Protein AF-0000000072985776 (afdb_homodimer)

Radius of gyration: 26.89 Å; Cα contacts (8 Å, |Δi|>4): 1244; chains: 2; bounding box: 41×76×58 Å

Organism: Clostridium tetani (strain Massachusetts / E88) (NCBI:txid212717)

Sequence (484 aa):
MEYKKAYVIGNKEICENIFKLSIKGDFKGKPGQFYMLRSWEKEPLLSRSISIYSIDDNNLEFLYAVVGEGTKLLSELKKEDSIDLLGPLGNGFPIEDIKGKVAVVSGGIGIAPFYEVVKNLKECEIDLYAGFRKRSYSMENFKKYVKNIYVATETGEKGQKGYITEILQVNKYDMVLCCGPEMMMKKVIKICKEEEIPIYVSMEKHMACGVGACLGCICKTKSGNKRTCKEGPVFLGDELEEMEYKKAYVIGNKEICENIFKLSIKGDFKGKPGQFYMLRSWEKEPLLSRSISIYSIDDNNLEFLYAVVGEGTKLLSELKKEDSIDLLGPLGNGFPIEDIKGKVAVVSGGIGIAPFYEVVKNLKECEIDLYAGFRKRSYSMENFKKYVKNIYVATETGEKGQKGYITEILQVNKYDMVLCCGPEMMMKKVIKICKEEEIPIYVSMEKHMACGVGACLGCICKTKSGNKRTCKEGPVFLGDELEE

pLDDT: mean 94.57, std 4.99, range [64.38, 98.81]

Structure (mmCIF, N/CA/C/O backbone):
data_AF-0000000072985776-model_v1
#
loop_
_entity.id
_entity.type
_entity.pdbx_description
1 polymer 'Dihydroorotate dehydrogenase B (NAD(+)), electron transfer subunit'
#
loop_
_atom_site.group_PDB
_atom_site.id
_atom_site.type_symbol
_atom_site.label_atom_id
_atom_site.label_alt_id
_atom_site.label_comp_id
_atom_site.label_asym_id
_atom_site.label_entity_id
_atom_site.label_seq_id
_atom_site.pdbx_PDB_ins_code
_atom_site.Cartn_x
_atom_site.Cartn_y
_atom_site.Cartn_z
_atom_site.occupancy
_atom_site.B_iso_or_equiv
_atom_site.auth_seq_id
_atom_site.auth_comp_id
_atom_site.auth_asym_id
_atom_site.auth_atom_id
_atom_site.pdbx_PDB_model_num
ATOM 1 N N . MET A 1 1 ? -11.898 0.827 -7.25 1 65.62 1 MET A N 1
ATOM 2 C CA . MET A 1 1 ? -11.969 -0.558 -6.793 1 65.62 1 MET A CA 1
ATOM 3 C C . MET A 1 1 ? -11.969 -0.627 -5.27 1 65.62 1 MET A C 1
ATOM 5 O O . MET A 1 1 ? -11.211 0.087 -4.609 1 65.62 1 MET A O 1
ATOM 9 N N . GLU A 1 2 ? -12.992 -1.384 -4.75 1 82.94 2 GLU A N 1
ATOM 10 C CA . GLU A 1 2 ? -13.18 -1.476 -3.305 1 82.94 2 GLU A CA 1
ATOM 11 C C . GLU A 1 2 ? -13.234 -2.93 -2.846 1 82.94 2 GLU A C 1
ATOM 13 O O . GLU A 1 2 ? -13.508 -3.828 -3.648 1 82.94 2 GLU A O 1
ATOM 18 N N . TYR A 1 3 ? -12.875 -3.102 -1.663 1 91.25 3 TYR A N 1
ATOM 19 C CA . TYR A 1 3 ? -12.969 -4.43 -1.064 1 91.25 3 TYR A CA 1
ATOM 20 C C . TYR A 1 3 ? -14.422 -4.867 -0.938 1 91.25 3 TYR A C 1
ATOM 22 O O . TYR A 1 3 ? -15.297 -4.059 -0.597 1 91.25 3 TYR A O 1
ATOM 30 N N . LYS A 1 4 ? -14.656 -6.07 -1.298 1 93.25 4 LYS A N 1
ATOM 31 C CA . LYS A 1 4 ? -15.977 -6.684 -1.133 1 93.25 4 LYS A CA 1
ATOM 32 C C . LYS A 1 4 ? -15.961 -7.719 -0.012 1 93.25 4 LYS A C 1
ATOM 34 O O . LYS A 1 4 ? -15.039 -8.531 0.08 1 93.25 4 LYS A O 1
ATOM 39 N N . LYS A 1 5 ? -16.953 -7.621 0.782 1 94.5 5 LYS A N 1
ATOM 40 C CA . LYS A 1 5 ? -17.094 -8.602 1.856 1 94.5 5 LYS A CA 1
ATOM 41 C C . LYS A 1 5 ? -17.688 -9.906 1.335 1 94.5 5 LYS A C 1
ATOM 43 O O . LYS A 1 5 ? -18.625 -9.891 0.544 1 94.5 5 LYS A O 1
ATOM 48 N N . ALA A 1 6 ? -17.078 -11 1.664 1 96.81 6 ALA A N 1
ATOM 49 C CA . ALA A 1 6 ? -17.547 -12.344 1.319 1 96.81 6 ALA A CA 1
ATOM 50 C C . ALA A 1 6 ? -17.438 -13.289 2.512 1 96.81 6 ALA A C 1
ATOM 52 O O . ALA A 1 6 ? -17 -12.891 3.59 1 96.81 6 ALA A O 1
ATOM 53 N N . TYR A 1 7 ? -17.922 -14.531 2.303 1 97.44 7 TYR A N 1
ATOM 54 C CA . TYR A 1 7 ? -17.969 -15.461 3.43 1 97.44 7 TYR A CA 1
ATOM 55 C C . TYR A 1 7 ? -17.297 -16.781 3.076 1 97.44 7 TYR A C 1
ATOM 57 O O . TYR A 1 7 ? -17.469 -17.297 1.97 1 97.44 7 TYR A O 1
ATOM 65 N N . VAL A 1 8 ? -16.625 -17.281 4.055 1 98.38 8 VAL A N 1
ATOM 66 C CA . VAL A 1 8 ? -15.852 -18.5 3.887 1 98.38 8 VAL A CA 1
ATOM 67 C C . VAL A 1 8 ? -16.781 -19.703 3.885 1 98.38 8 VAL A C 1
ATOM 69 O O . VAL A 1 8 ? -17.656 -19.828 4.738 1 98.38 8 VAL A O 1
ATOM 72 N N . ILE A 1 9 ? -16.625 -20.562 2.959 1 98 9 ILE A N 1
ATOM 73 C CA . ILE A 1 9 ? -17.406 -21.797 2.953 1 98 9 ILE A CA 1
ATOM 74 C C . ILE A 1 9 ? -16.516 -22.969 3.346 1 98 9 ILE A C 1
ATOM 76 O O . ILE A 1 9 ? -17 -24.016 3.752 1 98 9 ILE A O 1
ATOM 80 N N . GLY A 1 10 ? -15.18 -22.766 3.207 1 97.88 10 GLY A N 1
ATOM 81 C CA . GLY A 1 10 ? -14.234 -23.781 3.623 1 97.88 10 GLY A CA 1
ATOM 82 C C . GLY A 1 10 ? -12.805 -23.281 3.717 1 97.88 10 GLY A C 1
ATOM 83 O O . GLY A 1 10 ? -12.391 -22.438 2.918 1 97.88 10 GLY A O 1
ATOM 84 N N . ASN A 1 11 ? -12.062 -23.781 4.621 1 98.56 11 ASN A N 1
ATOM 85 C CA . ASN A 1 11 ? -10.648 -23.484 4.828 1 98.56 11 ASN A CA 1
ATOM 86 C C . ASN A 1 11 ? -9.906 -24.719 5.367 1 98.56 11 ASN A C 1
ATOM 88 O O . ASN A 1 11 ? -9.719 -24.844 6.578 1 98.56 11 ASN A O 1
ATOM 92 N N . LYS A 1 12 ? -9.406 -25.5 4.465 1 97.62 12 LYS A N 1
ATOM 93 C CA . LYS A 1 12 ? -8.875 -26.797 4.848 1 97.62 12 LYS A CA 1
ATOM 94 C C . LYS A 1 12 ? -7.355 -26.844 4.711 1 97.62 12 LYS A C 1
ATOM 96 O O . LYS A 1 12 ? -6.809 -26.391 3.703 1 97.62 12 LYS A O 1
ATOM 101 N N . GLU A 1 13 ? -6.73 -27.328 5.742 1 97.5 13 GLU A N 1
ATOM 102 C CA . GLU A 1 13 ? -5.305 -27.609 5.621 1 97.5 13 GLU A CA 1
ATOM 103 C C . GLU A 1 13 ? -5.055 -28.875 4.816 1 97.5 13 GLU A C 1
ATOM 105 O O . GLU A 1 13 ? -5.363 -29.984 5.277 1 97.5 13 GLU A O 1
ATOM 110 N N . ILE A 1 14 ? -4.5 -28.766 3.674 1 93.94 14 ILE A N 1
ATOM 111 C CA . ILE A 1 14 ? -4.355 -29.938 2.809 1 93.94 14 ILE A CA 1
ATOM 112 C C . ILE A 1 14 ? -2.971 -30.547 2.992 1 93.94 14 ILE A C 1
ATOM 114 O O . ILE A 1 14 ? -2.742 -31.703 2.627 1 93.94 14 ILE A O 1
ATOM 118 N N . CYS A 1 15 ? -2.066 -29.781 3.449 1 92.19 15 CYS A N 1
ATOM 119 C CA . CYS A 1 15 ? -0.708 -30.156 3.834 1 92.19 15 CYS A CA 1
ATOM 120 C C . CYS A 1 15 ? -0.179 -29.219 4.918 1 92.19 15 CYS A C 1
ATOM 122 O O . CYS A 1 15 ? -0.785 -28.188 5.203 1 92.19 15 CYS A O 1
ATOM 124 N N . GLU A 1 16 ? 0.895 -29.656 5.547 1 93.38 16 GLU A N 1
ATOM 125 C CA . GLU A 1 16 ? 1.429 -28.828 6.629 1 93.38 16 GLU A CA 1
ATOM 126 C C . GLU A 1 16 ? 1.615 -27.391 6.176 1 93.38 16 GLU A C 1
ATOM 128 O O . GLU A 1 16 ? 2.404 -27.109 5.27 1 93.38 16 GLU A O 1
ATOM 133 N N . ASN A 1 17 ? 0.838 -26.469 6.691 1 96 17 ASN A N 1
ATOM 134 C CA . ASN A 1 17 ? 0.919 -25.031 6.484 1 96 17 ASN A CA 1
ATOM 135 C C . ASN A 1 17 ? 0.42 -24.641 5.098 1 96 17 ASN A C 1
ATOM 137 O O . ASN A 1 17 ? 0.714 -23.531 4.621 1 96 17 ASN A O 1
ATOM 141 N N . ILE A 1 18 ? -0.217 -25.594 4.414 1 97.31 18 ILE A N 1
ATOM 142 C CA . ILE A 1 18 ? -0.84 -25.312 3.127 1 97.31 18 ILE A CA 1
ATOM 143 C C . ILE A 1 18 ? -2.359 -25.406 3.256 1 97.31 18 ILE A C 1
ATOM 145 O O . ILE A 1 18 ? -2.891 -26.453 3.646 1 97.31 18 ILE A O 1
ATOM 149 N N . PHE A 1 19 ? -3.057 -24.312 2.85 1 98.44 19 PHE A N 1
ATOM 150 C CA . PHE A 1 19 ? -4.5 -24.25 3.049 1 98.44 19 PHE A CA 1
ATOM 151 C C . PHE A 1 19 ? -5.219 -23.984 1.731 1 98.44 19 PHE A C 1
ATOM 153 O O . PHE A 1 19 ? -4.695 -23.281 0.866 1 98.44 19 PHE A O 1
ATOM 160 N N . LYS A 1 20 ? -6.363 -24.547 1.638 1 98.25 20 LYS A N 1
ATOM 161 C CA . LYS A 1 20 ? -7.301 -24.25 0.561 1 98.25 20 LYS A CA 1
ATOM 162 C C . LYS A 1 20 ? -8.508 -23.484 1.087 1 98.25 20 LYS A C 1
ATOM 164 O O . LYS A 1 20 ? -9.312 -24.016 1.85 1 98.25 20 LYS A O 1
ATOM 169 N N . LEU A 1 21 ? -8.578 -22.266 0.68 1 98.69 21 LEU A N 1
ATOM 170 C CA . LEU A 1 21 ? -9.656 -21.375 1.097 1 98.69 21 LEU A CA 1
ATOM 171 C C . LEU A 1 21 ? -10.727 -21.266 0.011 1 98.69 21 LEU A C 1
ATOM 173 O O . LEU A 1 21 ? -10.414 -20.969 -1.145 1 98.69 21 LEU A O 1
ATOM 177 N N . SER A 1 22 ? -11.953 -21.531 0.374 1 98.5 22 SER A N 1
ATOM 178 C CA . SER A 1 22 ? -13.07 -21.484 -0.562 1 98.5 22 SER A CA 1
ATOM 179 C C . SER A 1 22 ? -14.094 -20.422 -0.155 1 98.5 22 SER A C 1
ATOM 181 O O . SER A 1 22 ? -14.516 -20.375 1.001 1 98.5 22 SER A O 1
ATOM 183 N N . ILE A 1 23 ? -14.43 -19.641 -1.13 1 98 23 ILE A N 1
ATOM 184 C CA . ILE A 1 23 ? -15.391 -18.562 -0.913 1 98 23 ILE A CA 1
ATOM 185 C C . ILE A 1 23 ? -16.531 -18.688 -1.914 1 98 23 ILE A C 1
ATOM 187 O O . ILE A 1 23 ? -16.312 -18.891 -3.109 1 98 23 ILE A O 1
ATOM 191 N N . LYS A 1 24 ? -17.703 -18.516 -1.425 1 94.94 24 LYS A N 1
ATOM 192 C CA . LYS A 1 24 ? -18.875 -18.578 -2.311 1 94.94 24 LYS A CA 1
ATOM 193 C C . LYS A 1 24 ? -19.25 -17.172 -2.807 1 94.94 24 LYS A C 1
ATOM 195 O O . LYS A 1 24 ? -19.203 -16.219 -2.043 1 94.94 24 LYS A O 1
ATOM 200 N N . GLY A 1 25 ? -19.562 -17.109 -4.074 1 93.81 25 GLY A N 1
ATOM 201 C CA . GLY A 1 25 ? -20 -15.859 -4.648 1 93.81 25 GLY A CA 1
ATOM 202 C C . GLY A 1 25 ? -19.75 -15.766 -6.145 1 93.81 25 GLY A C 1
ATOM 203 O O . GLY A 1 25 ? -19.25 -16.719 -6.758 1 93.81 25 GLY A O 1
ATOM 204 N N . ASP A 1 26 ? -20.203 -14.68 -6.703 1 94.19 26 ASP A N 1
ATOM 205 C CA . ASP A 1 26 ? -20 -14.398 -8.117 1 94.19 26 ASP A CA 1
ATOM 206 C C . ASP A 1 26 ? -18.734 -13.555 -8.328 1 94.19 26 ASP A C 1
ATOM 208 O O . ASP A 1 26 ? -18.797 -12.328 -8.273 1 94.19 26 ASP A O 1
ATOM 212 N N . PHE A 1 27 ? -17.703 -14.266 -8.516 1 95.38 27 PHE A N 1
ATOM 213 C CA . PHE A 1 27 ? -16.422 -13.594 -8.688 1 95.38 27 PHE A CA 1
ATOM 214 C C . PHE A 1 27 ? -15.906 -13.758 -10.117 1 95.38 27 PHE A C 1
ATOM 216 O O . PHE A 1 27 ? -16.328 -14.672 -10.828 1 95.38 27 PHE A O 1
ATOM 223 N N . LYS A 1 28 ? -15.133 -12.812 -10.5 1 96 28 LYS A N 1
ATOM 224 C CA . LYS A 1 28 ? -14.484 -12.875 -11.805 1 96 28 LYS A CA 1
ATOM 225 C C . LYS A 1 28 ? -12.984 -13.102 -11.672 1 96 28 LYS A C 1
ATOM 227 O O . LYS A 1 28 ? -12.414 -12.906 -10.594 1 96 28 LYS A O 1
ATOM 232 N N . GLY A 1 29 ? -12.383 -13.586 -12.688 1 97.44 29 GLY A N 1
ATOM 233 C CA . GLY A 1 29 ? -10.945 -13.773 -12.688 1 97.44 29 GLY A CA 1
ATOM 234 C C . GLY A 1 29 ? -10.453 -14.648 -13.82 1 97.44 29 GLY A C 1
ATOM 235 O O . GLY A 1 29 ? -11.148 -15.578 -14.242 1 97.44 29 GLY A O 1
ATOM 236 N N . LYS A 1 30 ? -9.289 -14.344 -14.266 1 97.69 30 LYS A N 1
ATOM 237 C CA . LYS A 1 30 ? -8.586 -15.148 -15.258 1 97.69 30 LYS A CA 1
ATOM 238 C C . LYS A 1 30 ? -7.426 -15.914 -14.633 1 97.69 30 LYS A C 1
ATOM 240 O O . LYS A 1 30 ? -6.883 -15.5 -13.609 1 97.69 30 LYS A O 1
ATOM 245 N N . PRO A 1 31 ? -7.043 -17.016 -15.297 1 98.25 31 PRO A N 1
ATOM 246 C CA . PRO A 1 31 ? -5.898 -17.766 -14.773 1 98.25 31 PRO A CA 1
ATOM 247 C C . PRO A 1 31 ? -4.648 -16.906 -14.625 1 98.25 31 PRO A C 1
ATOM 249 O O . PRO A 1 31 ? -4.219 -16.266 -15.586 1 98.25 31 PRO A O 1
ATOM 252 N N . GLY A 1 32 ? -4.148 -16.906 -13.461 1 98.12 32 GLY A N 1
ATOM 253 C CA . GLY A 1 32 ? -2.926 -16.156 -13.227 1 98.12 32 GLY A CA 1
ATOM 254 C C . GLY A 1 32 ? -3.16 -14.852 -12.484 1 98.12 32 GLY A C 1
ATOM 255 O O . GLY A 1 32 ? -2.219 -14.258 -11.961 1 98.12 32 GLY A O 1
ATOM 256 N N . GLN A 1 33 ? -4.418 -14.414 -12.422 1 98.38 33 GLN A N 1
ATOM 257 C CA . GLN A 1 33 ? -4.766 -13.227 -11.648 1 98.38 33 GLN A CA 1
ATOM 258 C C . GLN A 1 33 ? -4.84 -13.539 -10.156 1 98.38 33 GLN A C 1
ATOM 260 O O . GLN A 1 33 ? -4.727 -14.703 -9.75 1 98.38 33 GLN A O 1
ATOM 265 N N . PHE A 1 34 ? -4.949 -12.469 -9.312 1 98.31 34 PHE A N 1
ATOM 266 C CA . PHE A 1 34 ? -4.938 -12.656 -7.867 1 98.31 34 PHE A CA 1
ATOM 267 C C . PHE A 1 34 ? -5.953 -11.734 -7.195 1 98.31 34 PHE A C 1
ATOM 269 O O . PHE A 1 34 ? -6.59 -10.914 -7.859 1 98.31 34 PHE A O 1
ATOM 276 N N . TYR A 1 35 ? -6.172 -11.969 -5.977 1 98.06 35 TYR A N 1
ATOM 277 C CA . TYR A 1 35 ? -6.957 -11.109 -5.105 1 98.06 35 TYR A CA 1
ATOM 278 C C . TYR A 1 35 ? -6.145 -10.672 -3.891 1 98.06 35 TYR A C 1
ATOM 280 O O . TYR A 1 35 ? -5.238 -11.391 -3.455 1 98.06 35 TYR A O 1
ATOM 288 N N . MET A 1 36 ? -6.414 -9.484 -3.416 1 97.44 36 MET A N 1
ATOM 289 C CA . MET A 1 36 ? -5.973 -9.078 -2.084 1 97.44 36 MET A CA 1
ATOM 290 C C . MET A 1 36 ? -6.949 -9.57 -1.018 1 97.44 36 MET A C 1
ATOM 292 O O . MET A 1 36 ? -8.148 -9.289 -1.093 1 97.44 36 MET A O 1
ATOM 296 N N . LEU A 1 37 ? -6.43 -10.297 -0.044 1 97.81 37 LEU A N 1
ATOM 297 C CA . LEU A 1 37 ? -7.277 -10.883 0.991 1 97.81 37 LEU A CA 1
ATOM 298 C C . LEU A 1 37 ? -6.973 -10.273 2.354 1 97.81 37 LEU A C 1
ATOM 300 O O . LEU A 1 37 ? -5.809 -10.078 2.709 1 97.81 37 LEU A O 1
ATOM 304 N N . ARG A 1 38 ? -8.023 -10.055 3.064 1 96.31 38 ARG A N 1
ATOM 305 C CA . ARG A 1 38 ? -7.887 -9.508 4.41 1 96.31 38 ARG A CA 1
ATOM 306 C C . ARG A 1 38 ? -9.039 -9.961 5.305 1 96.31 38 ARG A C 1
ATOM 308 O O . ARG A 1 38 ? -10.188 -10 4.871 1 96.31 38 ARG A O 1
ATOM 315 N N . SER A 1 39 ? -8.703 -10.352 6.551 1 96.5 39 SER A N 1
ATOM 316 C CA . SER A 1 39 ? -9.742 -10.773 7.492 1 96.5 39 SER A CA 1
ATOM 317 C C . SER A 1 39 ? -9.539 -10.125 8.859 1 96.5 39 SER A C 1
ATOM 319 O O . SER A 1 39 ? -10.094 -10.586 9.859 1 96.5 39 SER A O 1
ATOM 321 N N . TRP A 1 40 ? -8.688 -9.133 8.977 1 92.25 40 TRP A N 1
ATOM 322 C CA . TRP A 1 40 ? -8.375 -8.453 10.227 1 92.25 40 TRP A CA 1
ATOM 323 C C . TRP A 1 40 ? -8.562 -6.945 10.094 1 92.25 40 TRP A C 1
ATOM 325 O O . TRP A 1 40 ? -8.648 -6.422 8.977 1 92.25 40 TRP A O 1
ATOM 335 N N . GLU A 1 41 ? -8.578 -6.254 11.148 1 83.75 41 GLU A N 1
ATOM 336 C CA . GLU A 1 41 ? -8.914 -4.832 11.141 1 83.75 41 GLU A CA 1
ATOM 337 C C . GLU A 1 41 ? -7.656 -3.969 11.172 1 83.75 41 GLU A C 1
ATOM 339 O O . GLU A 1 41 ? -7.559 -2.98 10.445 1 83.75 41 GLU A O 1
ATOM 344 N N . LYS A 1 42 ? -6.738 -4.293 12.023 1 81 42 LYS A N 1
ATOM 345 C CA . LYS A 1 42 ? -5.645 -3.363 12.297 1 81 42 LYS A CA 1
ATOM 346 C C . LYS A 1 42 ? -4.316 -3.91 11.773 1 81 42 LYS A C 1
ATOM 348 O O . LYS A 1 42 ? -3.83 -3.48 10.727 1 81 42 LYS A O 1
ATOM 353 N N . GLU A 1 43 ? -3.797 -4.91 12.43 1 87 43 GLU A N 1
ATOM 354 C CA . GLU A 1 43 ? -2.52 -5.512 12.062 1 87 43 GLU A CA 1
ATOM 355 C C . GLU A 1 43 ? -2.701 -6.965 11.633 1 87 43 GLU A C 1
ATOM 357 O O . GLU A 1 43 ? -3.531 -7.684 12.195 1 87 43 GLU A O 1
ATOM 362 N N . PRO A 1 44 ? -1.959 -7.363 10.586 1 91.25 44 PRO A N 1
ATOM 363 C CA . PRO A 1 44 ? -0.907 -6.645 9.859 1 91.25 44 PRO A CA 1
ATOM 364 C C . PRO A 1 44 ? -1.463 -5.59 8.906 1 91.25 44 PRO A C 1
ATOM 366 O O . PRO A 1 44 ? -2.584 -5.73 8.414 1 91.25 44 PRO A O 1
ATOM 369 N N . LEU A 1 45 ? -0.646 -4.605 8.594 1 86.69 45 LEU A N 1
ATOM 370 C CA . LEU A 1 45 ? -1.067 -3.42 7.855 1 86.69 45 LEU A CA 1
ATOM 371 C C . LEU A 1 45 ? -1.533 -3.787 6.453 1 86.69 45 LEU A C 1
ATOM 373 O O . LEU A 1 45 ? -2.574 -3.311 5.992 1 86.69 45 LEU A O 1
ATOM 377 N N . LEU A 1 46 ? -0.804 -4.73 5.93 1 91.19 46 LEU A N 1
ATOM 378 C CA . LEU A 1 46 ? -1.057 -5.004 4.52 1 91.19 46 LEU A CA 1
ATOM 379 C C . LEU A 1 46 ? -1.874 -6.277 4.352 1 91.19 46 LEU A C 1
ATOM 381 O O . LEU A 1 46 ? -1.703 -7.234 5.109 1 91.19 46 LEU A O 1
ATOM 385 N N . SER A 1 47 ? -2.756 -6.246 3.348 1 95.19 47 SER A N 1
ATOM 386 C CA . SER A 1 47 ? -3.455 -7.453 2.922 1 95.19 47 SER A CA 1
ATOM 387 C C . SER A 1 47 ? -2.506 -8.43 2.229 1 95.19 47 SER A C 1
ATOM 389 O O . SER A 1 47 ? -1.326 -8.125 2.043 1 95.19 47 SER A O 1
ATOM 391 N N . ARG A 1 48 ? -3.006 -9.594 1.987 1 96.69 48 ARG A N 1
ATOM 392 C CA . ARG A 1 48 ? -2.178 -10.609 1.344 1 96.69 48 ARG A CA 1
ATOM 393 C C . ARG A 1 48 ? -2.637 -10.867 -0.089 1 96.69 48 ARG A C 1
ATOM 395 O O . ARG A 1 48 ? -3.828 -11.047 -0.342 1 96.69 48 ARG A O 1
ATOM 402 N N . SER A 1 49 ? -1.716 -10.773 -0.988 1 97.12 49 SER A N 1
ATOM 403 C CA . SER A 1 49 ? -2.002 -11.109 -2.379 1 97.12 49 SER A CA 1
ATOM 404 C C . SER A 1 49 ? -1.934 -12.617 -2.615 1 97.12 49 SER A C 1
ATOM 406 O O . SER A 1 49 ? -0.891 -13.234 -2.396 1 97.12 49 SER A O 1
ATOM 408 N N . ILE A 1 50 ? -3.008 -13.227 -3.047 1 98.12 50 ILE A N 1
ATOM 409 C CA . ILE A 1 50 ? -3.061 -14.664 -3.279 1 98.12 50 ILE A CA 1
ATOM 410 C C . ILE A 1 50 ? -3.623 -14.938 -4.672 1 98.12 50 ILE A C 1
ATOM 412 O O . ILE A 1 50 ? -4.684 -14.422 -5.035 1 98.12 50 ILE A O 1
ATOM 416 N N . SER A 1 51 ? -2.916 -15.758 -5.387 1 98.12 51 SER A N 1
ATOM 417 C CA . SER A 1 51 ? -3.342 -16.094 -6.742 1 98.12 51 SER A CA 1
ATOM 418 C C . SER A 1 51 ? -4.613 -16.938 -6.734 1 98.12 51 SER A C 1
ATOM 420 O O . SER A 1 51 ? -4.84 -17.719 -5.805 1 98.12 51 SER A O 1
ATOM 422 N N . ILE A 1 52 ? -5.375 -16.781 -7.77 1 98.31 52 ILE A N 1
ATOM 423 C CA . ILE A 1 52 ? -6.559 -17.609 -7.949 1 98.31 52 ILE A CA 1
ATOM 424 C C . ILE A 1 52 ? -6.145 -19.047 -8.203 1 98.31 52 ILE A C 1
ATOM 426 O O . ILE A 1 52 ? -5.363 -19.328 -9.117 1 98.31 52 ILE A O 1
ATOM 430 N N . TYR A 1 53 ? -6.629 -19.922 -7.359 1 98.31 53 TYR A N 1
ATOM 431 C CA . TYR A 1 53 ? -6.41 -21.359 -7.555 1 98.31 53 TYR A CA 1
ATOM 432 C C . TYR A 1 53 ? -7.449 -21.938 -8.5 1 98.31 53 TYR A C 1
ATOM 434 O O . TYR A 1 53 ? -7.102 -22.609 -9.484 1 98.31 53 TYR A O 1
ATOM 442 N N . SER A 1 54 ? -8.648 -21.625 -8.133 1 97.5 54 SER A N 1
ATOM 443 C CA . SER A 1 54 ? -9.773 -22.062 -8.945 1 97.5 54 SER A CA 1
ATOM 444 C C . SER A 1 54 ? -10.938 -21.078 -8.867 1 97.5 54 SER A C 1
ATOM 446 O O . SER A 1 54 ? -11.18 -20.469 -7.824 1 97.5 54 SER A O 1
ATOM 448 N N . ILE A 1 55 ? -11.602 -20.953 -10.031 1 97.69 55 ILE A N 1
ATOM 449 C CA . ILE A 1 55 ? -12.75 -20.062 -10.055 1 97.69 55 ILE A CA 1
ATOM 450 C C . ILE A 1 55 ? -13.828 -20.625 -10.977 1 97.69 55 ILE A C 1
ATOM 452 O O . ILE A 1 55 ? -13.531 -21.172 -12.031 1 97.69 55 ILE A O 1
ATOM 456 N N . ASP A 1 56 ? -14.977 -20.562 -10.555 1 94.06 56 ASP A N 1
ATOM 457 C CA . ASP A 1 56 ? -16.141 -20.859 -11.391 1 94.06 56 ASP A CA 1
ATOM 458 C C . ASP A 1 56 ? -17.297 -19.922 -11.078 1 94.06 56 ASP A C 1
ATOM 460 O O . ASP A 1 56 ? -17.094 -18.844 -10.516 1 94.06 56 ASP A O 1
ATOM 464 N N . ASP A 1 57 ? -18.484 -20.188 -11.492 1 90.94 57 ASP A N 1
ATOM 465 C CA . ASP A 1 57 ? -19.594 -19.266 -11.43 1 90.94 57 ASP A CA 1
ATOM 466 C C . ASP A 1 57 ? -20 -18.969 -9.984 1 90.94 57 ASP A C 1
ATOM 468 O O . ASP A 1 57 ? -20.531 -17.906 -9.688 1 90.94 57 ASP A O 1
ATOM 472 N N . ASN A 1 58 ? -19.609 -19.891 -9.07 1 92 58 ASN A N 1
ATOM 473 C CA . ASN A 1 58 ? -20.141 -19.703 -7.73 1 92 58 ASN A CA 1
ATOM 474 C C . ASN A 1 58 ? -19.047 -19.828 -6.668 1 92 58 ASN A C 1
ATOM 476 O O . ASN A 1 58 ? -19.328 -19.734 -5.473 1 92 58 ASN A O 1
ATOM 480 N N . ASN A 1 59 ? -17.906 -20.078 -7.164 1 94.44 59 ASN A N 1
ATOM 481 C CA . ASN A 1 59 ? -16.875 -20.375 -6.176 1 94.44 59 ASN A CA 1
ATOM 482 C C . ASN A 1 59 ? -15.531 -19.766 -6.559 1 94.44 59 ASN A C 1
ATOM 484 O O . ASN A 1 59 ? -15.164 -19.75 -7.734 1 94.44 59 ASN A O 1
ATOM 488 N N . LEU A 1 60 ? -14.883 -19.297 -5.602 1 98.19 60 LEU A N 1
ATOM 489 C CA . LEU A 1 60 ? -13.508 -18.812 -5.699 1 98.19 60 LEU A CA 1
ATOM 490 C C . LEU A 1 60 ? -12.625 -19.5 -4.664 1 98.19 60 LEU A C 1
ATOM 492 O O . LEU A 1 60 ? -12.945 -19.516 -3.473 1 98.19 60 LEU A O 1
ATOM 496 N N . GLU A 1 61 ? -11.547 -20.062 -5.168 1 98.38 61 GLU A N 1
ATOM 497 C CA . GLU A 1 61 ? -10.672 -20.797 -4.262 1 98.38 61 GLU A CA 1
ATOM 498 C C . GLU A 1 61 ? -9.242 -20.281 -4.332 1 98.38 61 GLU A C 1
ATOM 500 O O . GLU A 1 61 ? -8.758 -19.922 -5.406 1 98.38 61 GLU A O 1
ATOM 505 N N . PHE A 1 62 ? -8.656 -20.312 -3.176 1 98.62 62 PHE A N 1
ATOM 506 C CA . PHE A 1 62 ? -7.254 -19.938 -3.029 1 98.62 62 PHE A CA 1
ATOM 507 C C . PHE A 1 62 ? -6.461 -21.062 -2.381 1 98.62 62 PHE A C 1
ATOM 509 O O . PHE A 1 62 ? -6.969 -21.75 -1.491 1 98.62 62 PHE A O 1
ATOM 516 N N . LEU A 1 63 ? -5.328 -21.328 -2.846 1 98.25 63 LEU A N 1
ATOM 517 C CA . LEU A 1 63 ? -4.332 -22.188 -2.219 1 98.25 63 LEU A CA 1
ATOM 518 C C . LEU A 1 63 ? -3.141 -21.375 -1.728 1 98.25 63 LEU A C 1
ATOM 520 O O . LEU A 1 63 ? -2.484 -20.688 -2.516 1 98.25 63 LEU A O 1
ATOM 524 N N . TYR A 1 64 ? -2.895 -21.438 -0.424 1 97.94 64 TYR A N 1
ATOM 525 C CA . TYR A 1 64 ? -1.862 -20.547 0.103 1 97.94 64 TYR A CA 1
ATOM 526 C C . TYR A 1 64 ? -1.075 -21.234 1.217 1 97.94 64 TYR A C 1
ATOM 528 O O . TYR A 1 64 ? -1.541 -22.203 1.808 1 97.94 64 TYR A O 1
ATOM 536 N N . ALA A 1 65 ? 0.139 -20.75 1.416 1 97.06 65 ALA A N 1
ATOM 537 C CA . ALA A 1 65 ? 1.012 -21.203 2.492 1 97.06 65 ALA A CA 1
ATOM 538 C C . ALA A 1 65 ? 0.986 -20.234 3.672 1 97.06 65 ALA A C 1
ATOM 540 O O . ALA A 1 65 ? 0.957 -19.016 3.48 1 97.06 65 ALA A O 1
ATOM 541 N N . VAL A 1 66 ? 0.998 -20.781 4.871 1 97.81 66 VAL A N 1
ATOM 542 C CA . VAL A 1 66 ? 1.133 -19.953 6.066 1 97.81 66 VAL A CA 1
ATOM 543 C C . VAL A 1 66 ? 2.604 -19.609 6.293 1 97.81 66 VAL A C 1
ATOM 545 O O . VAL A 1 66 ? 3.385 -20.453 6.73 1 97.81 66 VAL A O 1
ATOM 548 N N . VAL A 1 67 ? 2.947 -18.391 6.047 1 95.5 67 VAL A N 1
ATOM 549 C CA . VAL A 1 67 ? 4.359 -18.016 6.098 1 95.5 67 VAL A CA 1
ATOM 550 C C . VAL A 1 67 ? 4.547 -16.797 7 1 95.5 67 VAL A C 1
ATOM 552 O O . VAL A 1 67 ? 5.676 -16.375 7.254 1 95.5 67 VAL A O 1
ATOM 555 N N . GLY A 1 68 ? 3.482 -16.156 7.496 1 94.88 68 GLY A N 1
ATOM 556 C CA . GLY A 1 68 ? 3.529 -14.977 8.344 1 94.88 68 GLY A CA 1
ATOM 557 C C . GLY A 1 68 ? 2.227 -14.719 9.078 1 94.88 68 GLY A C 1
ATOM 558 O O . GLY A 1 68 ? 1.303 -15.531 9.023 1 94.88 68 GLY A O 1
ATOM 559 N N . GLU A 1 69 ? 2.119 -13.609 9.656 1 96.5 69 GLU A N 1
ATOM 560 C CA . GLU A 1 69 ? 0.978 -13.297 10.508 1 96.5 69 GLU A CA 1
ATOM 561 C C . GLU A 1 69 ? -0.31 -13.195 9.703 1 96.5 69 GLU A C 1
ATOM 563 O O . GLU A 1 69 ? -1.356 -13.695 10.125 1 96.5 69 GLU A O 1
ATOM 568 N N . GLY A 1 70 ? -0.239 -12.594 8.578 1 96.56 70 GLY A N 1
ATOM 569 C CA . GLY A 1 70 ? -1.422 -12.445 7.746 1 96.56 70 GLY A CA 1
ATOM 570 C C . GLY A 1 70 ? -1.99 -13.766 7.27 1 96.56 70 GLY A C 1
ATOM 571 O O . GLY A 1 70 ? -3.191 -14.016 7.395 1 96.56 70 GLY A O 1
ATOM 572 N N . THR A 1 71 ? -1.096 -14.594 6.766 1 97.88 71 THR A N 1
ATOM 573 C CA . THR A 1 71 ? -1.557 -15.891 6.285 1 97.88 71 THR A CA 1
ATOM 574 C C . THR A 1 71 ? -1.977 -16.781 7.449 1 97.88 71 THR A C 1
ATOM 576 O O . THR A 1 71 ? -2.857 -17.625 7.305 1 97.88 71 THR A O 1
ATOM 579 N N . LYS A 1 72 ? -1.356 -16.562 8.602 1 98.31 72 LYS A N 1
ATOM 580 C CA . LYS A 1 72 ? -1.811 -17.266 9.789 1 98.31 72 LYS A CA 1
ATOM 581 C C . LYS A 1 72 ? -3.246 -16.891 10.141 1 98.31 72 LYS A C 1
ATOM 583 O O . LYS A 1 72 ? -4.074 -17.766 10.414 1 98.31 72 LYS A O 1
ATOM 588 N N . LEU A 1 73 ? -3.535 -15.609 10.117 1 98.31 73 LEU A N 1
ATOM 589 C CA . LEU A 1 73 ? -4.887 -15.141 10.398 1 98.31 73 LEU A CA 1
ATOM 590 C C . LEU A 1 73 ? -5.883 -15.719 9.398 1 98.31 73 LEU A C 1
ATOM 592 O O . LEU A 1 73 ? -6.988 -16.125 9.781 1 98.31 73 LEU A O 1
ATOM 596 N N . LEU A 1 74 ? -5.492 -15.812 8.164 1 98.56 74 LEU A N 1
ATOM 597 C CA . LEU A 1 74 ? -6.344 -16.422 7.145 1 98.56 74 LEU A CA 1
ATOM 598 C C . LEU A 1 74 ? -6.609 -17.891 7.453 1 98.56 74 LEU A C 1
ATOM 600 O O . LEU A 1 74 ? -7.727 -18.375 7.273 1 98.56 74 LEU A O 1
ATOM 604 N N . SER A 1 75 ? -5.586 -18.562 7.926 1 98.62 75 SER A N 1
ATOM 605 C CA . SER A 1 75 ? -5.68 -20 8.172 1 98.62 75 SER A CA 1
ATOM 606 C C . SER A 1 75 ? -6.621 -20.297 9.328 1 98.62 75 SER A C 1
ATOM 608 O O . SER A 1 75 ? -7.082 -21.438 9.484 1 98.62 75 SER A O 1
ATOM 610 N N . GLU A 1 76 ? -6.938 -19.312 10.094 1 98.31 76 GLU A N 1
ATOM 611 C CA . GLU A 1 76 ? -7.781 -19.484 11.273 1 98.31 76 GLU A CA 1
ATOM 612 C C . GLU A 1 76 ? -9.25 -19.281 10.938 1 98.31 76 GLU A C 1
ATOM 614 O O . GLU A 1 76 ? -10.133 -19.531 11.766 1 98.31 76 GLU A O 1
ATOM 619 N N . LEU A 1 77 ? -9.516 -18.828 9.766 1 98.44 77 LEU A N 1
ATOM 620 C CA . LEU A 1 77 ? -10.891 -18.578 9.344 1 98.44 77 LEU A CA 1
ATOM 621 C C . LEU A 1 77 ? -11.688 -19.875 9.305 1 98.44 77 LEU A C 1
ATOM 623 O O . LEU A 1 77 ? -11.164 -20.922 8.898 1 98.44 77 LEU A O 1
ATOM 627 N N . LYS A 1 78 ? -12.914 -19.781 9.688 1 98.25 78 LYS A N 1
ATOM 628 C CA . LYS A 1 78 ? -13.852 -20.906 9.664 1 98.25 78 LYS A CA 1
ATOM 629 C C . LYS A 1 78 ? -15.047 -20.609 8.766 1 98.25 78 LYS A C 1
ATOM 631 O O . LYS A 1 78 ? -15.227 -19.469 8.32 1 98.25 78 LYS A O 1
ATOM 636 N N . LYS A 1 79 ? -15.789 -21.656 8.609 1 98.06 79 LYS A N 1
ATOM 637 C CA . LYS A 1 79 ? -17 -21.5 7.812 1 98.06 79 LYS A CA 1
ATOM 638 C C . LYS A 1 79 ? -17.875 -20.375 8.344 1 98.06 79 LYS A C 1
ATOM 640 O O . LYS A 1 79 ? -18.047 -20.234 9.555 1 98.06 79 LYS A O 1
ATOM 645 N N . GLU A 1 80 ? -18.281 -19.484 7.473 1 97.88 80 GLU A N 1
ATOM 646 C CA . GLU A 1 80 ? -19.219 -18.391 7.727 1 97.88 80 GLU A CA 1
ATOM 647 C C . GLU A 1 80 ? -18.5 -17.141 8.234 1 97.88 80 GLU A C 1
ATOM 649 O O . GLU A 1 80 ? -19.109 -16.094 8.398 1 97.88 80 GLU A O 1
ATOM 654 N N . ASP A 1 81 ? -17.203 -17.266 8.469 1 97.81 81 ASP A N 1
ATOM 655 C CA . ASP A 1 81 ? -16.453 -16.062 8.781 1 97.81 81 ASP A CA 1
ATOM 656 C C . ASP A 1 81 ? -16.406 -15.109 7.586 1 97.81 81 ASP A C 1
ATOM 658 O O . ASP A 1 81 ? -16.484 -15.547 6.438 1 97.81 81 ASP A O 1
ATOM 662 N N . SER A 1 82 ? -16.25 -13.844 7.867 1 97 82 SER A N 1
ATOM 663 C CA . SER A 1 82 ? -16.156 -12.844 6.809 1 97 82 SER A CA 1
ATOM 664 C C . SER A 1 82 ? -14.719 -12.633 6.363 1 97 82 SER A C 1
ATOM 666 O O . SER A 1 82 ? -13.781 -12.828 7.145 1 97 82 SER A O 1
ATOM 668 N N . ILE A 1 83 ? -14.562 -12.281 5.109 1 97.44 83 ILE A N 1
ATOM 669 C CA . ILE A 1 83 ? -13.273 -11.953 4.512 1 97.44 83 ILE A CA 1
ATOM 670 C C . ILE A 1 83 ? -13.445 -10.852 3.475 1 97.44 83 ILE A C 1
ATOM 672 O O . ILE A 1 83 ? -14.453 -10.805 2.768 1 97.44 83 ILE A O 1
ATOM 676 N N . ASP A 1 84 ? -12.539 -9.945 3.416 1 96 84 ASP A N 1
ATOM 677 C CA . ASP A 1 84 ? -12.555 -8.859 2.438 1 96 84 ASP A CA 1
ATOM 678 C C . ASP A 1 84 ? -11.641 -9.18 1.254 1 96 84 ASP A C 1
ATOM 680 O O . ASP A 1 84 ? -10.484 -9.555 1.439 1 96 84 ASP A O 1
ATOM 684 N N . LEU A 1 85 ? -12.18 -9.016 0.063 1 97.12 85 LEU A N 1
ATOM 685 C CA . LEU A 1 85 ? -11.43 -9.32 -1.154 1 97.12 85 LEU A CA 1
ATOM 686 C C . LEU A 1 85 ? -11.391 -8.109 -2.082 1 97.12 85 LEU A C 1
ATOM 688 O O . LEU A 1 85 ? -12.398 -7.43 -2.268 1 97.12 85 LEU A O 1
ATOM 692 N N . LEU A 1 86 ? -10.266 -7.848 -2.568 1 96.88 86 LEU A N 1
ATOM 693 C CA . LEU A 1 86 ? -10.102 -6.883 -3.648 1 96.88 86 LEU A CA 1
ATOM 694 C C . LEU A 1 86 ? -9.555 -7.555 -4.902 1 96.88 86 LEU A C 1
ATOM 696 O O . LEU A 1 86 ? -8.453 -8.117 -4.879 1 96.88 86 LEU A O 1
ATOM 700 N N . GLY A 1 87 ? -10.281 -7.613 -5.992 1 96.56 87 GLY A N 1
ATOM 701 C CA . GLY A 1 87 ? -9.859 -8.227 -7.242 1 96.56 87 GLY A CA 1
ATOM 702 C C . GLY A 1 87 ? -10.992 -8.43 -8.227 1 96.56 87 GLY A C 1
ATOM 703 O O . GLY A 1 87 ? -12.102 -7.938 -8.016 1 96.56 87 GLY A O 1
ATOM 704 N N . PRO A 1 88 ? -10.742 -9.133 -9.234 1 97.62 88 PRO A N 1
ATOM 705 C CA . PRO A 1 88 ? -9.438 -9.688 -9.617 1 97.62 88 PRO A CA 1
ATOM 706 C C . PRO A 1 88 ? -8.422 -8.609 -9.984 1 97.62 88 PRO A C 1
ATOM 708 O O . PRO A 1 88 ? -8.812 -7.512 -10.406 1 97.62 88 PRO A O 1
ATOM 711 N N . LEU A 1 89 ? -7.172 -8.922 -9.758 1 97.81 89 LEU A N 1
ATOM 712 C CA . LEU A 1 89 ? -6.098 -7.977 -10.039 1 97.81 89 LEU A CA 1
ATOM 713 C C . LEU A 1 89 ? -5 -8.625 -10.867 1 97.81 89 LEU A C 1
ATOM 715 O O . LEU A 1 89 ? -4.891 -9.859 -10.906 1 97.81 89 LEU A O 1
ATOM 719 N N . GLY A 1 90 ? -4.238 -7.789 -11.57 1 97.31 90 GLY A N 1
ATOM 720 C CA . GLY A 1 90 ? -3.092 -8.25 -12.336 1 97.31 90 GLY A CA 1
ATOM 721 C C . GLY A 1 90 ? -3.471 -8.805 -13.695 1 97.31 90 GLY A C 1
ATOM 722 O O . GLY A 1 90 ? -4.652 -8.859 -14.047 1 97.31 90 GLY A O 1
ATOM 723 N N . ASN A 1 91 ? -2.422 -9.148 -14.453 1 97.31 91 ASN A N 1
ATOM 724 C CA . ASN A 1 91 ? -2.572 -9.789 -15.758 1 97.31 91 ASN A CA 1
ATOM 725 C C . ASN A 1 91 ? -2.232 -11.273 -15.695 1 97.31 91 ASN A C 1
ATOM 727 O O . ASN A 1 91 ? -1.134 -11.648 -15.281 1 97.31 91 ASN A O 1
ATOM 731 N N . GLY A 1 92 ? -3.158 -12.094 -16.109 1 97.88 92 GLY A N 1
ATOM 732 C CA . GLY A 1 92 ? -2.959 -13.539 -16.078 1 97.88 92 GLY A CA 1
ATOM 733 C C . GLY A 1 92 ? -2.207 -14.055 -17.297 1 97.88 92 GLY A C 1
ATOM 734 O O . GLY A 1 92 ? -1.676 -13.266 -18.078 1 97.88 92 GLY A O 1
ATOM 735 N N . PHE A 1 93 ? -2.131 -15.352 -17.391 1 98.5 93 PHE A N 1
ATOM 736 C CA . PHE A 1 93 ? -1.516 -16 -18.531 1 98.5 93 PHE A CA 1
ATOM 737 C C . PHE A 1 93 ? -2.354 -15.797 -19.781 1 98.5 93 PHE A C 1
ATOM 739 O O . PHE A 1 93 ? -3.584 -15.828 -19.734 1 98.5 93 PHE A O 1
ATOM 746 N N . PRO A 1 94 ? -1.733 -15.547 -20.938 1 97.88 94 PRO A N 1
ATOM 747 C CA . PRO A 1 94 ? -2.494 -15.461 -22.188 1 97.88 94 PRO A CA 1
ATOM 748 C C . PRO A 1 94 ? -2.945 -16.828 -22.703 1 97.88 94 PRO A C 1
ATOM 750 O O . PRO A 1 94 ? -2.441 -17.297 -23.719 1 97.88 94 PRO A O 1
ATOM 753 N N . ILE A 1 95 ? -3.926 -17.328 -22.078 1 97.88 95 ILE A N 1
ATOM 754 C CA . ILE A 1 95 ? -4.391 -18.703 -22.266 1 97.88 95 ILE A CA 1
ATOM 755 C C . ILE A 1 95 ? -4.719 -18.938 -23.75 1 97.88 95 ILE A C 1
ATOM 757 O O . ILE A 1 95 ? -4.367 -19.969 -24.312 1 97.88 95 ILE A O 1
ATOM 761 N N . GLU A 1 96 ? -5.316 -17.984 -24.359 1 96.31 96 GLU A N 1
ATOM 762 C CA . GLU A 1 96 ? -5.785 -18.125 -25.734 1 96.31 96 GLU A CA 1
ATOM 763 C C . GLU A 1 96 ? -4.617 -18.188 -26.719 1 96.31 96 GLU A C 1
ATOM 765 O O . GLU A 1 96 ? -4.758 -18.703 -27.828 1 96.31 96 GLU A O 1
ATOM 770 N N . ASP A 1 97 ? -3.484 -17.719 -26.266 1 96.12 97 ASP A N 1
ATOM 771 C CA . ASP A 1 97 ? -2.332 -17.625 -27.156 1 96.12 97 ASP A CA 1
ATOM 772 C C . ASP A 1 97 ? -1.374 -18.797 -26.953 1 96.12 97 ASP A C 1
ATOM 774 O O . ASP A 1 97 ? -0.385 -18.938 -27.672 1 96.12 97 ASP A O 1
ATOM 778 N N . ILE A 1 98 ? -1.647 -19.625 -25.969 1 97.12 98 ILE A N 1
ATOM 779 C CA . ILE A 1 98 ? -0.759 -20.734 -25.641 1 97.12 98 ILE A CA 1
ATOM 780 C C . ILE A 1 98 ? -1.253 -22.016 -26.312 1 97.12 98 ILE A C 1
ATOM 782 O O . ILE A 1 98 ? -2.418 -22.391 -26.172 1 97.12 98 ILE A O 1
ATOM 786 N N . LYS A 1 99 ? -0.358 -22.656 -27.094 1 96.12 99 LYS A N 1
ATOM 787 C CA . LYS A 1 99 ? -0.686 -23.891 -27.812 1 96.12 99 LYS A CA 1
ATOM 788 C C . LYS A 1 99 ? 0.521 -24.828 -27.891 1 96.12 99 LYS A C 1
ATOM 790 O O . LYS A 1 99 ? 1.643 -24.422 -27.578 1 96.12 99 LYS A O 1
ATOM 795 N N . GLY A 1 100 ? 0.227 -26.094 -28.203 1 97.5 100 GLY A N 1
ATOM 796 C CA . GLY A 1 100 ? 1.311 -27.047 -28.406 1 97.5 100 GLY A CA 1
ATOM 797 C C . GLY A 1 100 ? 1.694 -27.781 -27.141 1 97.5 100 GLY A C 1
ATOM 798 O O . GLY A 1 100 ? 0.838 -28.062 -26.297 1 97.5 100 GLY A O 1
ATOM 799 N N . LYS A 1 101 ? 2.938 -28.188 -27.078 1 98.56 101 LYS A N 1
ATOM 800 C CA . LYS A 1 101 ? 3.463 -28.875 -25.906 1 98.56 101 LYS A CA 1
ATOM 801 C C . LYS A 1 101 ? 3.947 -27.891 -24.859 1 98.56 101 LYS A C 1
ATOM 803 O O . LYS A 1 101 ? 4.867 -27.109 -25.109 1 98.56 101 LYS A O 1
ATOM 808 N N . VAL A 1 102 ? 3.332 -27.938 -23.719 1 98.69 102 VAL A N 1
ATOM 809 C CA . VAL A 1 102 ? 3.592 -26.922 -22.688 1 98.69 102 VAL A CA 1
ATOM 810 C C . VAL A 1 102 ? 4.133 -27.609 -21.438 1 98.69 102 VAL A C 1
ATOM 812 O O . VAL A 1 102 ? 3.588 -28.609 -20.984 1 98.69 102 VAL A O 1
ATOM 815 N N . ALA A 1 103 ? 5.199 -27.078 -20.938 1 98.75 103 ALA A N 1
ATOM 816 C CA . ALA A 1 103 ? 5.688 -27.484 -19.609 1 98.75 103 ALA A CA 1
ATOM 817 C C . ALA A 1 103 ? 5.266 -26.469 -18.547 1 98.75 103 ALA A C 1
ATOM 819 O O . ALA A 1 103 ? 5.555 -25.281 -18.656 1 98.75 103 ALA A O 1
ATOM 820 N N . VAL A 1 104 ? 4.57 -26.953 -17.609 1 98.69 104 VAL A N 1
ATOM 821 C CA . VAL A 1 104 ? 4.234 -26.156 -16.422 1 98.69 104 VAL A CA 1
ATOM 822 C C . VAL A 1 104 ? 5.18 -26.5 -15.281 1 98.69 104 VAL A C 1
ATOM 824 O O . VAL A 1 104 ? 5.227 -27.656 -14.836 1 98.69 104 VAL A O 1
ATOM 827 N N . VAL A 1 105 ? 5.914 -25.5 -14.844 1 98.44 105 VAL A N 1
ATOM 828 C CA . VAL A 1 105 ? 6.953 -25.719 -13.844 1 98.44 105 VAL A CA 1
ATOM 829 C C . VAL A 1 105 ? 6.629 -24.953 -12.57 1 98.44 105 VAL A C 1
ATOM 831 O O . VAL A 1 105 ? 6.512 -23.719 -12.594 1 98.44 105 VAL A O 1
ATOM 834 N N . SER A 1 106 ? 6.504 -25.656 -11.461 1 97.75 106 SER A N 1
ATOM 835 C CA . SER A 1 106 ? 6.137 -25.016 -10.203 1 97.75 106 SER A CA 1
ATOM 836 C C . SER A 1 106 ? 7.082 -25.406 -9.078 1 97.75 106 SER A C 1
ATOM 838 O O . SER A 1 106 ? 7.695 -26.484 -9.125 1 97.75 106 SER A O 1
ATOM 840 N N . GLY A 1 107 ? 7.234 -24.5 -8.125 1 96 107 GLY A N 1
ATOM 841 C CA . GLY A 1 107 ? 7.93 -24.734 -6.871 1 96 107 GLY A CA 1
ATOM 842 C C . GLY A 1 107 ? 7.094 -24.406 -5.648 1 96 107 GLY A C 1
ATOM 843 O O . GLY A 1 107 ? 6.711 -23.25 -5.449 1 96 107 GLY A O 1
ATOM 844 N N . GLY A 1 108 ? 6.895 -25.453 -4.859 1 94.44 108 GLY A N 1
ATOM 845 C CA . GLY A 1 108 ? 6.117 -25.234 -3.65 1 94.44 108 GLY A CA 1
ATOM 846 C C . GLY A 1 108 ? 4.742 -24.641 -3.924 1 94.44 108 GLY A C 1
ATOM 847 O O . GLY A 1 108 ? 3.982 -25.188 -4.73 1 94.44 108 GLY A O 1
ATOM 848 N N . ILE A 1 109 ? 4.414 -23.578 -3.273 1 95.5 109 ILE A N 1
ATOM 849 C CA . ILE A 1 109 ? 3.1 -22.953 -3.352 1 95.5 109 ILE A CA 1
ATOM 850 C C . ILE A 1 109 ? 2.906 -22.328 -4.734 1 95.5 109 ILE A C 1
ATOM 852 O O . ILE A 1 109 ? 1.791 -21.953 -5.102 1 95.5 109 ILE A O 1
ATOM 856 N N . GLY A 1 110 ? 3.971 -22.266 -5.52 1 96.81 110 GLY A N 1
ATOM 857 C CA . GLY A 1 110 ? 3.898 -21.75 -6.879 1 96.81 110 GLY A CA 1
ATOM 858 C C . GLY A 1 110 ? 2.977 -22.562 -7.77 1 96.81 110 GLY A C 1
ATOM 859 O O . GLY A 1 110 ? 2.615 -22.125 -8.867 1 96.81 110 GLY A O 1
ATOM 860 N N . ILE A 1 111 ? 2.535 -23.703 -7.289 1 97 111 ILE A N 1
ATOM 861 C CA . ILE A 1 111 ? 1.646 -24.562 -8.055 1 97 111 ILE A CA 1
ATOM 862 C C . ILE A 1 111 ? 0.241 -23.969 -8.086 1 97 111 ILE A C 1
ATOM 864 O O . ILE A 1 111 ? -0.57 -24.328 -8.945 1 97 111 ILE A O 1
ATOM 868 N N . ALA A 1 112 ? -0.071 -23.062 -7.191 1 96.94 112 ALA A N 1
ATOM 869 C CA . ALA A 1 112 ? -1.423 -22.562 -6.934 1 96.94 112 ALA A CA 1
ATOM 870 C C . ALA A 1 112 ? -2.029 -21.938 -8.188 1 96.94 112 ALA A C 1
ATOM 872 O O . ALA A 1 112 ? -3.141 -22.297 -8.586 1 96.94 112 ALA A O 1
ATOM 873 N N . PRO A 1 113 ? -1.322 -21.109 -8.891 1 97.75 113 PRO A N 1
ATOM 874 C CA . PRO A 1 113 ? -1.952 -20.438 -10.031 1 97.75 113 PRO A CA 1
ATOM 875 C C . PRO A 1 113 ? -2.164 -21.375 -11.219 1 97.75 113 PRO A C 1
ATOM 877 O O . PRO A 1 113 ? -2.922 -21.047 -12.141 1 97.75 113 PRO A O 1
ATOM 880 N N . PHE A 1 114 ? -1.578 -22.516 -11.188 1 98.38 114 PHE A N 1
ATOM 881 C CA . PHE A 1 114 ? -1.52 -23.297 -12.414 1 98.38 114 PHE A CA 1
ATOM 882 C C . PHE A 1 114 ? -2.742 -24.203 -12.539 1 98.38 114 PHE A C 1
ATOM 884 O O . PHE A 1 114 ? -3.016 -24.734 -13.617 1 98.38 114 PHE A O 1
ATOM 891 N N . TYR A 1 115 ? -3.467 -24.391 -11.445 1 97.88 115 TYR A N 1
ATOM 892 C CA . TYR A 1 115 ? -4.652 -25.234 -11.562 1 97.88 115 TYR A CA 1
ATOM 893 C C . TYR A 1 115 ? -5.637 -24.656 -12.57 1 97.88 115 TYR A C 1
ATOM 895 O O . TYR A 1 115 ? -6.059 -25.359 -13.5 1 97.88 115 TYR A O 1
ATOM 903 N N . GLU A 1 116 ? -5.922 -23.391 -12.383 1 97.5 116 GLU A N 1
ATOM 904 C CA . GLU A 1 116 ? -6.848 -22.75 -13.312 1 97.5 116 GLU A CA 1
ATOM 905 C C . GLU A 1 116 ? -6.242 -22.625 -14.703 1 97.5 116 GLU A C 1
ATOM 907 O O . GLU A 1 116 ? -6.961 -22.672 -15.703 1 97.5 116 GLU A O 1
ATOM 912 N N . VAL A 1 117 ? -4.914 -22.516 -14.727 1 98.25 117 VAL A N 1
ATOM 913 C CA . VAL A 1 117 ? -4.23 -22.375 -16 1 98.25 117 VAL A CA 1
ATOM 914 C C . VAL A 1 117 ? -4.391 -23.672 -16.812 1 98.25 117 VAL A C 1
ATOM 916 O O . VAL A 1 117 ? -4.879 -23.641 -17.938 1 98.25 117 VAL A O 1
ATOM 919 N N . VAL A 1 118 ? -4.078 -24.812 -16.234 1 97.94 118 VAL A N 1
ATOM 920 C CA . VAL A 1 118 ? -4.109 -26.062 -16.969 1 97.94 118 VAL A CA 1
ATOM 921 C C . VAL A 1 118 ? -5.551 -26.438 -17.312 1 97.94 118 VAL A C 1
ATOM 923 O O . VAL A 1 118 ? -5.816 -27.047 -18.344 1 97.94 118 VAL A O 1
ATOM 926 N N . LYS A 1 119 ? -6.473 -26.031 -16.453 1 96.44 119 LYS A N 1
ATOM 927 C CA . LYS A 1 119 ? -7.895 -26.266 -16.688 1 96.44 119 LYS A CA 1
ATOM 928 C C . LYS A 1 119 ? -8.375 -25.547 -17.938 1 96.44 119 LYS A C 1
ATOM 930 O O . LYS A 1 119 ? -9.281 -26.016 -18.625 1 96.44 119 LYS A O 1
ATOM 935 N N . ASN A 1 120 ? -7.738 -24.469 -18.266 1 97.19 120 ASN A N 1
ATOM 936 C CA . ASN A 1 120 ? -8.266 -23.594 -19.312 1 97.19 120 ASN A CA 1
ATOM 937 C C . ASN A 1 120 ? -7.453 -23.688 -20.594 1 97.19 120 ASN A C 1
ATOM 939 O O . ASN A 1 120 ? -7.863 -23.172 -21.641 1 97.19 120 ASN A O 1
ATOM 943 N N . LEU A 1 121 ? -6.277 -24.281 -20.484 1 97.06 121 LEU A N 1
ATOM 944 C CA . LEU A 1 121 ? -5.488 -24.469 -21.703 1 97.06 121 LEU A CA 1
ATOM 945 C C . LEU A 1 121 ? -6.16 -25.469 -22.641 1 97.06 121 LEU A C 1
ATOM 947 O O . LEU A 1 121 ? -6.496 -26.578 -22.234 1 97.06 121 LEU A O 1
ATOM 951 N N . LYS A 1 122 ? -6.352 -24.875 -23.859 1 90.88 122 LYS A N 1
ATOM 952 C CA . LYS A 1 122 ? -6.977 -25.719 -24.875 1 90.88 122 LYS A CA 1
ATOM 953 C C . LYS A 1 122 ? -5.98 -26.094 -25.969 1 90.88 122 LYS A C 1
ATOM 955 O O . LYS A 1 122 ? -5.07 -25.312 -26.281 1 90.88 122 LYS A O 1
ATOM 960 N N . GLU A 1 123 ? -6.047 -27.25 -26.5 1 92.12 123 GLU A N 1
ATOM 961 C CA . GLU A 1 123 ? -5.211 -27.703 -27.609 1 92.12 123 GLU A CA 1
ATOM 962 C C . GLU A 1 123 ? -3.752 -27.828 -27.188 1 92.12 123 GLU A C 1
ATOM 964 O O . GLU A 1 123 ? -2.85 -27.438 -27.938 1 92.12 123 GLU A O 1
ATOM 969 N N . CYS A 1 124 ? -3.555 -28.062 -25.922 1 96.5 124 CYS A N 1
ATOM 970 C CA . CYS A 1 124 ? -2.203 -28.219 -25.391 1 96.5 124 CYS A CA 1
ATOM 971 C C . CYS A 1 124 ? -1.98 -29.625 -24.844 1 96.5 124 CYS A C 1
ATOM 973 O O . CYS A 1 124 ? -2.914 -30.25 -24.359 1 96.5 124 CYS A O 1
ATOM 975 N N . GLU A 1 125 ? -0.854 -30.125 -25.109 1 98 125 GLU A N 1
ATOM 976 C CA . GLU A 1 125 ? -0.323 -31.219 -24.297 1 98 125 GLU A CA 1
ATOM 977 C C . GLU A 1 125 ? 0.521 -30.703 -23.141 1 98 125 GLU A C 1
ATOM 979 O O . GLU A 1 125 ? 1.547 -30.047 -23.359 1 98 125 GLU A O 1
ATOM 984 N N . ILE A 1 126 ? 0.099 -31 -21.984 1 98.56 126 ILE A N 1
ATOM 985 C CA . ILE A 1 126 ? 0.688 -30.328 -20.828 1 98.56 126 ILE A CA 1
ATOM 986 C C . ILE A 1 126 ? 1.431 -31.344 -19.953 1 98.56 126 ILE A C 1
ATOM 988 O O . ILE A 1 126 ? 0.887 -32.406 -19.625 1 98.56 126 ILE A O 1
ATOM 992 N N . ASP A 1 127 ? 2.635 -31.078 -19.656 1 98.56 127 ASP A N 1
ATOM 993 C CA . ASP A 1 127 ? 3.381 -31.781 -18.625 1 98.56 127 ASP A CA 1
ATOM 994 C C . ASP A 1 127 ? 3.619 -30.891 -17.406 1 98.56 127 ASP A C 1
ATOM 996 O O . ASP A 1 127 ? 4.016 -29.734 -17.547 1 98.56 127 ASP A O 1
ATOM 1000 N N . LEU A 1 128 ? 3.373 -31.406 -16.266 1 98.12 128 LEU A N 1
ATOM 1001 C CA . LEU A 1 128 ? 3.574 -30.672 -15.023 1 98.12 128 LEU A CA 1
ATOM 1002 C C . LEU A 1 128 ? 4.871 -31.094 -14.344 1 98.12 128 LEU A C 1
ATOM 1004 O O . LEU A 1 128 ? 5.09 -32.281 -14.102 1 98.12 128 LEU A O 1
ATOM 1008 N N . TYR A 1 129 ? 5.73 -30.172 -14.18 1 97.62 129 TYR A N 1
ATOM 1009 C CA . TYR A 1 129 ? 6.934 -30.312 -13.367 1 97.62 129 TYR A CA 1
ATOM 1010 C C . TYR A 1 129 ? 6.781 -29.609 -12.031 1 97.62 129 TYR A C 1
ATOM 1012 O O . TYR A 1 129 ? 6.812 -28.375 -11.969 1 97.62 129 TYR A O 1
ATOM 1020 N N . ALA A 1 130 ? 6.664 -30.406 -10.953 1 96.75 130 ALA A N 1
ATOM 1021 C CA . ALA A 1 130 ? 6.383 -29.812 -9.648 1 96.75 130 ALA A CA 1
ATOM 1022 C C . ALA A 1 130 ? 7.496 -30.125 -8.656 1 96.75 130 ALA A C 1
ATOM 1024 O O . ALA A 1 130 ? 7.781 -31.281 -8.375 1 96.75 130 ALA A O 1
ATOM 1025 N N . GLY A 1 131 ? 8.109 -29.062 -8.164 1 95.06 131 GLY A N 1
ATOM 1026 C CA . GLY A 1 131 ? 9.109 -29.203 -7.113 1 95.06 131 GLY A CA 1
ATOM 1027 C C . GLY A 1 131 ? 8.586 -28.828 -5.738 1 95.06 131 GLY A C 1
ATOM 1028 O O . GLY A 1 131 ? 7.805 -27.891 -5.594 1 95.06 131 GLY A O 1
ATOM 1029 N N . PHE A 1 132 ? 8.953 -29.641 -4.766 1 93.88 132 PHE A N 1
ATOM 1030 C CA . PHE A 1 132 ? 8.578 -29.391 -3.379 1 93.88 132 PHE A CA 1
ATOM 1031 C C . PHE A 1 132 ? 9.781 -29.547 -2.457 1 93.88 132 PHE A C 1
ATOM 1033 O O . PHE A 1 132 ? 10.812 -30.094 -2.861 1 93.88 132 PHE A O 1
ATOM 1040 N N . ARG A 1 133 ? 9.672 -29.016 -1.288 1 86.5 133 ARG A N 1
ATOM 1041 C CA . ARG A 1 133 ? 10.727 -29.219 -0.304 1 86.5 133 ARG A CA 1
ATOM 1042 C C . ARG A 1 133 ? 10.664 -30.625 0.29 1 86.5 133 ARG A C 1
ATOM 1044 O O . ARG A 1 133 ? 11.648 -31.359 0.25 1 86.5 133 ARG A O 1
ATOM 1051 N N . LYS A 1 134 ? 9.516 -30.984 0.853 1 83.19 134 LYS A N 1
ATOM 1052 C CA . LYS A 1 134 ? 9.375 -32.281 1.524 1 83.19 134 LYS A CA 1
ATOM 1053 C C . LYS A 1 134 ? 8.172 -33.031 0.996 1 83.19 134 LYS A C 1
ATOM 1055 O O . LYS A 1 134 ? 8.32 -34.094 0.395 1 83.19 134 LYS A O 1
ATOM 1060 N N . ARG A 1 135 ? 6.996 -32.438 1.095 1 84.12 135 ARG A N 1
ATOM 1061 C CA . ARG A 1 135 ? 5.773 -33.125 0.728 1 84.12 135 ARG A CA 1
ATOM 1062 C C . ARG A 1 135 ? 5.102 -32.469 -0.473 1 84.12 135 ARG A C 1
ATOM 1064 O O . ARG A 1 135 ? 5.078 -31.234 -0.583 1 84.12 135 ARG A O 1
ATOM 1071 N N . SER A 1 136 ? 4.633 -33.375 -1.322 1 85 136 SER A N 1
ATOM 1072 C CA . SER A 1 136 ? 3.846 -32.875 -2.451 1 85 136 SER A CA 1
ATOM 1073 C C . SER A 1 136 ? 2.377 -32.719 -2.072 1 85 136 SER A C 1
ATOM 1075 O O . SER A 1 136 ? 1.885 -33.406 -1.171 1 85 136 SER A O 1
ATOM 1077 N N . TYR A 1 137 ? 1.802 -31.781 -2.682 1 85.31 137 TYR A N 1
ATOM 1078 C CA . TYR A 1 137 ? 0.375 -31.594 -2.443 1 85.31 137 TYR A CA 1
ATOM 1079 C C . TYR A 1 137 ? -0.335 -31.141 -3.717 1 85.31 137 TYR A C 1
ATOM 1081 O O . TYR A 1 137 ? 0.304 -30.656 -4.652 1 85.31 137 TYR A O 1
ATOM 1089 N N . SER A 1 138 ? -1.627 -31.422 -3.857 1 83.75 138 SER A N 1
ATOM 1090 C CA . SER A 1 138 ? -2.564 -30.953 -4.871 1 83.75 138 SER A CA 1
ATOM 1091 C C . SER A 1 138 ? -2.289 -31.594 -6.223 1 83.75 138 SER A C 1
ATOM 1093 O O . SER A 1 138 ? -2.879 -31.203 -7.234 1 83.75 138 SER A O 1
ATOM 1095 N N . MET A 1 139 ? -1.474 -32.625 -6.289 1 86.38 139 MET A N 1
ATOM 1096 C CA . MET A 1 139 ? -1.077 -33.25 -7.559 1 86.38 139 MET A CA 1
ATOM 1097 C C . MET A 1 139 ? -2.246 -33.969 -8.195 1 86.38 139 MET A C 1
ATOM 1099 O O . MET A 1 139 ? -2.404 -33.969 -9.422 1 86.38 139 MET A O 1
ATOM 1103 N N . GLU A 1 140 ? -3.02 -34.562 -7.375 1 89.12 140 GLU A N 1
ATOM 1104 C CA . GLU A 1 140 ? -4.129 -35.375 -7.867 1 89.12 140 GLU A CA 1
ATOM 1105 C C . GLU A 1 140 ? -5.125 -34.531 -8.656 1 89.12 140 GLU A C 1
ATOM 1107 O O . GLU A 1 140 ? -5.719 -35 -9.625 1 89.12 140 GLU A O 1
ATOM 1112 N N . ASN A 1 141 ? -5.23 -33.312 -8.266 1 92 141 ASN A N 1
ATOM 1113 C CA . ASN A 1 141 ? -6.176 -32.406 -8.922 1 92 141 ASN A CA 1
ATOM 1114 C C . ASN A 1 141 ? -5.742 -32.062 -10.344 1 92 141 ASN A C 1
ATOM 1116 O O . ASN A 1 141 ? -6.578 -31.75 -11.195 1 92 141 ASN A O 1
ATOM 1120 N N . PHE A 1 142 ? -4.422 -32.25 -10.578 1 96.06 142 PHE A N 1
ATOM 1121 C CA . PHE A 1 142 ? -3.873 -31.859 -11.867 1 96.06 142 PHE A CA 1
ATOM 1122 C C . PHE A 1 142 ? -3.947 -33 -12.867 1 96.06 142 PHE A C 1
ATOM 1124 O O . PHE A 1 142 ? -3.881 -32.812 -14.078 1 96.06 142 PHE A O 1
ATOM 1131 N N . LYS A 1 143 ? -4.102 -34.219 -12.43 1 94.88 143 LYS A N 1
ATOM 1132 C CA . LYS A 1 143 ? -3.988 -35.438 -13.25 1 94.88 143 LYS A CA 1
ATOM 1133 C C . LYS A 1 143 ? -4.996 -35.406 -14.398 1 94.88 143 LYS A C 1
ATOM 1135 O O . LYS A 1 143 ? -4.699 -35.875 -15.5 1 94.88 143 LYS A O 1
ATOM 1140 N N . LYS A 1 144 ? -6.113 -34.812 -14.18 1 93.94 144 LYS A N 1
ATOM 1141 C CA . LYS A 1 144 ? -7.184 -34.812 -15.172 1 93.94 144 LYS A CA 1
ATOM 1142 C C . LYS A 1 144 ? -6.891 -33.812 -16.297 1 93.94 144 LYS A C 1
ATOM 1144 O O . LYS A 1 144 ? -7.48 -33.906 -17.375 1 93.94 144 LYS A O 1
ATOM 1149 N N . TYR A 1 145 ? -5.895 -33 -16.078 1 96.44 145 TYR A N 1
ATOM 1150 C CA . TYR A 1 145 ? -5.738 -31.922 -17.047 1 96.44 145 TYR A CA 1
ATOM 1151 C C . TYR A 1 145 ? -4.363 -31.953 -17.703 1 96.44 145 TYR A C 1
ATOM 1153 O O . TYR A 1 145 ? -4.098 -31.219 -18.641 1 96.44 145 TYR A O 1
ATOM 1161 N N . VAL A 1 146 ? -3.49 -32.875 -17.188 1 97.75 146 VAL A N 1
ATOM 1162 C CA . VAL A 1 146 ? -2.129 -32.906 -17.719 1 97.75 146 VAL A CA 1
ATOM 1163 C C . VAL A 1 146 ? -1.792 -34.312 -18.188 1 97.75 146 VAL A C 1
ATOM 1165 O O . VAL A 1 146 ? -2.396 -35.281 -17.75 1 97.75 146 VAL A O 1
ATOM 1168 N N . LYS A 1 147 ? -0.9 -34.406 -19.094 1 97.56 147 LYS A N 1
ATOM 1169 C CA . LYS A 1 147 ? -0.495 -35.688 -19.656 1 97.56 147 LYS A CA 1
ATOM 1170 C C . LYS A 1 147 ? 0.457 -36.438 -18.719 1 97.56 147 LYS A C 1
ATOM 1172 O O . LYS A 1 147 ? 0.276 -37.625 -18.453 1 97.56 147 LYS A O 1
ATOM 1177 N N . ASN A 1 148 ? 1.464 -35.75 -18.25 1 96.88 148 ASN A N 1
ATOM 1178 C CA . ASN A 1 148 ? 2.441 -36.312 -17.328 1 96.88 148 ASN A CA 1
ATOM 1179 C C . ASN A 1 148 ? 2.705 -35.375 -16.141 1 96.88 148 ASN A C 1
ATOM 1181 O O . ASN A 1 148 ? 2.574 -34.156 -16.266 1 96.88 148 ASN A O 1
ATOM 1185 N N . ILE A 1 149 ? 3.027 -36 -15.031 1 96.81 149 ILE A N 1
ATOM 1186 C CA . ILE A 1 149 ? 3.424 -35.281 -13.836 1 96.81 149 ILE A CA 1
ATOM 1187 C C . ILE A 1 149 ? 4.805 -35.719 -13.383 1 96.81 149 ILE A C 1
ATOM 1189 O O . ILE A 1 149 ? 5.027 -36.938 -13.18 1 96.81 149 ILE A O 1
ATOM 1193 N N . TYR A 1 150 ? 5.684 -34.812 -13.336 1 95.69 150 TYR A N 1
ATOM 1194 C CA . TYR A 1 150 ? 7.016 -35.062 -12.789 1 95.69 150 TYR A CA 1
ATOM 1195 C C . TYR A 1 150 ? 7.191 -34.312 -11.461 1 95.69 150 TYR A C 1
ATOM 1197 O O . TYR A 1 150 ? 6.926 -33.125 -11.359 1 95.69 150 TYR A O 1
ATOM 1205 N N . VAL A 1 151 ? 7.617 -35.062 -10.414 1 95.12 151 VAL A N 1
ATOM 1206 C CA . VAL A 1 151 ? 7.75 -34.469 -9.078 1 95.12 151 VAL A CA 1
ATOM 1207 C C . VAL A 1 151 ? 9.188 -34.625 -8.594 1 95.12 151 VAL A C 1
ATOM 1209 O O . VAL A 1 151 ? 9.805 -35.656 -8.766 1 95.12 151 VAL A O 1
ATOM 1212 N N . ALA A 1 152 ? 9.727 -33.562 -8.047 1 94.31 152 ALA A N 1
ATOM 1213 C CA . ALA A 1 152 ? 11.016 -33.594 -7.363 1 94.31 152 ALA A CA 1
ATOM 1214 C C . ALA A 1 152 ? 10.906 -33 -5.961 1 94.31 152 ALA A C 1
ATOM 1216 O O . ALA A 1 152 ? 10.203 -32 -5.758 1 94.31 152 ALA A O 1
ATOM 1217 N N . THR A 1 153 ? 11.539 -33.656 -4.977 1 93.06 153 THR A N 1
ATOM 1218 C CA . THR A 1 153 ? 11.617 -33.156 -3.615 1 93.06 153 THR A CA 1
ATOM 1219 C C . THR A 1 153 ? 13.07 -33 -3.166 1 93.06 153 THR A C 1
ATOM 1221 O O . THR A 1 153 ? 13.906 -33.844 -3.498 1 93.0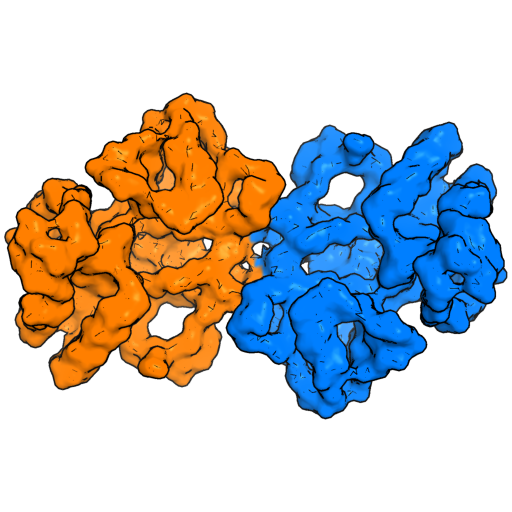6 153 THR A O 1
ATOM 1224 N N . GLU A 1 154 ? 13.297 -31.984 -2.457 1 89.5 154 GLU A N 1
ATOM 1225 C CA . GLU A 1 154 ? 14.656 -31.797 -1.97 1 89.5 154 GLU A CA 1
ATOM 1226 C C . GLU A 1 154 ? 15.109 -32.969 -1.113 1 89.5 154 GLU A C 1
ATOM 1228 O O . GLU A 1 154 ? 16.266 -33.406 -1.197 1 89.5 154 GLU A O 1
ATOM 1233 N N . THR A 1 155 ? 14.203 -33.562 -0.351 1 86.81 155 THR A N 1
ATOM 123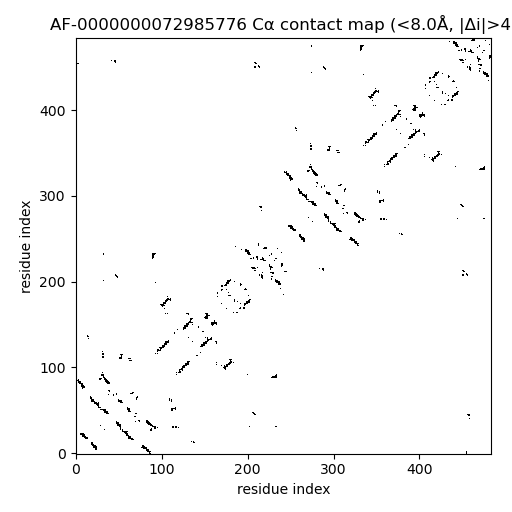4 C CA . THR A 1 155 ? 14.516 -34.625 0.583 1 86.81 155 THR A CA 1
ATOM 1235 C C . THR A 1 155 ? 14.5 -36 -0.126 1 86.81 155 THR A C 1
ATOM 1237 O O . THR A 1 155 ? 15.062 -36.969 0.379 1 86.81 155 THR A O 1
ATOM 1240 N N . GLY A 1 156 ? 13.805 -36.094 -1.245 1 83.31 156 GLY A N 1
ATOM 1241 C CA . GLY A 1 156 ? 13.68 -37.344 -1.988 1 83.31 156 GLY A CA 1
ATOM 1242 C C . GLY A 1 156 ? 12.562 -38.25 -1.477 1 83.31 156 GLY A C 1
ATOM 1243 O O . GLY A 1 156 ? 12.422 -39.375 -1.912 1 83.31 156 GLY A O 1
ATOM 1244 N N . GLU A 1 157 ? 11.82 -37.75 -0.585 1 82.12 157 GLU A N 1
ATOM 1245 C CA . GLU A 1 157 ? 10.734 -38.531 -0.017 1 82.12 157 GLU A CA 1
ATOM 1246 C C . GLU A 1 157 ? 9.719 -38.906 -1.089 1 82.12 157 GLU A C 1
ATOM 1248 O O . GLU A 1 157 ? 9.18 -40.031 -1.065 1 82.12 157 GLU A O 1
ATOM 1253 N N . LYS A 1 158 ? 9.469 -37.969 -1.958 1 81.81 158 LYS A N 1
ATOM 1254 C CA . LYS A 1 158 ? 8.57 -38.188 -3.084 1 81.81 158 LYS A CA 1
ATOM 1255 C C . LYS A 1 158 ? 9.203 -37.75 -4.398 1 81.81 158 LYS A C 1
ATOM 1257 O O . LYS A 1 158 ? 9.828 -36.688 -4.469 1 81.81 158 LYS A O 1
ATOM 1262 N N . GLY A 1 159 ? 9.078 -38.625 -5.402 1 85.62 159 GLY A N 1
ATOM 1263 C CA . GLY A 1 159 ? 9.609 -38.281 -6.711 1 85.62 159 GLY A CA 1
ATOM 1264 C C . GLY A 1 159 ? 11.125 -38.344 -6.773 1 85.62 159 GLY A C 1
ATOM 1265 O O . GLY A 1 159 ? 11.75 -39.188 -6.109 1 85.62 159 GLY A O 1
ATOM 1266 N N . GLN A 1 160 ? 11.609 -37.562 -7.598 1 88.94 160 GLN A N 1
ATOM 1267 C CA . GLN A 1 160 ? 13.055 -37.5 -7.773 1 88.94 160 GLN A CA 1
ATOM 1268 C C . GLN A 1 160 ? 13.695 -36.594 -6.73 1 88.94 160 GLN A C 1
ATOM 1270 O O . GLN A 1 160 ? 13.164 -35.531 -6.418 1 88.94 160 GLN A O 1
ATOM 1275 N N . LYS A 1 161 ? 14.82 -37.062 -6.188 1 90.38 161 LYS A N 1
ATOM 1276 C CA . LYS A 1 161 ? 15.539 -36.25 -5.227 1 90.38 161 LYS A CA 1
ATOM 1277 C C . LYS A 1 161 ? 16.25 -35.094 -5.918 1 90.38 161 LYS A C 1
ATOM 1279 O O . LYS A 1 161 ? 16.891 -35.281 -6.957 1 90.38 161 LYS A O 1
ATOM 1284 N N . GLY A 1 162 ? 16.016 -33.906 -5.371 1 90.88 162 GLY A N 1
ATOM 1285 C CA . GLY A 1 162 ? 16.688 -32.719 -5.93 1 90.88 162 GLY A CA 1
ATOM 1286 C C . GLY A 1 162 ? 15.711 -31.656 -6.379 1 90.88 162 GLY A C 1
ATOM 1287 O O . GLY A 1 162 ? 14.602 -31.547 -5.852 1 90.88 162 GLY A O 1
ATOM 1288 N N . TYR A 1 163 ? 16.234 -30.812 -7.262 1 92.94 163 TYR A N 1
ATOM 1289 C CA . TYR A 1 163 ? 15.445 -29.688 -7.746 1 92.94 163 TYR A CA 1
ATOM 1290 C C . TYR A 1 163 ? 14.734 -30.031 -9.055 1 92.94 163 TYR A C 1
ATOM 1292 O O . TYR A 1 163 ? 15.297 -30.734 -9.898 1 92.94 163 TYR A O 1
ATOM 1300 N N . ILE A 1 164 ? 13.539 -29.578 -9.219 1 94.25 164 ILE A N 1
ATOM 1301 C CA . ILE A 1 164 ? 12.711 -29.875 -10.383 1 94.25 164 ILE A CA 1
ATOM 1302 C C . ILE A 1 164 ? 13.414 -29.406 -11.656 1 94.25 164 ILE A C 1
ATOM 1304 O O . ILE A 1 164 ? 13.211 -29.969 -12.727 1 94.25 164 ILE A O 1
ATOM 1308 N N . THR A 1 165 ? 14.305 -28.359 -11.516 1 94.31 165 THR A N 1
ATOM 1309 C CA . THR A 1 165 ? 15.016 -27.812 -12.664 1 94.31 165 THR A CA 1
ATOM 1310 C C . THR A 1 165 ? 16.016 -28.828 -13.219 1 94.31 165 THR A C 1
ATOM 1312 O O . THR A 1 165 ? 16.438 -28.719 -14.367 1 94.31 165 THR A O 1
ATOM 1315 N N . GLU A 1 166 ? 16.375 -29.844 -12.461 1 92.5 166 GLU A N 1
ATOM 1316 C CA . GLU A 1 166 ? 17.359 -30.844 -12.867 1 92.5 166 GLU A CA 1
ATOM 1317 C C . GLU A 1 166 ? 16.75 -31.859 -13.844 1 92.5 166 GLU A C 1
ATOM 1319 O O . GLU A 1 166 ? 17.469 -32.469 -14.641 1 92.5 166 GLU A O 1
ATOM 1324 N N . ILE A 1 167 ? 15.484 -31.984 -13.758 1 92.38 167 ILE A N 1
ATOM 1325 C CA . ILE A 1 167 ? 14.875 -33 -14.617 1 92.38 167 ILE A CA 1
ATOM 1326 C C . ILE A 1 167 ? 14.109 -32.312 -15.75 1 92.38 167 ILE A C 1
ATOM 1328 O O . ILE A 1 167 ? 13.594 -33 -16.641 1 92.38 167 ILE A O 1
ATOM 1332 N N . LEU A 1 168 ? 13.977 -31.047 -15.742 1 95.56 168 LEU A N 1
ATOM 1333 C CA . LEU A 1 168 ? 13.242 -30.281 -16.75 1 95.56 168 LEU A CA 1
ATOM 1334 C C . LEU A 1 168 ? 13.977 -30.297 -18.078 1 95.56 168 LEU A C 1
ATOM 1336 O O . LEU A 1 168 ? 15.172 -30 -18.141 1 95.56 168 LEU A O 1
ATOM 1340 N N . GLN A 1 169 ? 13.312 -30.703 -19.078 1 95.56 169 GLN A N 1
ATOM 1341 C CA . GLN A 1 169 ? 13.82 -30.672 -20.438 1 95.56 169 GLN A CA 1
ATOM 1342 C C . GLN A 1 169 ? 13.023 -29.688 -21.297 1 95.56 169 GLN A C 1
ATOM 1344 O O . GLN A 1 169 ? 12.117 -30.094 -22.031 1 95.56 169 GLN A O 1
ATOM 1349 N N . VAL A 1 170 ? 13.438 -28.5 -21.328 1 97 170 VAL A N 1
ATOM 1350 C CA . VAL A 1 170 ? 12.633 -27.422 -21.906 1 97 170 VAL A CA 1
ATOM 1351 C C . VAL A 1 170 ? 12.57 -27.578 -23.422 1 97 170 VAL A C 1
ATOM 1353 O O . VAL A 1 170 ? 11.625 -27.109 -24.062 1 97 170 VAL A O 1
ATOM 1356 N N . ASN A 1 171 ? 13.57 -28.25 -24.062 1 96.94 171 ASN A N 1
ATOM 1357 C CA . ASN A 1 171 ? 13.656 -28.359 -25.516 1 96.94 171 ASN A CA 1
ATOM 1358 C C . ASN A 1 171 ? 12.57 -29.266 -26.062 1 96.94 171 ASN A C 1
ATOM 1360 O O . ASN A 1 171 ? 12.352 -29.312 -27.281 1 96.94 171 ASN A O 1
ATOM 1364 N N . LYS A 1 172 ? 11.852 -29.922 -25.188 1 97.81 172 LYS A N 1
ATOM 1365 C CA . LYS A 1 172 ? 10.766 -30.812 -25.594 1 97.81 172 LYS A CA 1
ATOM 1366 C C . LYS A 1 172 ? 9.453 -30.047 -25.734 1 97.81 172 LYS A C 1
ATOM 1368 O O . LYS A 1 172 ? 8.445 -30.594 -26.156 1 97.81 172 LYS A O 1
ATOM 1373 N N . TYR A 1 173 ? 9.477 -28.75 -25.422 1 98.56 173 TYR A N 1
ATOM 1374 C CA . TYR A 1 173 ? 8.219 -28.016 -25.312 1 98.56 173 TYR A CA 1
ATOM 1375 C C . TYR A 1 173 ? 8.242 -26.766 -26.188 1 98.56 173 TYR A C 1
ATOM 1377 O O . TYR A 1 173 ? 9.312 -26.266 -26.531 1 98.56 173 TYR A O 1
ATOM 1385 N N . ASP A 1 174 ? 7.098 -26.328 -26.5 1 98.06 174 ASP A N 1
ATOM 1386 C CA . ASP A 1 174 ? 6.949 -25.109 -27.281 1 98.06 174 ASP A CA 1
ATOM 1387 C C . ASP A 1 174 ? 6.906 -23.875 -26.375 1 98.06 174 ASP A C 1
ATOM 1389 O O . ASP A 1 174 ? 7.223 -22.781 -26.812 1 98.06 174 ASP A O 1
ATOM 1393 N N . MET A 1 175 ? 6.492 -24.172 -25.141 1 97.88 175 MET A N 1
ATOM 1394 C CA . MET A 1 175 ? 6.305 -23.094 -24.172 1 97.88 175 MET A CA 1
ATOM 1395 C C . MET A 1 175 ? 6.465 -23.609 -22.75 1 97.88 175 MET A C 1
ATOM 1397 O O . MET A 1 175 ? 6.121 -24.75 -22.453 1 97.88 175 MET A O 1
ATOM 1401 N N . VAL A 1 176 ? 7.004 -22.734 -21.906 1 98.69 176 VAL A N 1
ATOM 1402 C CA . VAL A 1 176 ? 7.129 -23.062 -20.5 1 98.69 176 VAL A CA 1
ATOM 1403 C C . VAL A 1 176 ? 6.379 -22.031 -19.656 1 98.69 176 VAL A C 1
ATOM 1405 O O . VAL A 1 176 ? 6.438 -20.828 -19.938 1 98.69 176 VAL A O 1
ATOM 1408 N N . LEU A 1 177 ? 5.609 -22.438 -18.734 1 98.81 177 LEU A N 1
ATOM 1409 C CA . LEU A 1 177 ? 4.9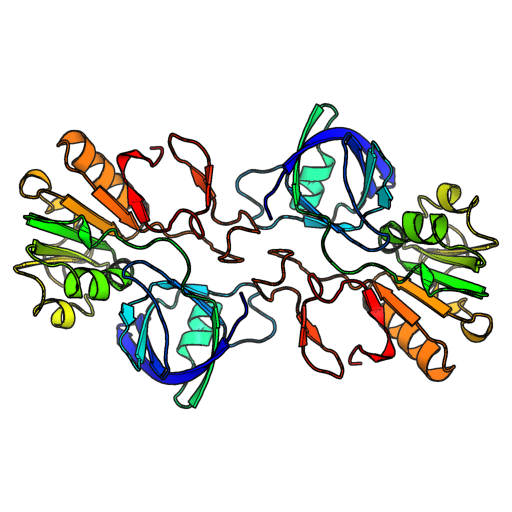92 -21.609 -17.688 1 98.81 177 LEU A CA 1
ATOM 1410 C C . LEU A 1 177 ? 5.586 -21.922 -16.328 1 98.81 177 LEU A C 1
ATOM 1412 O O . LEU A 1 177 ? 5.68 -23.094 -15.938 1 98.81 177 LEU A O 1
ATOM 1416 N N . CYS A 1 178 ? 5.953 -20.859 -15.625 1 98.62 178 CYS A N 1
ATOM 1417 C CA . CYS A 1 178 ? 6.742 -21.141 -14.43 1 98.62 178 CYS A CA 1
ATOM 1418 C C . CYS A 1 178 ? 6.316 -20.234 -13.273 1 98.62 178 CYS A C 1
ATOM 1420 O O . CYS A 1 178 ? 6.016 -19.047 -13.484 1 98.62 178 CYS A O 1
ATOM 1422 N N . CYS A 1 179 ? 6.285 -20.781 -12.094 1 98.31 179 CYS A N 1
ATOM 1423 C CA . CYS A 1 179 ? 6.043 -20.031 -10.867 1 98.31 179 CYS A CA 1
ATOM 1424 C C . CYS A 1 179 ? 6.637 -20.75 -9.656 1 98.31 179 CYS A C 1
ATOM 1426 O O . CYS A 1 179 ? 6.477 -21.953 -9.508 1 98.31 179 CYS A O 1
ATOM 1428 N N . GLY A 1 180 ? 7.305 -20.047 -8.859 1 96.5 180 GLY A N 1
ATOM 1429 C CA . GLY A 1 180 ? 7.914 -20.594 -7.664 1 96.5 180 GLY A CA 1
ATOM 1430 C C . GLY A 1 180 ? 8.953 -19.672 -7.047 1 96.5 180 GLY A C 1
ATOM 1431 O O . GLY A 1 180 ? 8.898 -18.453 -7.23 1 96.5 180 GLY A O 1
ATOM 1432 N N . PRO A 1 181 ? 9.828 -20.219 -6.242 1 94.5 181 PRO A N 1
ATOM 1433 C CA . PRO A 1 181 ? 10.891 -19.406 -5.652 1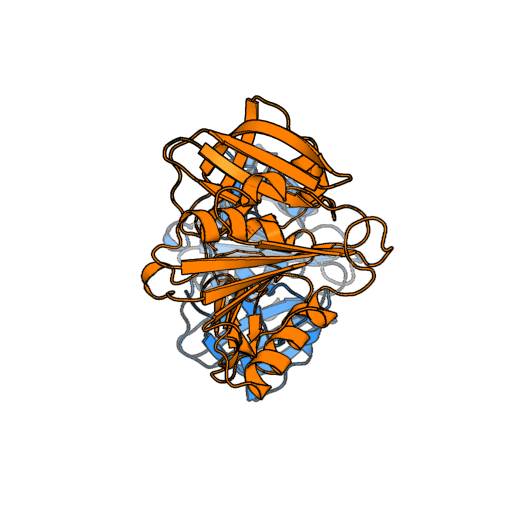 94.5 181 PRO A CA 1
ATOM 1434 C C . PRO A 1 181 ? 11.727 -18.672 -6.703 1 94.5 181 PRO A C 1
ATOM 1436 O O . PRO A 1 181 ? 11.93 -19.203 -7.805 1 94.5 181 PRO A O 1
ATOM 1439 N N . GLU A 1 182 ? 12.188 -17.578 -6.309 1 92.06 182 GLU A N 1
ATOM 1440 C CA . GLU A 1 182 ? 12.883 -16.688 -7.23 1 92.06 182 GLU A CA 1
ATOM 1441 C C . GLU A 1 182 ? 14.055 -17.391 -7.902 1 92.06 182 GLU A C 1
ATOM 1443 O O . GLU A 1 182 ? 14.234 -17.297 -9.117 1 92.06 182 GLU A O 1
ATOM 1448 N N . MET A 1 183 ? 14.82 -18.094 -7.188 1 92.56 183 MET A N 1
ATOM 1449 C CA . MET A 1 183 ? 16 -18.781 -7.723 1 92.56 183 MET A CA 1
ATOM 1450 C C . MET A 1 183 ? 15.602 -19.812 -8.758 1 92.56 183 MET A C 1
ATOM 1452 O O . MET A 1 183 ? 16.281 -19.984 -9.773 1 92.56 183 MET A O 1
ATOM 1456 N N . MET A 1 184 ? 14.531 -20.516 -8.516 1 94.88 184 MET A N 1
ATOM 1457 C CA . MET A 1 184 ? 14.031 -21.5 -9.469 1 94.88 184 MET A CA 1
ATOM 1458 C C . MET A 1 184 ? 13.602 -20.828 -10.773 1 94.88 184 MET A C 1
ATOM 1460 O O . MET A 1 184 ? 13.984 -21.281 -11.852 1 94.88 184 MET A O 1
ATOM 1464 N N . MET A 1 185 ? 12.914 -19.75 -10.656 1 96.06 185 MET A N 1
ATOM 1465 C CA . MET A 1 185 ? 12.398 -19.062 -11.828 1 96.06 185 MET A CA 1
ATOM 1466 C C . MET A 1 185 ? 13.539 -18.5 -12.672 1 96.06 185 MET A C 1
ATOM 1468 O O . MET A 1 185 ? 13.523 -18.625 -13.898 1 96.06 185 MET A O 1
ATOM 1472 N N . LYS A 1 186 ? 14.516 -17.969 -12 1 94.69 186 LYS A N 1
ATOM 1473 C CA . LYS A 1 186 ? 15.688 -17.453 -12.711 1 94.69 186 LYS A CA 1
ATOM 1474 C C . LYS A 1 186 ? 16.391 -18.562 -13.5 1 94.69 186 LYS A C 1
ATOM 1476 O O . LYS A 1 186 ? 16.766 -18.359 -14.656 1 94.69 186 LYS A O 1
ATOM 1481 N N . LYS A 1 187 ? 16.531 -19.672 -12.852 1 95.94 187 LYS A N 1
ATOM 1482 C CA . LYS A 1 187 ? 17.188 -20.812 -13.492 1 95.94 187 LYS A CA 1
ATOM 1483 C C . LYS A 1 187 ? 16.391 -21.297 -14.695 1 95.94 187 LYS A C 1
ATOM 1485 O O . LYS A 1 187 ? 16.953 -21.562 -15.758 1 95.94 187 LYS A O 1
ATOM 1490 N N . VAL A 1 188 ? 15.094 -21.406 -14.594 1 97.62 188 VAL A N 1
ATOM 1491 C CA . VAL A 1 188 ? 14.25 -21.891 -15.68 1 97.62 188 VAL A CA 1
ATOM 1492 C C . VAL A 1 188 ? 14.281 -20.891 -16.844 1 97.62 188 VAL A C 1
ATOM 1494 O O . VAL A 1 188 ? 14.367 -21.297 -18 1 97.62 188 VAL A O 1
ATOM 1497 N N . ILE A 1 189 ? 14.234 -19.594 -16.484 1 97 189 ILE A N 1
ATOM 1498 C CA . ILE A 1 189 ? 14.305 -18.562 -17.516 1 97 189 ILE A CA 1
ATOM 1499 C C . ILE A 1 189 ? 15.609 -18.688 -18.297 1 97 189 ILE A C 1
ATOM 1501 O O . ILE A 1 189 ? 15.617 -18.625 -19.531 1 97 189 ILE A O 1
ATOM 1505 N N . LYS A 1 190 ? 16.688 -18.891 -17.547 1 96.25 190 LYS A N 1
ATOM 1506 C CA . LYS A 1 190 ? 18 -19 -18.172 1 96.25 190 LYS A CA 1
ATOM 1507 C C . LYS A 1 190 ? 18.047 -20.203 -19.125 1 96.25 190 LYS A C 1
ATOM 1509 O O . LYS A 1 190 ? 18.516 -20.078 -20.25 1 96.25 190 LYS A O 1
ATOM 1514 N N . ILE A 1 191 ? 17.562 -21.328 -18.656 1 96.44 191 ILE A N 1
ATOM 1515 C CA . ILE A 1 191 ? 17.547 -22.531 -19.469 1 96.44 191 ILE A CA 1
ATOM 1516 C C . ILE A 1 191 ? 16.703 -22.328 -20.719 1 96.44 191 ILE A C 1
ATOM 1518 O O . ILE A 1 191 ? 17.094 -22.719 -21.812 1 96.44 191 ILE A O 1
ATOM 1522 N N . CYS A 1 192 ? 15.57 -21.688 -20.594 1 97.75 192 CYS A N 1
ATOM 1523 C CA . CYS A 1 192 ? 14.68 -21.422 -21.719 1 97.75 192 CYS A CA 1
ATOM 1524 C C . CYS A 1 192 ? 15.344 -20.5 -22.734 1 97.75 192 CYS A C 1
ATOM 1526 O O . CYS A 1 192 ? 15.203 -20.688 -23.938 1 97.75 192 CYS A O 1
ATOM 1528 N N . LYS A 1 193 ? 16.016 -19.531 -22.172 1 95.75 193 LYS A N 1
ATOM 1529 C CA . LYS A 1 193 ? 16.703 -18.578 -23.047 1 95.75 193 LYS A CA 1
ATOM 1530 C C . LYS A 1 193 ? 17.781 -19.297 -23.859 1 95.75 193 LYS A C 1
ATOM 1532 O O . LYS A 1 193 ? 17.891 -19.062 -25.062 1 95.75 193 LYS A O 1
ATOM 1537 N N . GLU A 1 194 ? 18.562 -20.109 -23.234 1 95.38 194 GLU A N 1
ATOM 1538 C CA . GLU A 1 194 ? 19.641 -20.859 -23.891 1 95.38 194 GLU A CA 1
ATOM 1539 C C . GLU A 1 194 ? 19.094 -21.75 -24.984 1 95.38 194 GLU A C 1
ATOM 1541 O O . GLU A 1 194 ? 19.719 -21.922 -26.031 1 95.38 194 GLU A O 1
ATOM 1546 N N . GLU A 1 195 ? 17.891 -22.25 -24.781 1 96.81 195 GLU A N 1
ATOM 1547 C CA . GLU A 1 195 ? 17.297 -23.172 -25.734 1 96.81 195 GLU A CA 1
ATOM 1548 C C . GLU A 1 195 ? 16.297 -22.453 -26.641 1 96.81 195 GLU A C 1
ATOM 1550 O O . GLU A 1 195 ? 15.641 -23.094 -27.469 1 96.81 195 GLU A O 1
ATOM 1555 N N . GLU A 1 196 ? 16.141 -21.172 -26.469 1 96.94 196 GLU A N 1
ATOM 1556 C CA . GLU A 1 196 ? 15.258 -20.328 -27.266 1 96.94 196 GLU A CA 1
ATOM 1557 C C . GLU A 1 196 ? 13.812 -20.797 -27.188 1 96.94 196 GLU A C 1
ATOM 1559 O O . GLU A 1 196 ? 13.141 -20.953 -28.203 1 96.94 196 GLU A O 1
ATOM 1564 N N . ILE A 1 197 ? 13.391 -21.172 -26 1 97.81 197 ILE A N 1
ATOM 1565 C CA . ILE A 1 197 ? 12.008 -21.547 -25.719 1 97.81 197 ILE A CA 1
ATOM 1566 C C . ILE A 1 197 ? 11.305 -20.406 -24.969 1 97.81 197 ILE A C 1
ATOM 1568 O O . ILE A 1 197 ? 11.812 -19.922 -23.953 1 97.81 197 ILE A O 1
ATOM 1572 N N . PRO A 1 198 ? 10.172 -19.922 -25.469 1 98.06 198 PRO A N 1
ATOM 1573 C CA . PRO A 1 198 ? 9.453 -18.875 -24.75 1 98.06 198 PRO A CA 1
ATOM 1574 C C . PRO A 1 198 ? 8.938 -19.344 -23.391 1 98.06 198 PRO A C 1
ATOM 1576 O O . PRO A 1 198 ? 8.539 -20.5 -23.25 1 98.06 198 PRO A O 1
ATOM 1579 N N . ILE A 1 199 ? 8.961 -18.422 -22.469 1 98.5 199 ILE A N 1
ATOM 1580 C CA . ILE A 1 199 ? 8.539 -18.766 -21.109 1 98.5 199 ILE A CA 1
ATOM 1581 C C . ILE A 1 199 ? 7.73 -17.609 -20.516 1 98.5 199 ILE A C 1
ATOM 1583 O O . ILE A 1 199 ? 8.094 -16.438 -20.688 1 98.5 199 ILE A O 1
ATOM 1587 N N . TYR A 1 200 ? 6.602 -17.938 -19.938 1 98.44 200 TYR A N 1
ATOM 1588 C CA . TYR A 1 200 ? 5.895 -17.016 -19.047 1 98.44 200 TYR A CA 1
ATOM 1589 C C . TYR A 1 200 ? 6.168 -17.344 -17.578 1 98.44 200 TYR A C 1
ATOM 1591 O O . TYR A 1 200 ? 6.203 -18.531 -17.203 1 98.44 200 TYR A O 1
ATOM 1599 N N . VAL A 1 201 ? 6.359 -16.312 -16.797 1 97.88 201 VAL A N 1
ATOM 1600 C CA . VAL A 1 201 ? 6.594 -16.5 -15.375 1 97.88 201 VAL A CA 1
ATOM 1601 C C . VAL A 1 201 ? 5.578 -15.695 -14.57 1 97.88 201 VAL A C 1
ATOM 1603 O O . VAL A 1 201 ? 5.25 -14.562 -14.938 1 97.88 201 VAL A O 1
ATOM 1606 N N . SER A 1 202 ? 5.023 -16.297 -13.594 1 97.88 202 SER A N 1
ATOM 1607 C CA . SER A 1 202 ? 4.211 -15.586 -12.617 1 97.88 202 SER A CA 1
ATOM 1608 C C . SER A 1 202 ? 5.055 -15.117 -11.43 1 97.88 202 SER A C 1
ATOM 1610 O O . SER A 1 202 ? 5.422 -15.922 -10.57 1 97.88 202 SER A O 1
ATOM 1612 N N . MET A 1 203 ? 5.301 -13.812 -11.32 1 94.81 203 MET A N 1
ATOM 1613 C CA . MET A 1 203 ? 6.195 -13.242 -10.312 1 94.81 203 MET A CA 1
ATOM 1614 C C . MET A 1 203 ? 5.457 -13.031 -8.992 1 94.81 203 MET A C 1
ATOM 1616 O O . MET A 1 203 ? 4.277 -12.68 -8.984 1 94.81 203 MET A O 1
ATOM 1620 N N . GLU A 1 204 ? 6.219 -13.312 -7.977 1 87.06 204 GLU A N 1
ATOM 1621 C CA . GLU A 1 204 ? 5.73 -13.023 -6.633 1 87.06 204 GLU A CA 1
ATOM 1622 C C . GLU A 1 204 ? 6.473 -11.836 -6.023 1 87.06 204 GLU A C 1
ATOM 1624 O O . GLU A 1 204 ? 7.707 -11.828 -5.977 1 87.06 204 GLU A O 1
ATOM 1629 N N . LYS A 1 205 ? 5.723 -10.781 -5.695 1 87.75 205 LYS A N 1
ATOM 1630 C CA . LYS A 1 205 ? 6.277 -9.625 -4.992 1 87.75 205 LYS A CA 1
ATOM 1631 C C . LYS A 1 205 ? 5.395 -9.227 -3.814 1 87.75 205 LYS A C 1
ATOM 1633 O O . LYS A 1 205 ? 4.25 -9.664 -3.711 1 87.75 205 LYS A O 1
ATOM 1638 N N . HIS A 1 206 ? 6.008 -8.508 -2.963 1 86.06 206 HIS A N 1
ATOM 1639 C CA . HIS A 1 206 ? 5.195 -7.91 -1.906 1 86.06 206 HIS A CA 1
ATOM 1640 C C . HIS A 1 206 ? 4.281 -6.82 -2.461 1 86.06 206 HIS A C 1
ATOM 1642 O O . HIS A 1 206 ? 4.746 -5.73 -2.799 1 86.06 206 HIS A O 1
ATOM 1648 N N . MET A 1 207 ? 3.01 -7.207 -2.611 1 92 207 MET A N 1
ATOM 1649 C CA . MET A 1 207 ? 2.031 -6.27 -3.15 1 92 207 MET A CA 1
ATOM 1650 C C . MET A 1 207 ? 1.237 -5.605 -2.029 1 92 207 MET A C 1
ATOM 1652 O O . MET A 1 207 ? 0.385 -6.242 -1.407 1 92 207 MET A O 1
ATOM 1656 N N . ALA A 1 208 ? 1.452 -4.391 -1.827 1 90.12 208 ALA A N 1
ATOM 1657 C CA . ALA A 1 208 ? 0.806 -3.691 -0.719 1 90.12 208 ALA A CA 1
ATOM 1658 C C . ALA A 1 208 ? -0.594 -3.223 -1.107 1 90.12 208 ALA A C 1
ATOM 1660 O O . ALA A 1 208 ? -1.582 -3.611 -0.479 1 90.12 208 ALA A O 1
ATOM 1661 N N . CYS A 1 209 ? -0.601 -2.445 -2.203 1 92.44 209 CYS A N 1
ATOM 1662 C CA . CYS A 1 209 ? -1.894 -1.876 -2.566 1 92.44 209 CYS A CA 1
ATOM 1663 C C . CYS A 1 209 ? -2.631 -2.781 -3.547 1 92.44 209 CYS A C 1
ATOM 1665 O O . CYS A 1 209 ? -3.861 -2.785 -3.59 1 92.44 209 CYS A O 1
ATOM 1667 N N . GLY A 1 210 ? -1.811 -3.459 -4.406 1 93.94 210 GLY A N 1
ATOM 1668 C CA . GLY A 1 210 ? -2.381 -4.375 -5.383 1 93.94 210 GLY A CA 1
ATOM 1669 C C . GLY A 1 210 ? -2.92 -3.674 -6.617 1 93.94 210 GLY A C 1
ATOM 1670 O O . GLY A 1 210 ? -3.367 -4.328 -7.562 1 93.94 210 GLY A O 1
ATOM 1671 N N . VAL A 1 211 ? -2.807 -2.342 -6.598 1 93.88 211 VAL A N 1
ATOM 1672 C CA . VAL A 1 211 ? -3.451 -1.646 -7.711 1 93.88 211 VAL A CA 1
ATOM 1673 C C . VAL A 1 211 ? -2.443 -0.727 -8.398 1 93.88 211 VAL A C 1
ATOM 1675 O O . VAL A 1 211 ? -2.826 0.155 -9.172 1 93.88 211 VAL A O 1
ATOM 1678 N N . GLY A 1 212 ? -1.206 -0.832 -8.031 1 92.25 212 GLY A N 1
ATOM 1679 C CA . GLY A 1 212 ? -0.141 -0.138 -8.734 1 92.25 212 GLY A CA 1
ATOM 1680 C C . GLY A 1 212 ? 0.14 1.245 -8.18 1 92.25 212 GLY A C 1
ATOM 1681 O O . GLY A 1 212 ? 0.843 2.041 -8.805 1 92.25 212 GLY A O 1
ATOM 1682 N N . ALA A 1 213 ? -0.367 1.521 -6.996 1 90.44 213 ALA A N 1
ATOM 1683 C CA . ALA A 1 213 ? -0.275 2.885 -6.477 1 90.44 213 ALA A CA 1
ATOM 1684 C C . ALA A 1 213 ? 0.95 3.051 -5.582 1 90.44 213 ALA A C 1
ATOM 1686 O O . ALA A 1 213 ? 1.619 4.086 -5.621 1 90.44 213 ALA A O 1
ATOM 1687 N N . CYS A 1 214 ? 1.389 2.025 -4.844 1 89.88 214 CYS A N 1
ATOM 1688 C CA . CYS A 1 214 ? 2.348 2.207 -3.76 1 89.88 214 CYS A CA 1
ATOM 1689 C C . CYS A 1 214 ? 3.771 1.95 -4.242 1 89.88 214 CYS A C 1
ATOM 1691 O O . CYS A 1 214 ? 4.734 2.258 -3.537 1 89.88 214 CYS A O 1
ATOM 1693 N N . LEU A 1 215 ? 3.918 1.237 -5.379 1 89.25 215 LEU A N 1
ATOM 1694 C CA . LEU A 1 215 ? 5.199 0.949 -6.012 1 89.25 215 LEU A CA 1
ATOM 1695 C C . LEU A 1 215 ? 6.02 -0.021 -5.168 1 89.25 215 LEU A C 1
ATOM 1697 O O . LEU A 1 215 ? 7.238 -0.118 -5.336 1 89.25 215 LEU A O 1
ATOM 1701 N N . GLY A 1 216 ? 5.328 -0.692 -4.348 1 88.5 216 GLY A N 1
ATOM 1702 C CA . GLY A 1 216 ? 6.02 -1.654 -3.504 1 88.5 216 GLY A CA 1
ATOM 1703 C C . GLY A 1 216 ? 6.375 -2.938 -4.23 1 88.5 216 GLY A C 1
ATOM 1704 O O . GLY A 1 216 ? 7.227 -3.701 -3.77 1 88.5 216 GLY A O 1
ATOM 1705 N N . CYS A 1 217 ? 5.836 -3.158 -5.414 1 92.75 217 CYS A N 1
ATOM 1706 C CA . CYS A 1 217 ? 5.988 -4.445 -6.086 1 92.75 217 CYS A CA 1
ATOM 1707 C C . CYS A 1 217 ? 6.734 -4.285 -7.406 1 92.75 217 CYS A C 1
ATOM 1709 O O . CYS A 1 217 ? 6.504 -5.047 -8.352 1 92.75 217 CYS A O 1
ATOM 1711 N N . ILE A 1 218 ? 7.59 -3.369 -7.434 1 89.81 218 ILE A N 1
ATOM 1712 C CA . ILE A 1 218 ? 8.305 -3.041 -8.664 1 89.81 218 ILE A CA 1
ATOM 1713 C C . ILE A 1 218 ? 9.172 -4.223 -9.086 1 89.81 218 ILE A C 1
ATOM 1715 O O . ILE A 1 218 ? 9.82 -4.855 -8.25 1 89.81 218 ILE A O 1
ATOM 1719 N N . CYS A 1 219 ? 9.109 -4.559 -10.359 1 90.25 219 CYS A N 1
ATOM 1720 C CA . CYS A 1 219 ? 9.938 -5.562 -11.016 1 90.25 219 CYS A CA 1
ATOM 1721 C C . CYS A 1 219 ? 10.766 -4.938 -12.133 1 90.25 219 CYS A C 1
ATOM 1723 O O . CYS A 1 219 ? 10.234 -4.223 -12.984 1 90.25 219 CYS A O 1
ATOM 1725 N N . LYS A 1 220 ? 12.07 -5.176 -12.133 1 89.31 220 LYS A N 1
ATOM 1726 C CA . LYS A 1 220 ? 12.945 -4.641 -13.172 1 89.31 220 LYS A CA 1
ATOM 1727 C C . LYS A 1 220 ? 12.805 -5.422 -14.477 1 89.31 220 LYS A C 1
ATOM 1729 O O . LYS A 1 220 ? 12.906 -6.652 -14.484 1 89.31 220 LYS A O 1
ATOM 1734 N N . THR A 1 221 ? 12.531 -4.742 -15.57 1 92.69 221 THR A N 1
ATOM 1735 C CA . THR A 1 221 ? 12.414 -5.352 -16.891 1 92.69 221 THR A CA 1
ATOM 1736 C C . THR A 1 221 ? 13.32 -4.648 -17.891 1 92.69 221 THR A C 1
ATOM 1738 O O . THR A 1 221 ? 13.922 -3.617 -17.578 1 92.69 221 THR A O 1
ATOM 1741 N N . LYS A 1 222 ? 13.414 -5.18 -19.016 1 92.81 222 LYS A N 1
ATOM 1742 C CA . LYS A 1 222 ? 14.234 -4.598 -20.062 1 92.81 222 LYS A CA 1
ATOM 1743 C C . LYS A 1 222 ? 13.68 -3.254 -20.531 1 92.81 222 LYS A C 1
ATOM 1745 O O . LYS A 1 222 ? 14.422 -2.387 -20.984 1 92.81 222 LYS A O 1
ATOM 1750 N N . SER A 1 223 ? 12.414 -3.061 -20.391 1 91.69 223 SER A N 1
ATOM 1751 C CA . SER A 1 223 ? 11.758 -1.831 -20.828 1 91.69 223 SER A CA 1
ATOM 1752 C C . SER A 1 223 ? 11.555 -0.868 -19.656 1 91.69 223 SER A C 1
ATOM 1754 O O . SER A 1 223 ? 10.797 0.098 -19.781 1 91.69 223 SER A O 1
ATOM 1756 N N . GLY A 1 224 ? 12.195 -1.198 -18.516 1 89.94 224 GLY A N 1
ATOM 1757 C CA . GLY A 1 224 ? 12.07 -0.347 -17.344 1 89.94 224 GLY A CA 1
ATOM 1758 C C . GLY A 1 224 ? 11.32 -1.012 -16.203 1 89.94 224 GLY A C 1
ATOM 1759 O O . GLY A 1 224 ? 10.922 -2.174 -16.312 1 89.94 224 GLY A O 1
ATOM 1760 N N . ASN A 1 225 ? 11.117 -0.298 -15.164 1 88.81 225 ASN A N 1
ATOM 1761 C CA . ASN A 1 225 ? 10.414 -0.801 -13.984 1 88.81 225 ASN A CA 1
ATOM 1762 C C . ASN A 1 225 ? 8.922 -0.964 -14.25 1 88.81 225 ASN A C 1
ATOM 1764 O O . ASN A 1 225 ? 8.289 -0.082 -14.836 1 88.81 225 ASN A O 1
ATOM 1768 N N . LYS A 1 226 ? 8.438 -2.131 -13.93 1 92.75 226 LYS A N 1
ATOM 1769 C CA . LYS A 1 226 ? 7.004 -2.404 -14.016 1 92.75 226 LYS A CA 1
ATOM 1770 C C . LYS A 1 226 ? 6.438 -2.805 -12.664 1 92.75 226 LYS A C 1
ATOM 1772 O O . LYS A 1 226 ? 7.164 -3.299 -11.797 1 92.75 226 LYS A O 1
ATOM 1777 N N . ARG A 1 227 ? 5.191 -2.512 -12.445 1 93.31 227 ARG A N 1
ATOM 1778 C CA . ARG A 1 227 ? 4.512 -2.953 -11.234 1 93.31 227 ARG A CA 1
ATOM 1779 C C . ARG A 1 227 ? 3.953 -4.363 -11.398 1 93.31 227 ARG A C 1
ATOM 1781 O O . ARG A 1 227 ? 3.164 -4.617 -12.312 1 93.31 227 ARG A O 1
ATOM 1788 N N . THR A 1 228 ? 4.312 -5.258 -10.539 1 95.5 228 THR A N 1
ATOM 1789 C CA . THR A 1 228 ? 3.9 -6.652 -10.633 1 95.5 228 THR A CA 1
ATOM 1790 C C . THR A 1 228 ? 2.387 -6.777 -10.492 1 95.5 228 THR A C 1
ATOM 1792 O O . THR A 1 228 ? 1.762 -7.605 -11.164 1 95.5 228 THR A O 1
ATOM 1795 N N . CYS A 1 229 ? 1.8 -5.922 -9.68 1 96.19 229 CYS A N 1
ATOM 1796 C CA . CYS A 1 229 ? 0.373 -6.035 -9.398 1 96.19 229 CYS A CA 1
ATOM 1797 C C . CYS A 1 229 ? -0.456 -5.469 -10.547 1 96.19 229 CYS A C 1
ATOM 1799 O O . CYS A 1 229 ? -1.646 -5.766 -10.664 1 96.19 229 CYS A O 1
ATOM 1801 N N . LYS A 1 230 ? 0.148 -4.684 -11.406 1 94.88 230 LYS A N 1
ATOM 1802 C CA . LYS A 1 230 ? -0.607 -3.994 -12.453 1 94.88 230 LYS A CA 1
ATOM 1803 C C . LYS A 1 230 ? -0.233 -4.512 -13.836 1 94.88 230 LYS A C 1
ATOM 1805 O O . LYS A 1 230 ? -1.104 -4.914 -14.609 1 94.88 230 LYS A O 1
ATOM 1810 N N . GLU A 1 231 ? 1.068 -4.473 -14.102 1 95.81 231 GLU A N 1
ATOM 1811 C CA . GLU A 1 231 ? 1.525 -4.957 -15.406 1 95.81 231 GLU A CA 1
ATOM 1812 C C . GLU A 1 231 ? 1.767 -6.465 -15.375 1 95.81 231 GLU A C 1
ATOM 1814 O O . GLU A 1 231 ? 1.895 -7.098 -16.422 1 95.81 231 GLU A O 1
ATOM 1819 N N . GLY A 1 232 ? 1.814 -7.082 -14.164 1 96.62 232 GLY A N 1
ATOM 1820 C CA . GLY A 1 232 ? 1.936 -8.516 -13.961 1 96.62 232 GLY A CA 1
ATOM 1821 C C . GLY A 1 232 ? 0.684 -9.148 -13.383 1 96.62 232 GLY A C 1
ATOM 1822 O O . GLY A 1 232 ? -0.432 -8.742 -13.719 1 96.62 232 GLY A O 1
ATOM 1823 N N . PRO A 1 233 ? 1.014 -10.258 -12.68 1 97.5 233 PRO A N 1
ATOM 1824 C CA . PRO A 1 233 ? 2.23 -10.906 -12.195 1 97.5 233 PRO A CA 1
ATOM 1825 C C . PRO A 1 233 ? 2.896 -11.781 -13.258 1 97.5 233 PRO A C 1
ATOM 1827 O O . PRO A 1 233 ? 3.998 -12.289 -13.047 1 97.5 233 PRO A O 1
ATOM 1830 N N . VAL A 1 234 ? 2.156 -11.938 -14.367 1 98.25 234 VAL A N 1
ATOM 1831 C CA . VAL A 1 234 ? 2.68 -12.797 -15.414 1 98.25 234 VAL A CA 1
ATOM 1832 C C . VAL A 1 234 ? 3.494 -11.969 -16.406 1 98.25 234 VAL A C 1
ATOM 1834 O O . VAL A 1 234 ? 3.002 -10.984 -16.953 1 98.25 234 VAL A O 1
ATOM 1837 N N . PHE A 1 235 ? 4.75 -12.375 -16.609 1 97.19 235 PHE A N 1
ATOM 1838 C CA . PHE A 1 235 ? 5.66 -11.719 -17.547 1 97.19 235 PHE A CA 1
ATOM 1839 C C . PHE A 1 235 ? 6.281 -12.734 -18.5 1 97.19 235 PHE A C 1
ATOM 1841 O O . PHE A 1 235 ? 6.469 -13.898 -18.141 1 97.19 235 PHE A O 1
ATOM 1848 N N . LEU A 1 236 ? 6.531 -12.219 -19.688 1 96.62 236 LEU A N 1
ATOM 1849 C CA . LEU A 1 236 ? 7.414 -12.992 -20.547 1 96.62 236 LEU A CA 1
ATOM 1850 C C . LEU A 1 236 ? 8.836 -13.008 -20 1 96.62 236 LEU A C 1
ATOM 1852 O O . LEU A 1 236 ? 9.359 -11.969 -19.594 1 96.62 236 LEU A O 1
ATOM 1856 N N . GLY A 1 237 ? 9.398 -14.172 -19.984 1 94.44 237 GLY A N 1
ATOM 1857 C CA . GLY A 1 237 ? 10.742 -14.305 -19.453 1 94.44 237 GLY A CA 1
ATOM 1858 C C . GLY A 1 237 ? 11.734 -13.352 -20.078 1 94.44 237 GLY A C 1
ATOM 1859 O O . GLY A 1 237 ? 12.602 -12.805 -19.406 1 94.44 237 GLY A O 1
ATOM 1860 N N . ASP A 1 238 ? 11.57 -13.047 -21.328 1 91.75 238 ASP A N 1
ATOM 1861 C CA . ASP A 1 238 ? 12.508 -12.211 -22.078 1 91.75 238 ASP A CA 1
ATOM 1862 C C . ASP A 1 238 ? 12.383 -10.75 -21.672 1 91.75 238 ASP A C 1
ATOM 1864 O O . ASP A 1 238 ? 13.266 -9.938 -21.953 1 91.75 238 ASP A O 1
ATOM 1868 N N . GLU A 1 239 ? 11.32 -10.422 -21.031 1 92 239 GLU A N 1
ATOM 1869 C CA . GLU A 1 239 ? 11.109 -9.039 -20.594 1 92 239 GLU A CA 1
ATOM 1870 C C . GLU A 1 239 ? 11.844 -8.75 -19.297 1 92 239 GLU A C 1
ATOM 1872 O O . GLU A 1 239 ? 12.109 -7.59 -18.969 1 92 239 GLU A O 1
ATOM 1877 N N . LEU A 1 240 ? 12.078 -9.781 -18.531 1 90.38 240 LEU A N 1
ATOM 1878 C CA . LEU A 1 240 ? 12.633 -9.609 -17.188 1 90.38 240 LEU A CA 1
ATOM 1879 C C . LEU A 1 240 ? 14.141 -9.43 -17.25 1 90.38 240 LEU A C 1
ATOM 1881 O O . LEU A 1 240 ? 14.812 -10.031 -18.094 1 90.38 240 LEU A O 1
ATOM 1885 N N . GLU A 1 241 ? 14.547 -8.453 -16.453 1 74.81 241 GLU A N 1
ATOM 1886 C CA . GLU A 1 241 ? 15.992 -8.219 -16.391 1 74.81 241 GLU A CA 1
ATOM 1887 C C . GLU A 1 241 ? 16.688 -9.32 -15.594 1 74.81 241 GLU A C 1
ATOM 1889 O O . GLU A 1 241 ? 16.141 -9.828 -14.617 1 74.81 241 GLU A O 1
ATOM 1894 N N . GLU A 1 242 ? 17.797 -9.859 -16 1 64.38 242 GLU A N 1
ATOM 1895 C CA . GLU A 1 242 ? 18.594 -10.898 -15.367 1 64.38 242 GLU A CA 1
ATOM 1896 C C . GLU A 1 242 ? 19.172 -10.43 -14.031 1 64.38 242 GLU A C 1
ATOM 1898 O O . GLU A 1 242 ? 19.391 -9.234 -13.836 1 64.38 242 GLU A O 1
ATOM 1903 N N . MET B 1 1 ? -3.98 7.039 -11.406 1 65.81 1 MET B N 1
ATOM 1904 C CA . MET B 1 1 ? -3.02 7.965 -10.812 1 65.81 1 MET B CA 1
ATOM 1905 C C . MET B 1 1 ? -1.638 7.328 -10.719 1 65.81 1 MET B C 1
ATOM 1907 O O . MET B 1 1 ? -1.514 6.16 -10.344 1 65.81 1 MET B O 1
ATOM 1911 N N . GLU B 1 2 ? -0.62 8.086 -11.258 1 82.88 2 GLU B N 1
ATOM 1912 C CA . GLU B 1 2 ? 0.746 7.578 -11.32 1 82.88 2 GLU B CA 1
ATOM 1913 C C . GLU B 1 2 ? 1.733 8.562 -10.703 1 82.88 2 GLU B C 1
ATOM 1915 O O . GLU B 1 2 ? 1.433 9.75 -10.57 1 82.88 2 GLU B O 1
ATOM 1920 N N . TYR B 1 3 ? 2.77 8.023 -10.258 1 91.25 3 TYR B N 1
ATOM 1921 C CA . TYR B 1 3 ? 3.842 8.859 -9.719 1 91.25 3 TYR B CA 1
ATOM 1922 C C . TYR B 1 3 ? 4.469 9.711 -10.82 1 91.25 3 TYR B C 1
ATOM 1924 O O . TYR B 1 3 ? 4.66 9.242 -11.945 1 91.25 3 TYR B O 1
ATOM 1932 N N . LYS B 1 4 ? 4.672 10.93 -10.5 1 93.25 4 LYS B N 1
ATOM 1933 C CA . LYS B 1 4 ? 5.367 11.859 -11.383 1 93.25 4 LYS B CA 1
ATOM 1934 C C . LYS B 1 4 ? 6.766 12.18 -10.859 1 93.25 4 LYS B C 1
ATOM 1936 O O . LYS B 1 4 ? 6.945 12.43 -9.672 1 93.25 4 LYS B O 1
ATOM 1941 N N . LYS B 1 5 ? 7.66 12.109 -11.758 1 94.5 5 LYS B N 1
ATOM 1942 C CA . LYS B 1 5 ? 9.031 12.469 -11.406 1 94.5 5 LYS B CA 1
ATOM 1943 C C . LYS B 1 5 ? 9.211 13.984 -11.359 1 94.5 5 LYS B C 1
ATOM 1945 O O . LYS B 1 5 ? 8.719 14.695 -12.234 1 94.5 5 LYS B O 1
ATOM 1950 N N . ALA B 1 6 ? 9.781 14.5 -10.305 1 96.81 6 ALA B N 1
ATOM 1951 C CA . ALA B 1 6 ? 10.102 15.914 -10.133 1 96.81 6 ALA B CA 1
ATOM 1952 C C . ALA B 1 6 ? 11.508 16.094 -9.562 1 96.81 6 ALA B C 1
ATOM 1954 O O . ALA B 1 6 ? 12.203 15.109 -9.305 1 96.81 6 ALA B O 1
ATOM 1955 N N . TYR B 1 7 ? 11.914 17.375 -9.438 1 97.38 7 TYR B N 1
ATOM 1956 C CA . TYR B 1 7 ? 13.281 17.625 -9.016 1 97.38 7 TYR B CA 1
ATOM 1957 C C . TYR B 1 7 ? 13.32 18.594 -7.836 1 97.38 7 TYR B C 1
ATOM 1959 O O . TYR B 1 7 ? 12.578 19.562 -7.805 1 97.38 7 TYR B O 1
ATOM 1967 N N . VAL B 1 8 ? 14.234 18.281 -6.977 1 98.38 8 VAL B N 1
ATOM 1968 C CA . VAL B 1 8 ? 14.375 19.047 -5.742 1 98.38 8 VAL B CA 1
ATOM 1969 C C . VAL B 1 8 ? 15.062 20.375 -6.027 1 98.38 8 VAL B C 1
ATOM 1971 O O . VAL B 1 8 ? 16.078 20.422 -6.727 1 98.38 8 VAL B O 1
ATOM 1974 N N . ILE B 1 9 ? 14.531 21.438 -5.551 1 98 9 ILE B N 1
ATOM 1975 C CA . ILE B 1 9 ? 15.18 22.734 -5.691 1 98 9 ILE B CA 1
ATOM 1976 C C . ILE B 1 9 ? 15.781 23.156 -4.352 1 98 9 ILE B C 1
ATOM 1978 O O . ILE B 1 9 ? 16.672 24 -4.301 1 98 9 ILE B O 1
ATOM 1982 N N . GLY B 1 10 ? 15.266 22.547 -3.26 1 97.88 10 GLY B N 1
ATOM 1983 C CA . GLY B 1 10 ? 15.812 22.812 -1.939 1 97.88 10 GLY B CA 1
ATOM 1984 C C . GLY B 1 10 ? 15.359 21.812 -0.892 1 97.88 10 GLY B C 1
ATOM 1985 O O . GLY B 1 10 ? 14.219 21.344 -0.929 1 97.88 10 GLY B O 1
ATOM 1986 N N . ASN B 1 11 ? 16.188 21.516 0.027 1 98.56 11 ASN B N 1
ATOM 1987 C CA . ASN B 1 11 ? 15.922 20.641 1.174 1 98.56 11 ASN B CA 1
ATOM 1988 C C . ASN B 1 11 ? 16.703 21.109 2.406 1 98.56 11 ASN B C 1
ATOM 1990 O O . ASN B 1 11 ? 17.781 20.594 2.686 1 98.56 11 ASN B O 1
ATOM 1994 N N . LYS B 1 12 ? 16.078 21.953 3.176 1 97.62 12 LYS B N 1
ATOM 1995 C CA . LYS B 1 12 ? 16.797 22.625 4.25 1 97.62 12 LYS B CA 1
ATOM 1996 C C . LYS B 1 12 ? 16.344 22.141 5.617 1 97.62 12 LYS B C 1
ATOM 1998 O O . LYS B 1 12 ? 15.133 22.016 5.867 1 97.62 12 LYS B O 1
ATOM 2003 N N . GLU B 1 13 ? 17.297 21.828 6.434 1 97.5 13 GLU B N 1
ATOM 2004 C CA . GLU B 1 13 ? 16.953 21.547 7.828 1 97.5 13 GLU B CA 1
ATOM 2005 C C . GLU B 1 13 ? 16.672 22.828 8.594 1 97.5 13 GLU B C 1
ATOM 2007 O O . GLU B 1 13 ? 17.594 23.625 8.836 1 97.5 13 GLU B O 1
ATOM 2012 N N . ILE B 1 14 ? 15.492 23.047 8.992 1 93.88 14 ILE B N 1
ATOM 2013 C CA . ILE B 1 14 ? 15.141 24.328 9.602 1 93.88 14 ILE B CA 1
ATOM 2014 C C . ILE B 1 14 ? 15.211 24.203 11.125 1 93.88 14 ILE B C 1
ATOM 2016 O O . ILE B 1 14 ? 15.273 25.219 11.836 1 93.88 14 ILE B O 1
ATOM 2020 N N . CYS B 1 15 ? 15.109 23.047 11.602 1 92.12 15 CYS B N 1
ATOM 2021 C CA . CYS B 1 15 ? 15.266 22.656 12.992 1 92.12 15 CYS B CA 1
ATOM 2022 C C . CYS B 1 15 ? 15.75 21.203 13.094 1 92.12 15 CYS B C 1
ATOM 2024 O O . CYS B 1 15 ? 15.75 20.484 12.102 1 92.12 15 CYS B O 1
ATOM 2026 N N . GLU B 1 16 ? 16.219 20.859 14.273 1 93.31 16 GLU B N 1
ATOM 2027 C CA . GLU B 1 16 ? 16.734 19.5 14.422 1 93.31 16 GLU B CA 1
ATOM 2028 C C . GLU B 1 16 ? 15.734 18.469 13.93 1 93.31 16 GLU B C 1
ATOM 2030 O O . GLU B 1 16 ? 14.633 18.344 14.469 1 93.31 16 GLU B O 1
ATOM 2035 N N . ASN B 1 17 ? 16.016 17.797 12.852 1 96 17 ASN B N 1
ATOM 2036 C CA . ASN B 1 17 ? 15.266 16.703 12.266 1 96 17 ASN B CA 1
ATOM 2037 C C . ASN B 1 17 ? 13.992 17.188 11.586 1 96 17 ASN B C 1
ATOM 2039 O O . ASN B 1 17 ? 13.07 16.406 11.336 1 96 17 ASN B O 1
ATOM 2043 N N . ILE B 1 18 ? 13.906 18.516 11.414 1 97.31 18 ILE B N 1
ATOM 2044 C CA . ILE B 1 18 ? 12.797 19.109 10.672 1 97.31 18 ILE B CA 1
ATOM 2045 C C . ILE B 1 18 ? 13.305 19.703 9.367 1 97.31 18 ILE B C 1
ATOM 2047 O O . ILE B 1 18 ? 14.18 20.578 9.375 1 97.31 18 ILE B O 1
ATOM 2051 N N . PHE B 1 19 ? 12.695 19.297 8.234 1 98.44 19 PHE B N 1
ATOM 2052 C CA . PHE B 1 19 ? 13.188 19.703 6.926 1 98.44 19 PHE B CA 1
ATOM 2053 C C . PHE B 1 19 ? 12.078 20.359 6.113 1 98.44 19 PHE B C 1
ATOM 2055 O O . PHE B 1 19 ? 10.914 19.984 6.227 1 98.44 19 PHE B O 1
ATOM 2062 N N . LYS B 1 20 ? 12.484 21.297 5.352 1 98.25 20 LYS B N 1
ATOM 2063 C CA . LYS B 1 20 ? 11.625 21.891 4.332 1 98.25 20 LYS B CA 1
ATOM 2064 C C . LYS B 1 20 ? 12.078 21.5 2.93 1 98.25 20 LYS B C 1
ATOM 2066 O O . LYS B 1 20 ? 13.164 21.906 2.486 1 98.25 20 LYS B O 1
ATOM 2071 N N . LEU B 1 21 ? 11.266 20.734 2.299 1 98.69 21 LEU B N 1
ATOM 2072 C CA . LEU B 1 21 ? 11.547 20.234 0.955 1 98.69 21 LEU B CA 1
ATOM 2073 C C . LEU B 1 21 ? 10.789 21.062 -0.089 1 98.69 21 LEU B C 1
ATOM 2075 O O . LEU B 1 21 ? 9.57 21.219 0.012 1 98.69 21 LEU B O 1
ATOM 2079 N N . SER B 1 22 ? 11.516 21.594 -1.048 1 98.5 22 SER B N 1
ATOM 2080 C CA . SER B 1 22 ? 10.922 22.406 -2.105 1 98.5 22 SER B CA 1
ATOM 2081 C C . SER B 1 22 ? 11.117 21.75 -3.473 1 98.5 22 SER B C 1
ATOM 2083 O O . SER B 1 22 ? 12.227 21.359 -3.828 1 98.5 22 SER B O 1
ATOM 2085 N N . ILE B 1 23 ? 10.023 21.688 -4.172 1 98 23 ILE B N 1
ATOM 2086 C CA . ILE B 1 23 ? 10.023 21.094 -5.5 1 98 23 ILE B CA 1
ATOM 2087 C C . ILE B 1 23 ? 9.453 22.078 -6.512 1 98 23 ILE B C 1
ATOM 2089 O O . ILE B 1 23 ? 8.414 22.703 -6.266 1 98 23 ILE B O 1
ATOM 2093 N N . LYS B 1 24 ? 10.102 22.172 -7.609 1 94.88 24 LYS B N 1
ATOM 2094 C CA . LYS B 1 24 ? 9.602 23.062 -8.656 1 94.88 24 LYS B CA 1
ATOM 2095 C C . LYS B 1 24 ? 8.703 22.297 -9.641 1 94.88 24 LYS B C 1
ATOM 2097 O O . LYS B 1 24 ? 9 21.172 -10.008 1 94.88 24 LYS B O 1
ATOM 2102 N N . GLY B 1 25 ? 7.633 22.953 -10 1 93.75 25 GLY B N 1
ATOM 2103 C CA . GLY B 1 25 ? 6.73 22.359 -10.984 1 93.75 25 GLY B CA 1
ATOM 2104 C C . GLY B 1 25 ? 5.309 22.875 -10.859 1 93.75 25 GLY B C 1
ATOM 2105 O O . GLY B 1 25 ? 5.012 23.719 -10.016 1 93.75 25 GLY B O 1
ATOM 2106 N N . ASP B 1 26 ? 4.5 22.438 -11.789 1 94.12 26 ASP B N 1
ATOM 2107 C CA . ASP B 1 26 ? 3.078 22.766 -11.773 1 94.12 26 ASP B CA 1
ATOM 2108 C C . ASP B 1 26 ? 2.271 21.703 -11.039 1 94.12 26 ASP B C 1
ATOM 2110 O O . ASP B 1 26 ? 1.853 20.703 -11.641 1 94.12 26 ASP B O 1
ATOM 2114 N N . PHE B 1 27 ? 2.137 21.953 -9.797 1 95.38 27 PHE B N 1
ATOM 2115 C CA . PHE B 1 27 ? 1.418 21 -8.961 1 95.38 27 PHE B CA 1
ATOM 2116 C C . PHE B 1 27 ? 0.09 21.578 -8.492 1 95.38 27 PHE B C 1
ATOM 2118 O O . PHE B 1 27 ? -0.097 22.797 -8.5 1 95.38 27 PHE B O 1
ATOM 2125 N N . LYS B 1 28 ? -0.795 20.688 -8.234 1 95.94 28 LYS B N 1
ATOM 2126 C CA . LYS B 1 28 ? -2.09 21.094 -7.688 1 95.94 28 LYS B CA 1
ATOM 2127 C C . LYS B 1 28 ? -2.238 20.625 -6.242 1 95.94 28 LYS B C 1
ATOM 2129 O O . LYS B 1 28 ? -1.483 19.766 -5.777 1 95.94 28 LYS B O 1
ATOM 2134 N N . GLY B 1 29 ? -3.102 21.25 -5.543 1 97.44 29 GLY B N 1
ATOM 2135 C CA . GLY B 1 29 ? -3.367 20.859 -4.168 1 97.44 29 GLY B CA 1
ATOM 2136 C C . GLY B 1 29 ? -4.16 21.891 -3.389 1 97.44 29 GLY B C 1
ATOM 2137 O O . GLY B 1 29 ? -4.008 23.094 -3.607 1 97.44 29 GLY B O 1
ATOM 2138 N N . LYS B 1 30 ? -4.949 21.375 -2.496 1 97.62 30 LYS B N 1
ATOM 2139 C CA . LYS B 1 30 ? -5.691 22.203 -1.551 1 97.62 30 LYS B CA 1
ATOM 2140 C C . LYS B 1 30 ? -5.109 22.094 -0.145 1 97.62 30 LYS B C 1
ATOM 2142 O O . LYS B 1 30 ? -4.484 21.094 0.194 1 97.62 30 LYS B O 1
ATOM 2147 N N . PRO B 1 31 ? -5.363 23.125 0.657 1 98.25 31 PRO B N 1
ATOM 2148 C CA . PRO B 1 31 ? -4.879 23.047 2.037 1 98.25 31 PRO B CA 1
ATOM 2149 C C . PRO B 1 31 ? -5.379 21.812 2.775 1 98.25 31 PRO B C 1
ATOM 2151 O O . PRO B 1 31 ? -6.586 21.562 2.822 1 98.25 31 PRO B O 1
ATOM 2154 N N . GLY B 1 32 ? -4.449 21.109 3.264 1 98.12 32 GLY B N 1
ATOM 2155 C CA . GLY B 1 32 ? -4.82 19.922 4.023 1 98.12 32 GLY B CA 1
ATOM 2156 C C . GLY B 1 32 ? -4.609 18.641 3.258 1 98.12 32 GLY B C 1
ATOM 2157 O O . GLY B 1 32 ? -4.598 17.547 3.85 1 98.12 32 GLY B O 1
ATOM 2158 N N . GLN B 1 33 ? -4.426 18.734 1.951 1 98.38 33 GLN B N 1
ATOM 2159 C CA . GLN B 1 33 ? -4.117 17.562 1.136 1 98.38 33 GLN B CA 1
ATOM 2160 C C . GLN B 1 33 ? -2.65 17.172 1.275 1 98.38 33 GLN B C 1
ATOM 2162 O O . GLN B 1 33 ? -1.868 17.875 1.913 1 98.38 33 GLN B O 1
ATOM 2167 N N . PHE B 1 34 ? -2.287 15.969 0.72 1 98.31 34 PHE B N 1
ATOM 2168 C CA . PHE B 1 34 ? -0.93 15.461 0.872 1 98.31 34 PHE B CA 1
ATOM 2169 C C . PHE B 1 34 ? -0.449 14.805 -0.417 1 98.31 34 PHE B C 1
ATOM 2171 O O . PHE B 1 34 ? -1.213 14.68 -1.377 1 98.31 34 PHE B O 1
ATOM 2178 N N . TYR B 1 35 ? 0.783 14.531 -0.456 1 98 35 TYR B N 1
ATOM 2179 C CA . TYR B 1 35 ? 1.41 13.742 -1.511 1 98 35 TYR B CA 1
ATOM 2180 C C . TYR B 1 35 ? 2.137 12.531 -0.93 1 98 35 TYR B C 1
ATOM 2182 O O . TYR B 1 35 ? 2.59 12.57 0.216 1 98 35 TYR B O 1
ATOM 2190 N N . MET B 1 36 ? 2.158 11.461 -1.692 1 97.44 36 MET B N 1
ATOM 2191 C CA . MET B 1 36 ? 3.088 10.367 -1.429 1 97.44 36 MET B CA 1
ATOM 2192 C C . MET B 1 36 ? 4.457 10.656 -2.035 1 97.44 36 MET B C 1
ATOM 2194 O O . MET B 1 36 ? 4.562 10.938 -3.232 1 97.44 36 MET B O 1
ATOM 2198 N N . LEU B 1 37 ? 5.484 10.617 -1.196 1 97.81 37 LEU B N 1
ATOM 2199 C CA . LEU B 1 37 ? 6.832 10.945 -1.646 1 97.81 37 LEU B CA 1
ATOM 2200 C C . LEU B 1 37 ? 7.734 9.719 -1.595 1 97.81 37 LEU B C 1
ATOM 2202 O O . LEU B 1 37 ? 7.707 8.961 -0.622 1 97.81 37 LEU B O 1
ATOM 2206 N N . ARG B 1 38 ? 8.523 9.617 -2.605 1 96.38 38 ARG B N 1
ATOM 2207 C CA . ARG B 1 38 ? 9.484 8.516 -2.674 1 96.38 38 ARG B CA 1
ATOM 2208 C C . ARG B 1 38 ? 10.727 8.922 -3.453 1 96.38 38 ARG B C 1
ATOM 2210 O O . ARG B 1 38 ? 10.633 9.586 -4.488 1 96.38 38 ARG B O 1
ATOM 2217 N N . SER B 1 39 ? 11.906 8.562 -2.926 1 96.56 39 SER B N 1
ATOM 2218 C CA . SER B 1 39 ? 13.148 8.875 -3.621 1 96.56 39 SER B CA 1
ATOM 2219 C C . SER B 1 39 ? 14.07 7.66 -3.68 1 96.56 39 SER B C 1
ATOM 2221 O O . SER B 1 39 ? 15.266 7.789 -3.938 1 96.56 39 SER B O 1
ATOM 2223 N N . TRP B 1 40 ? 13.594 6.48 -3.359 1 92.44 40 TRP B N 1
ATOM 2224 C CA . TRP B 1 40 ? 14.375 5.246 -3.33 1 92.44 40 TRP B CA 1
ATOM 2225 C C . TRP B 1 40 ? 13.711 4.168 -4.18 1 92.44 40 TRP B C 1
ATOM 2227 O O . TRP B 1 40 ? 12.539 4.281 -4.539 1 92.44 40 TRP B O 1
ATOM 2237 N N . GLU B 1 41 ? 14.391 3.141 -4.465 1 84 41 GLU B N 1
ATOM 2238 C CA . GLU B 1 41 ? 13.906 2.131 -5.406 1 84 41 GLU B CA 1
ATOM 2239 C C . GLU B 1 41 ? 13.305 0.937 -4.672 1 84 41 GLU B C 1
ATOM 2241 O O . GLU B 1 41 ? 12.242 0.437 -5.051 1 84 41 GLU B O 1
ATOM 2246 N N . LYS B 1 42 ? 13.969 0.456 -3.676 1 81.19 42 LYS B N 1
ATOM 2247 C CA . LYS B 1 42 ? 13.594 -0.836 -3.113 1 81.19 42 LYS B CA 1
ATOM 2248 C C . LYS B 1 42 ? 13.039 -0.679 -1.701 1 81.19 42 LYS B C 1
ATOM 2250 O O . LYS B 1 42 ? 11.82 -0.754 -1.496 1 81.19 42 LYS B O 1
ATOM 2255 N N . GLU B 1 43 ? 13.883 -0.354 -0.769 1 87.19 43 GLU B N 1
ATOM 2256 C CA . GLU B 1 43 ? 13.492 -0.201 0.629 1 87.19 43 GLU B CA 1
ATOM 2257 C C . GLU B 1 43 ? 13.711 1.23 1.11 1 87.19 43 GLU B C 1
ATOM 2259 O O . GLU B 1 43 ? 14.68 1.884 0.712 1 87.19 43 GLU B O 1
ATOM 2264 N N . PRO B 1 44 ? 12.766 1.725 1.907 1 91.38 44 PRO B N 1
ATOM 2265 C CA . PRO B 1 44 ? 11.594 1.062 2.49 1 91.38 44 PRO B CA 1
ATOM 2266 C C . PRO B 1 44 ? 10.469 0.861 1.483 1 91.38 44 PRO B C 1
ATOM 2268 O O . PRO B 1 44 ? 10.336 1.639 0.535 1 91.38 44 PRO B O 1
ATOM 2271 N N . LEU B 1 45 ? 9.609 -0.101 1.754 1 86.81 45 LEU B N 1
ATOM 2272 C CA . LEU B 1 45 ? 8.594 -0.557 0.813 1 86.81 45 LEU B CA 1
ATOM 2273 C C . LEU B 1 45 ? 7.594 0.555 0.511 1 86.81 45 LEU B C 1
ATOM 2275 O O . LEU B 1 45 ? 7.242 0.78 -0.649 1 86.81 45 LEU B O 1
ATOM 2279 N N . LEU B 1 46 ? 7.316 1.263 1.566 1 91.44 46 LEU B N 1
ATOM 2280 C CA . LEU B 1 46 ? 6.223 2.217 1.413 1 91.44 46 LEU B CA 1
ATOM 2281 C C . LEU B 1 46 ? 6.758 3.635 1.249 1 91.44 46 LEU B C 1
ATOM 2283 O O . LEU B 1 46 ? 7.762 4 1.867 1 91.44 46 LEU B O 1
ATOM 2287 N N . SER B 1 47 ? 6.066 4.398 0.4 1 95.25 47 SER B N 1
ATOM 2288 C CA . SER B 1 47 ? 6.316 5.832 0.3 1 95.25 47 SER B CA 1
ATOM 2289 C C . SER B 1 47 ? 5.852 6.566 1.553 1 95.25 47 SER B C 1
ATOM 2291 O O . SER B 1 47 ? 5.277 5.953 2.459 1 95.25 47 SER B O 1
ATOM 2293 N N . ARG B 1 48 ? 6.207 7.809 1.639 1 96.69 48 ARG B N 1
ATOM 2294 C CA . ARG B 1 48 ? 5.828 8.594 2.805 1 96.69 48 ARG B CA 1
ATOM 2295 C C . ARG B 1 48 ? 4.758 9.625 2.447 1 96.69 48 ARG B C 1
ATOM 2297 O O . ARG B 1 48 ? 4.887 10.344 1.453 1 96.69 48 ARG B O 1
ATOM 2304 N N . SER B 1 49 ? 3.709 9.602 3.184 1 97.12 49 SER B N 1
ATOM 2305 C CA . SER B 1 49 ? 2.666 10.609 3.018 1 97.12 49 SER B CA 1
ATOM 2306 C C . SER B 1 49 ? 3.021 11.898 3.748 1 97.12 49 SER B C 1
ATOM 2308 O O . SER B 1 49 ? 3.209 11.898 4.965 1 97.12 49 SER B O 1
ATOM 2310 N N . ILE B 1 50 ? 3.131 13 3.051 1 98.12 50 ILE B N 1
ATOM 2311 C CA . ILE B 1 50 ? 3.492 14.281 3.643 1 98.12 50 ILE B CA 1
ATOM 2312 C C . ILE B 1 50 ? 2.492 15.352 3.211 1 98.12 50 ILE B C 1
ATOM 2314 O O . ILE B 1 50 ? 2.221 15.516 2.018 1 98.12 50 ILE B O 1
ATOM 2318 N N . SER B 1 51 ? 2.008 16.062 4.176 1 98.12 51 SER B N 1
ATOM 2319 C CA . SER B 1 51 ? 1.028 17.109 3.895 1 98.12 51 SER B CA 1
ATOM 2320 C C . SER B 1 51 ? 1.663 18.266 3.141 1 98.12 51 SER B C 1
ATOM 2322 O O . SER B 1 51 ? 2.846 18.562 3.326 1 98.12 51 SER B O 1
ATOM 2324 N N . ILE B 1 52 ? 0.859 18.906 2.348 1 98.31 52 ILE B N 1
ATOM 2325 C CA . ILE B 1 52 ? 1.301 20.109 1.655 1 98.31 52 ILE B CA 1
ATOM 2326 C C . ILE B 1 52 ? 1.537 21.234 2.668 1 98.31 52 ILE B C 1
ATOM 2328 O O . ILE B 1 52 ? 0.646 21.562 3.453 1 98.31 52 ILE B O 1
ATOM 2332 N N . TYR B 1 53 ? 2.734 21.734 2.66 1 98.31 53 TYR B N 1
ATOM 2333 C CA . TYR B 1 53 ? 3.059 22.891 3.488 1 98.31 53 TYR B CA 1
ATOM 2334 C C . TYR B 1 53 ? 2.689 24.188 2.781 1 98.31 53 TYR B C 1
ATOM 2336 O O . TYR B 1 53 ? 1.984 25.031 3.344 1 98.31 53 TYR B O 1
ATOM 2344 N N . SER B 1 54 ? 3.188 24.219 1.588 1 97.44 54 SER B N 1
ATOM 2345 C CA . SER B 1 54 ? 2.904 25.375 0.748 1 97.44 54 SER B CA 1
ATOM 2346 C C . SER B 1 54 ? 2.861 25 -0.728 1 97.44 54 SER B C 1
ATOM 2348 O O . SER B 1 54 ? 3.617 24.125 -1.172 1 97.44 54 SER B O 1
ATOM 2350 N N . ILE B 1 55 ? 1.934 25.688 -1.427 1 97.62 55 ILE B N 1
ATOM 2351 C CA . ILE B 1 55 ? 1.831 25.406 -2.855 1 97.62 55 ILE B CA 1
ATOM 2352 C C . ILE B 1 55 ? 1.489 26.688 -3.605 1 97.62 55 ILE B C 1
ATOM 2354 O O . ILE B 1 55 ? 0.688 27.5 -3.131 1 97.62 55 ILE B O 1
ATOM 2358 N N . ASP B 1 56 ? 2.109 26.891 -4.641 1 94 56 ASP B N 1
ATOM 2359 C CA . ASP B 1 56 ? 1.756 27.953 -5.574 1 94 56 ASP B CA 1
ATOM 2360 C C . ASP B 1 56 ? 1.937 27.5 -7.02 1 94 56 ASP B C 1
ATOM 2362 O O . ASP B 1 56 ? 1.978 26.297 -7.297 1 94 56 ASP B O 1
ATOM 2366 N N . ASP B 1 57 ? 1.942 28.359 -7.957 1 90.94 57 ASP B N 1
ATOM 2367 C CA . ASP B 1 57 ? 1.903 28 -9.375 1 90.94 57 ASP B CA 1
ATOM 2368 C C . ASP B 1 57 ? 3.176 27.281 -9.797 1 90.94 57 ASP B C 1
ATOM 2370 O O . ASP B 1 57 ? 3.162 26.5 -10.75 1 90.94 57 ASP B O 1
ATOM 2374 N N . ASN B 1 58 ? 4.246 27.453 -9 1 91.88 58 ASN B N 1
ATOM 2375 C CA . ASN B 1 58 ? 5.504 26.906 -9.5 1 91.88 58 ASN B CA 1
ATOM 2376 C C . ASN B 1 58 ? 6.238 26.109 -8.43 1 91.88 58 ASN B C 1
ATOM 2378 O O . ASN B 1 58 ? 7.332 25.594 -8.68 1 91.88 58 ASN B O 1
ATOM 2382 N N . ASN B 1 59 ? 5.625 26.094 -7.312 1 94.44 59 ASN B N 1
ATOM 2383 C CA . ASN B 1 59 ? 6.383 25.5 -6.219 1 94.44 59 ASN B CA 1
ATOM 2384 C C . ASN B 1 59 ? 5.488 24.656 -5.312 1 94.44 59 ASN B C 1
ATOM 2386 O O . ASN B 1 59 ? 4.348 25.031 -5.039 1 94.44 59 ASN B O 1
ATOM 2390 N N . LEU B 1 60 ? 5.996 23.594 -4.918 1 98.19 60 LEU B N 1
ATOM 2391 C CA . LEU B 1 60 ? 5.398 22.734 -3.914 1 98.19 60 LEU B CA 1
ATOM 2392 C C . LEU B 1 60 ? 6.375 22.469 -2.771 1 98.19 60 LEU B C 1
ATOM 2394 O O . LEU B 1 60 ? 7.52 22.062 -3.006 1 98.19 60 LEU B O 1
ATOM 2398 N N . GLU B 1 61 ? 5.906 22.734 -1.585 1 98.38 61 GLU B N 1
ATOM 2399 C CA . GLU B 1 61 ? 6.793 22.594 -0.434 1 98.38 61 GLU B CA 1
ATOM 2400 C C . GLU B 1 61 ? 6.188 21.641 0.606 1 98.38 61 GLU B C 1
ATOM 2402 O O . GLU B 1 61 ? 4.977 21.656 0.828 1 98.38 61 GLU B O 1
ATOM 2407 N N . PHE B 1 62 ? 7.094 20.922 1.189 1 98.62 62 PHE B N 1
ATOM 2408 C CA . PHE B 1 62 ? 6.75 20.016 2.281 1 98.62 62 PHE B CA 1
ATOM 2409 C C . PHE B 1 62 ? 7.574 20.328 3.523 1 98.62 62 PHE B C 1
ATOM 2411 O O . PHE B 1 62 ? 8.758 20.672 3.42 1 98.62 62 PHE B O 1
ATOM 2418 N N . LEU B 1 63 ? 6.988 20.312 4.629 1 98.25 63 LEU B N 1
ATOM 2419 C CA . LEU B 1 63 ? 7.645 20.344 5.93 1 98.25 63 LEU B CA 1
ATOM 2420 C C . LEU B 1 63 ? 7.488 19 6.648 1 98.25 63 LEU B C 1
ATOM 2422 O O . LEU B 1 63 ? 6.363 18.562 6.891 1 98.25 63 LEU B O 1
ATOM 2426 N N . TYR B 1 64 ? 8.625 18.375 6.953 1 98 64 TYR B N 1
ATOM 2427 C CA . TYR B 1 64 ? 8.508 17.031 7.5 1 98 64 TYR B CA 1
ATOM 2428 C C . TYR B 1 64 ? 9.578 16.766 8.555 1 98 64 TYR B C 1
ATOM 2430 O O . TYR B 1 64 ? 10.594 17.469 8.602 1 98 64 TYR B O 1
ATOM 2438 N N . ALA B 1 65 ? 9.273 15.836 9.43 1 97 65 ALA B N 1
ATOM 2439 C CA . ALA B 1 65 ? 10.211 15.391 10.461 1 97 65 ALA B CA 1
ATOM 2440 C C . ALA B 1 65 ? 10.891 14.086 10.047 1 97 65 ALA B C 1
ATOM 2442 O O . ALA B 1 65 ? 10.258 13.203 9.469 1 97 65 ALA B O 1
ATOM 2443 N N . VAL B 1 66 ? 12.172 13.977 10.344 1 97.81 66 VAL B N 1
ATOM 2444 C CA . VAL B 1 66 ? 12.883 12.719 10.148 1 97.81 66 VAL B CA 1
ATOM 2445 C C . VAL B 1 66 ? 12.602 11.773 11.312 1 97.81 66 VAL B C 1
ATOM 2447 O O . VAL B 1 66 ? 13.133 11.961 12.406 1 97.81 66 VAL B O 1
ATOM 2450 N N . VAL B 1 67 ? 11.836 10.773 11.047 1 95.56 67 VAL B N 1
ATOM 2451 C CA . VAL B 1 67 ? 11.406 9.914 12.141 1 95.56 67 VAL B CA 1
ATOM 2452 C C . VAL B 1 67 ? 11.695 8.453 11.797 1 95.56 67 VAL B C 1
ATOM 2454 O O . VAL B 1 67 ? 11.477 7.562 12.625 1 95.56 67 VAL B O 1
ATOM 2457 N N . GLY B 1 68 ? 12.125 8.125 10.586 1 95.06 68 GLY B N 1
ATOM 2458 C CA . GLY B 1 68 ? 12.414 6.773 10.133 1 95.06 68 GLY B CA 1
ATOM 2459 C C . GLY B 1 68 ? 13.273 6.73 8.883 1 95.06 68 GLY B C 1
ATOM 2460 O O . GLY B 1 68 ? 13.758 7.77 8.422 1 95.06 68 GLY B O 1
ATOM 2461 N N . GLU B 1 69 ? 13.391 5.617 8.32 1 96.56 69 GLU B N 1
ATOM 2462 C CA . GLU B 1 69 ? 14.297 5.414 7.195 1 96.56 69 GLU B CA 1
ATOM 2463 C C . GLU B 1 69 ? 13.844 6.195 5.965 1 96.56 69 GLU B C 1
ATOM 2465 O O . GLU B 1 69 ? 14.664 6.809 5.273 1 96.56 69 GLU B O 1
ATOM 2470 N N . GLY B 1 70 ? 12.594 6.188 5.707 1 96.56 70 GLY B N 1
ATOM 2471 C CA . GLY B 1 70 ? 12.078 6.898 4.547 1 96.56 70 GLY B CA 1
ATOM 2472 C C . GLY B 1 70 ? 12.297 8.398 4.617 1 96.56 70 GLY B C 1
ATOM 2473 O O . GLY B 1 70 ? 12.797 9 3.664 1 96.56 70 GLY B O 1
ATOM 2474 N N . THR B 1 71 ? 11.961 8.945 5.773 1 97.94 71 THR B N 1
ATOM 2475 C CA . THR B 1 71 ? 12.141 10.383 5.926 1 97.94 71 THR B CA 1
ATOM 2476 C C . THR B 1 71 ? 13.625 10.734 6 1 97.94 71 THR B C 1
ATOM 2478 O O . THR B 1 71 ? 14.031 11.828 5.586 1 97.94 71 THR B O 1
ATOM 2481 N N . LYS B 1 72 ? 14.406 9.797 6.492 1 98.31 72 LYS B N 1
ATOM 2482 C CA . LYS B 1 72 ? 15.852 10.008 6.457 1 98.31 72 LYS B CA 1
ATOM 2483 C C . LYS B 1 72 ? 16.359 10.094 5.02 1 98.31 72 LYS B C 1
ATOM 2485 O O . LYS B 1 72 ? 17.141 10.992 4.68 1 98.31 72 LYS B O 1
ATOM 2490 N N . LEU B 1 73 ? 15.906 9.18 4.188 1 98.31 73 LEU B N 1
ATOM 2491 C CA . LEU B 1 73 ? 16.297 9.195 2.781 1 98.31 73 LEU B CA 1
ATOM 2492 C C . LEU B 1 73 ? 15.867 10.492 2.109 1 98.31 73 LEU B C 1
ATOM 2494 O O . LEU B 1 73 ? 16.625 11.07 1.319 1 98.31 73 LEU B O 1
ATOM 2498 N N . LEU B 1 74 ? 14.703 10.977 2.453 1 98.56 74 LEU B N 1
ATOM 2499 C CA . LEU B 1 74 ? 14.227 12.25 1.92 1 98.56 74 LEU B CA 1
ATOM 2500 C C . LEU B 1 74 ? 15.133 13.391 2.357 1 98.56 74 LEU B C 1
ATOM 2502 O O . LEU B 1 74 ? 15.422 14.297 1.569 1 98.56 74 LEU B O 1
ATOM 2506 N N . SER B 1 75 ? 15.578 13.328 3.586 1 98.62 75 SER B N 1
ATOM 2507 C CA . SER B 1 75 ? 16.375 14.414 4.156 1 98.62 75 SER B CA 1
ATOM 2508 C C . SER B 1 75 ? 17.75 14.5 3.504 1 98.62 75 SER B C 1
ATOM 2510 O O . SER B 1 75 ? 18.438 15.516 3.609 1 98.62 75 SER B O 1
ATOM 2512 N N . GLU B 1 76 ? 18.125 13.484 2.814 1 98.31 76 GLU B N 1
ATOM 2513 C CA . GLU B 1 76 ? 19.438 13.414 2.189 1 98.31 76 GLU B CA 1
ATOM 2514 C C . GLU B 1 76 ? 19.406 13.961 0.766 1 98.31 76 GLU B C 1
ATOM 2516 O O . GLU B 1 76 ? 20.453 14.133 0.134 1 98.31 76 GLU B O 1
ATOM 2521 N N . LEU B 1 77 ? 18.25 14.227 0.278 1 98.44 77 LEU B N 1
ATOM 2522 C CA . LEU B 1 77 ? 18.109 14.75 -1.077 1 98.44 77 LEU B CA 1
ATOM 2523 C C . LEU B 1 77 ? 18.75 16.125 -1.207 1 98.44 77 LEU B C 1
ATOM 2525 O O . LEU B 1 77 ? 18.672 16.938 -0.292 1 98.44 77 LEU B O 1
ATOM 2529 N N . LYS B 1 78 ? 19.344 16.344 -2.311 1 98.19 78 LYS B N 1
ATOM 2530 C CA . LYS B 1 78 ? 19.984 17.609 -2.643 1 98.19 78 LYS B CA 1
ATOM 2531 C C . LYS B 1 78 ? 19.359 18.234 -3.885 1 98.19 78 LYS B C 1
ATOM 2533 O O . LYS B 1 78 ? 18.562 17.594 -4.574 1 98.19 78 LYS B O 1
ATOM 2538 N N . LYS B 1 79 ? 19.797 19.438 -4.078 1 98.06 79 LYS B N 1
ATOM 2539 C CA . LYS B 1 79 ? 19.312 20.141 -5.262 1 98.06 79 LYS B CA 1
ATOM 2540 C C . LYS B 1 79 ? 19.562 19.328 -6.527 1 98.06 79 LYS B C 1
ATOM 2542 O O . LYS B 1 79 ? 20.625 18.734 -6.695 1 98.06 79 LYS B O 1
ATOM 2547 N N . GLU B 1 80 ? 18.531 19.156 -7.336 1 97.81 80 GLU B N 1
ATOM 2548 C CA . GLU B 1 80 ? 18.547 18.531 -8.648 1 97.81 80 GLU B CA 1
ATOM 2549 C C . GLU B 1 80 ? 18.344 17.016 -8.547 1 97.81 80 GLU B C 1
ATOM 2551 O O . GLU B 1 80 ? 18.234 16.328 -9.562 1 97.81 80 GLU B O 1
ATOM 2556 N N . ASP B 1 81 ? 18.297 16.516 -7.324 1 97.81 81 ASP B N 1
ATOM 2557 C CA . ASP B 1 81 ? 17.938 15.117 -7.18 1 97.81 81 ASP B CA 1
ATOM 2558 C C . ASP B 1 81 ? 16.5 14.875 -7.613 1 97.81 81 ASP B C 1
ATOM 2560 O O . ASP B 1 81 ? 15.656 15.773 -7.543 1 97.81 81 ASP B O 1
ATOM 2564 N N . SER B 1 82 ? 16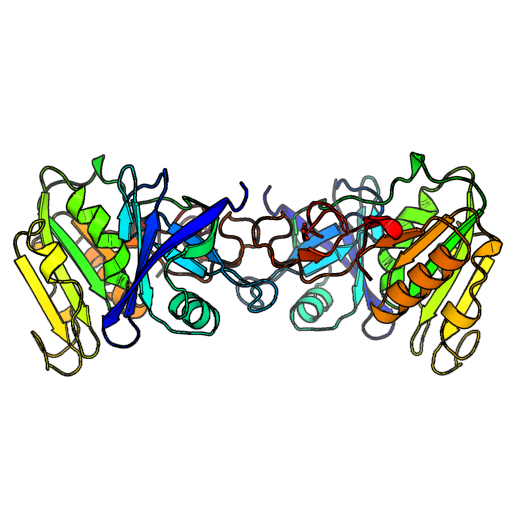.219 13.656 -8.023 1 97 82 SER B N 1
ATOM 2565 C CA . SER B 1 82 ? 14.867 13.297 -8.445 1 97 82 SER B CA 1
ATOM 2566 C C . SER B 1 82 ? 14.047 12.766 -7.27 1 97 82 SER B C 1
ATOM 2568 O O . SER B 1 82 ? 14.602 12.219 -6.316 1 97 82 SER B O 1
ATOM 2570 N N . ILE B 1 83 ? 12.758 12.992 -7.348 1 97.38 83 ILE B N 1
ATOM 2571 C CA . ILE B 1 83 ? 11.797 12.508 -6.363 1 97.38 83 ILE B CA 1
ATOM 2572 C C . ILE B 1 83 ? 10.484 12.148 -7.059 1 97.38 83 ILE B C 1
ATOM 2574 O O . ILE B 1 83 ? 10.078 12.82 -8.008 1 97.38 83 ILE B O 1
ATOM 2578 N N . ASP B 1 84 ? 9.867 11.102 -6.664 1 96 84 ASP B N 1
ATOM 2579 C CA . ASP B 1 84 ? 8.578 10.68 -7.203 1 96 84 ASP B CA 1
ATOM 2580 C C . ASP B 1 84 ? 7.43 11.125 -6.293 1 96 84 ASP B C 1
ATOM 2582 O O . ASP B 1 84 ? 7.469 10.898 -5.082 1 96 84 ASP B O 1
ATOM 2586 N N . LEU B 1 85 ? 6.434 11.727 -6.895 1 97.12 85 LEU B N 1
ATOM 2587 C CA . LEU B 1 85 ? 5.293 12.234 -6.145 1 97.12 85 LEU B CA 1
ATOM 2588 C C . LEU B 1 85 ? 3.986 11.664 -6.688 1 97.12 85 LEU B C 1
ATOM 2590 O O . LEU B 1 85 ? 3.795 11.586 -7.902 1 97.12 85 LEU B O 1
ATOM 2594 N N . LEU B 1 86 ? 3.188 11.242 -5.816 1 96.88 86 LEU B N 1
ATOM 2595 C CA . LEU B 1 86 ? 1.812 10.891 -6.148 1 96.88 86 LEU B CA 1
ATOM 2596 C C . LEU B 1 86 ? 0.827 11.789 -5.406 1 96.88 86 LEU B C 1
ATOM 2598 O O . LEU B 1 86 ? 0.801 11.797 -4.176 1 96.88 86 LEU B O 1
ATOM 2602 N N . GLY B 1 87 ? 0.054 12.617 -6.082 1 96.56 87 GLY B N 1
ATOM 2603 C CA . GLY B 1 87 ? -0.922 13.508 -5.477 1 96.56 87 GLY B CA 1
ATOM 2604 C C . GLY B 1 87 ? -1.458 14.555 -6.441 1 96.56 87 GLY B C 1
ATOM 2605 O O . GLY B 1 87 ? -1.209 14.477 -7.645 1 96.56 87 GLY B O 1
ATOM 2606 N N . PRO B 1 88 ? -2.143 15.477 -5.945 1 97.62 88 PRO B N 1
ATOM 2607 C CA . PRO B 1 88 ? -2.574 15.594 -4.551 1 97.62 88 PRO B CA 1
ATOM 2608 C C . PRO B 1 88 ? -3.564 14.508 -4.148 1 97.62 88 PRO B C 1
ATOM 2610 O O . PRO B 1 88 ? -4.273 13.969 -5 1 97.62 88 PRO B O 1
ATOM 2613 N N . LEU B 1 89 ? -3.535 14.172 -2.875 1 97.81 89 LEU B N 1
ATOM 2614 C CA . LEU B 1 89 ? -4.406 13.125 -2.354 1 97.81 89 LEU B CA 1
ATOM 2615 C C . LEU B 1 89 ? -5.148 13.602 -1.111 1 97.81 89 LEU B C 1
ATOM 2617 O O . LEU B 1 89 ? -4.73 14.562 -0.463 1 97.81 89 LEU B O 1
ATOM 2621 N N . GLY B 1 90 ? -6.273 12.953 -0.843 1 97.25 90 GLY B N 1
ATOM 2622 C CA . GLY B 1 90 ? -7.047 13.234 0.357 1 97.25 90 GLY B CA 1
ATOM 2623 C C . GLY B 1 90 ? -7.957 14.438 0.214 1 97.25 90 GLY B C 1
ATOM 2624 O O . GLY B 1 90 ? -7.965 15.094 -0.829 1 97.25 90 GLY B O 1
ATOM 2625 N N . ASN B 1 91 ? -8.734 14.656 1.276 1 97.31 91 ASN B N 1
ATOM 2626 C CA . ASN B 1 91 ? -9.617 15.812 1.375 1 97.31 91 ASN B CA 1
ATOM 2627 C C . ASN B 1 91 ? -9.07 16.859 2.352 1 97.31 91 ASN B C 1
ATOM 2629 O O . ASN B 1 91 ? -8.805 16.547 3.514 1 97.31 91 ASN B O 1
ATOM 2633 N N . GLY B 1 92 ? -8.898 18.047 1.874 1 97.88 92 GLY B N 1
ATOM 2634 C CA . GLY B 1 92 ? -8.375 19.125 2.701 1 97.88 92 GLY B CA 1
ATOM 2635 C C . GLY B 1 92 ? -9.43 19.781 3.557 1 97.88 92 GLY B C 1
ATOM 2636 O O . GLY B 1 92 ? -10.562 19.297 3.65 1 97.88 92 GLY B O 1
ATOM 2637 N N . PHE B 1 93 ? -9.023 20.844 4.207 1 98.5 93 PHE B N 1
ATOM 2638 C CA . PHE B 1 93 ? -9.938 21.656 5.004 1 98.5 93 PHE B CA 1
ATOM 2639 C C . PHE B 1 93 ? -10.938 22.375 4.113 1 98.5 93 PHE B C 1
ATOM 2641 O O . PHE B 1 93 ? -10.586 22.859 3.031 1 98.5 93 PHE B O 1
ATOM 2648 N N . PRO B 1 94 ? -12.211 22.453 4.5 1 97.88 94 PRO B N 1
ATOM 2649 C CA . PRO B 1 94 ? -13.18 23.234 3.729 1 97.88 94 PRO B CA 1
ATOM 2650 C C . PRO B 1 94 ? -13 24.75 3.922 1 97.88 94 PRO B C 1
ATOM 2652 O O . PRO B 1 94 ? -13.836 25.391 4.547 1 97.88 94 PRO B O 1
ATOM 2655 N N . ILE B 1 95 ? -12.016 25.25 3.305 1 97.88 95 ILE B N 1
ATOM 2656 C CA . ILE B 1 95 ? -11.547 26.609 3.498 1 97.88 95 ILE B CA 1
ATOM 2657 C C . ILE B 1 95 ? -12.695 27.594 3.248 1 97.88 95 ILE B C 1
ATOM 2659 O O . ILE B 1 95 ? -12.883 28.547 4.004 1 97.88 95 ILE B O 1
ATOM 2663 N N . GLU B 1 96 ? -13.469 27.328 2.258 1 96.25 96 GLU B N 1
ATOM 2664 C CA . GLU B 1 96 ? -14.523 28.234 1.844 1 96.25 96 GLU B CA 1
ATOM 2665 C C . GLU B 1 96 ? -15.656 28.281 2.873 1 96.25 96 GLU B C 1
ATOM 2667 O O . GLU B 1 96 ? -16.406 29.25 2.932 1 96.25 96 GLU B O 1
ATOM 2672 N N . ASP B 1 97 ? -15.711 27.281 3.697 1 96.12 97 ASP B N 1
ATOM 2673 C CA . ASP B 1 97 ? -16.812 27.156 4.641 1 96.12 97 ASP B CA 1
ATOM 2674 C C . ASP B 1 97 ? -16.406 27.641 6.031 1 96.12 97 ASP B C 1
ATOM 2676 O O . ASP B 1 97 ? -17.234 27.703 6.941 1 96.12 97 ASP B O 1
ATOM 2680 N N . ILE B 1 98 ? -15.156 27.969 6.203 1 97.12 98 ILE B N 1
ATOM 2681 C CA . ILE B 1 98 ? -14.641 28.375 7.508 1 97.12 98 ILE B CA 1
ATOM 2682 C C . ILE B 1 98 ? -14.633 29.906 7.613 1 97.12 98 ILE B C 1
ATOM 2684 O O . ILE B 1 98 ? -14.078 30.578 6.75 1 97.12 98 ILE B O 1
ATOM 2688 N N . LYS B 1 99 ? -15.273 30.422 8.672 1 96.12 99 LYS B N 1
ATOM 2689 C CA . LYS B 1 99 ? -15.359 31.875 8.898 1 96.12 99 LYS B CA 1
ATOM 2690 C C . LYS B 1 99 ? -15.359 32.188 10.391 1 96.12 99 LYS B C 1
ATOM 2692 O O . LYS B 1 99 ? -15.508 31.297 11.227 1 96.12 99 LYS B O 1
ATOM 2697 N N . GLY B 1 100 ? -15.078 33.469 10.688 1 97.5 100 GLY B N 1
ATOM 2698 C CA . GLY B 1 100 ? -15.141 33.906 12.07 1 97.5 100 GLY B CA 1
ATOM 2699 C C . GLY B 1 100 ? -13.812 33.75 12.797 1 97.5 100 GLY B C 1
ATOM 2700 O O . GLY B 1 100 ? -12.75 33.938 12.203 1 97.5 100 GLY B O 1
ATOM 2701 N N . LYS B 1 101 ? -13.914 33.594 14.094 1 98.56 101 LYS B N 1
ATOM 2702 C CA . LYS B 1 101 ? -12.719 33.406 14.922 1 98.56 101 LYS B CA 1
ATOM 2703 C C . LYS B 1 101 ? -12.281 31.953 14.945 1 98.56 101 LYS B C 1
ATOM 2705 O O . LYS B 1 101 ? -13.031 31.094 15.414 1 98.56 101 LYS B O 1
ATOM 2710 N N . VAL B 1 102 ? -11.117 31.719 14.469 1 98.69 102 VAL B N 1
ATOM 2711 C CA . VAL B 1 102 ? -10.648 30.344 14.289 1 98.69 102 VAL B CA 1
ATOM 2712 C C . VAL B 1 102 ? -9.391 30.109 15.125 1 98.69 102 VAL B C 1
ATOM 2714 O O . VAL B 1 102 ? -8.469 30.938 15.109 1 98.69 102 VAL B O 1
ATOM 2717 N N . ALA B 1 103 ? -9.391 29.062 15.859 1 98.75 103 ALA B N 1
ATOM 2718 C CA . ALA B 1 103 ? -8.18 28.609 16.531 1 98.75 103 ALA B CA 1
ATOM 2719 C C . ALA B 1 103 ? -7.512 27.469 15.75 1 98.75 103 ALA B C 1
ATOM 2721 O O . ALA B 1 103 ? -8.141 26.453 15.469 1 98.75 103 ALA B O 1
ATOM 2722 N N . VAL B 1 104 ? -6.328 27.703 15.375 1 98.62 104 VAL B N 1
ATOM 2723 C CA . VAL B 1 104 ? -5.512 26.656 14.766 1 98.62 104 VAL B CA 1
ATOM 2724 C C . VAL B 1 104 ? -4.574 26.062 15.812 1 98.62 104 VAL B C 1
ATOM 2726 O O . VAL B 1 104 ? -3.748 26.766 16.391 1 98.62 104 VAL B O 1
ATOM 2729 N N . VAL B 1 105 ? -4.742 24.781 16.031 1 98.44 105 VAL B N 1
ATOM 2730 C CA . VAL B 1 105 ? -4.008 24.109 17.109 1 98.44 105 VAL B CA 1
ATOM 2731 C C . VAL B 1 105 ? -3.094 23.031 16.516 1 98.44 105 VAL B C 1
ATOM 2733 O O . VAL B 1 105 ? -3.561 22.094 15.859 1 98.44 105 VAL B O 1
ATOM 2736 N N . SER B 1 106 ? -1.808 23.156 16.766 1 97.75 106 SER B N 1
ATOM 2737 C CA . SER B 1 106 ? -0.854 22.203 16.203 1 97.75 106 SER B CA 1
ATOM 2738 C C . SER B 1 106 ? 0.086 21.656 17.266 1 97.75 106 SER B C 1
ATOM 2740 O O . SER B 1 106 ? 0.31 22.297 18.297 1 97.75 106 SER B O 1
ATOM 2742 N N . GLY B 1 107 ? 0.552 20.438 17.031 1 95.94 107 GLY B N 1
ATOM 2743 C CA . GLY B 1 107 ? 1.598 19.797 17.828 1 95.94 107 GLY B CA 1
ATOM 2744 C C . GLY B 1 107 ? 2.758 19.297 16.984 1 95.94 107 GLY B C 1
ATOM 2745 O O . GLY B 1 107 ? 2.588 18.422 16.141 1 95.94 107 GLY B O 1
ATOM 2746 N N . GLY B 1 108 ? 3.916 19.859 17.297 1 94.38 108 GLY B N 1
ATOM 2747 C CA . GLY B 1 108 ? 5.094 19.438 16.562 1 94.38 108 GLY B CA 1
ATOM 2748 C C . GLY B 1 108 ? 4.949 19.625 15.055 1 94.38 108 GLY B C 1
ATOM 2749 O O . GLY B 1 108 ? 4.617 20.703 14.586 1 94.38 108 GLY B O 1
ATOM 2750 N N . ILE B 1 109 ? 5.188 18.594 14.312 1 95.5 109 ILE B N 1
ATOM 2751 C CA . ILE B 1 109 ? 5.184 18.625 12.852 1 95.5 109 ILE B CA 1
ATOM 2752 C C . ILE B 1 109 ? 3.758 18.812 12.344 1 95.5 109 ILE B C 1
ATOM 2754 O O . ILE B 1 109 ? 3.547 19.109 11.164 1 95.5 109 ILE B O 1
ATOM 2758 N N . GLY B 1 110 ? 2.773 18.703 13.227 1 96.81 110 GLY B N 1
ATOM 2759 C CA . GLY B 1 110 ? 1.381 18.953 12.883 1 96.81 110 GLY B CA 1
ATOM 2760 C C . GLY B 1 110 ? 1.121 20.359 12.391 1 96.81 110 GLY B C 1
ATOM 2761 O O . GLY B 1 110 ? 0.061 20.641 11.828 1 96.81 110 GLY B O 1
ATOM 2762 N N . ILE B 1 111 ? 2.084 21.219 12.523 1 97 111 ILE B N 1
ATOM 2763 C CA . ILE B 1 111 ? 1.954 22.609 12.094 1 97 111 ILE B CA 1
ATOM 2764 C C . ILE B 1 111 ? 2.021 22.672 10.57 1 97 111 ILE B C 1
ATOM 2766 O O . ILE B 1 111 ? 1.588 23.656 9.969 1 97 111 ILE B O 1
ATOM 2770 N N . ALA B 1 112 ? 2.545 21.656 9.922 1 96.94 112 ALA B N 1
ATOM 2771 C CA . ALA B 1 112 ? 2.906 21.672 8.5 1 96.94 112 ALA B CA 1
ATOM 2772 C C . ALA B 1 112 ? 1.69 21.953 7.629 1 96.94 112 ALA B C 1
ATOM 2774 O O . ALA B 1 112 ? 1.73 22.844 6.773 1 96.94 112 ALA B O 1
ATOM 2775 N N . PRO B 1 113 ? 0.572 21.344 7.859 1 97.75 113 PRO B N 1
ATOM 2776 C CA . PRO B 1 113 ? -0.554 21.562 6.945 1 97.75 113 PRO B CA 1
ATOM 2777 C C . PRO B 1 113 ? -1.202 22.922 7.125 1 97.75 113 PRO B C 1
ATOM 2779 O O . PRO B 1 113 ? -1.975 23.359 6.27 1 97.75 113 PRO B O 1
ATOM 2782 N N . PHE B 1 114 ? -0.867 23.594 8.164 1 98.31 114 PHE B N 1
ATOM 2783 C CA . PHE B 1 114 ? -1.672 24.766 8.516 1 98.31 114 PHE B CA 1
ATOM 2784 C C . PHE B 1 114 ? -1.148 26.016 7.824 1 98.31 114 PHE B C 1
ATOM 2786 O O . PHE B 1 114 ? -1.835 27.031 7.781 1 98.31 114 PHE B O 1
ATOM 2793 N N . TYR B 1 115 ? 0.069 25.953 7.309 1 97.88 115 TYR B N 1
ATOM 2794 C CA . TYR B 1 115 ? 0.574 27.141 6.629 1 97.88 115 TYR B CA 1
ATOM 2795 C C . TYR B 1 115 ? -0.32 27.516 5.453 1 97.88 115 TYR B C 1
ATOM 2797 O O . TYR B 1 115 ? -0.782 28.656 5.355 1 97.88 115 TYR B O 1
ATOM 2805 N N . GLU B 1 116 ? -0.582 26.516 4.633 1 97.44 116 GLU B N 1
ATOM 2806 C CA . GLU B 1 116 ? -1.441 26.781 3.482 1 97.44 116 GLU B CA 1
ATOM 2807 C C . GLU B 1 116 ? -2.873 27.078 3.918 1 97.44 116 GLU B C 1
ATOM 2809 O O . GLU B 1 116 ? -3.578 27.844 3.264 1 97.44 116 GLU B O 1
ATOM 2814 N N . VAL B 1 117 ? -3.24 26.484 5.051 1 98.25 117 VAL B N 1
ATOM 2815 C CA . VAL B 1 117 ? -4.594 26.688 5.551 1 98.25 117 VAL B CA 1
ATOM 2816 C C . VAL B 1 117 ? -4.777 28.141 5.957 1 98.25 117 VAL B C 1
ATOM 2818 O O . VAL B 1 117 ? -5.684 28.828 5.465 1 98.25 117 VAL B O 1
ATOM 2821 N N . VAL B 1 118 ? -3.9 28.688 6.77 1 97.88 118 VAL B N 1
ATOM 2822 C CA . VAL B 1 118 ? -4.059 30.047 7.285 1 97.88 118 VAL B CA 1
ATOM 2823 C C . VAL B 1 118 ? -3.869 31.047 6.152 1 97.88 118 VAL B C 1
ATOM 2825 O O . VAL B 1 118 ? -4.492 32.125 6.148 1 97.88 118 VAL B O 1
ATOM 2828 N N . LYS B 1 119 ? -3.053 30.703 5.18 1 96.44 119 LYS B N 1
ATOM 2829 C CA . LYS B 1 119 ? -2.832 31.547 4.008 1 96.44 119 LYS B CA 1
ATOM 2830 C C . LYS B 1 119 ? -4.117 31.703 3.199 1 96.44 119 LYS B C 1
ATOM 2832 O O . LYS B 1 119 ? -4.332 32.75 2.572 1 96.44 119 LYS B O 1
ATOM 2837 N N . ASN B 1 120 ? -4.973 30.75 3.27 1 97.12 120 ASN B N 1
ATOM 2838 C CA . ASN B 1 120 ? -6.109 30.719 2.355 1 97.12 120 ASN B CA 1
ATOM 2839 C C . ASN B 1 120 ? -7.414 31.062 3.074 1 97.12 120 ASN B C 1
ATOM 2841 O O . ASN B 1 120 ? -8.445 31.266 2.432 1 97.12 120 ASN B O 1
ATOM 2845 N N . LEU B 1 121 ? -7.359 31.031 4.402 1 97 121 LEU B N 1
ATOM 2846 C CA . LEU B 1 121 ? -8.562 31.422 5.133 1 97 121 LEU B CA 1
ATOM 2847 C C . LEU B 1 121 ? -8.859 32.906 4.941 1 97 121 LEU B C 1
ATOM 2849 O O . LEU B 1 121 ? -7.988 33.75 5.172 1 97 121 LEU B O 1
ATOM 2853 N N . LYS B 1 122 ? -10.125 33.062 4.449 1 90.69 122 LYS B N 1
ATOM 2854 C CA . LYS B 1 122 ? -10.562 34.438 4.227 1 90.69 122 LYS B CA 1
ATOM 2855 C C . LYS B 1 122 ? -11.625 34.844 5.242 1 90.69 122 LYS B C 1
ATOM 2857 O O . LYS B 1 122 ? -12.414 34 5.691 1 90.69 122 LYS B O 1
ATOM 2862 N N . GLU B 1 123 ? -11.633 36 5.688 1 92.06 123 GLU B N 1
ATOM 2863 C CA . GLU B 1 123 ? -12.641 36.562 6.586 1 92.06 123 GLU B CA 1
ATOM 2864 C C . GLU B 1 123 ? -12.562 35.906 7.965 1 92.06 123 GLU B C 1
ATOM 2866 O O . GLU B 1 123 ? -13.594 35.594 8.562 1 92.06 123 GLU B O 1
ATOM 2871 N N . CYS B 1 124 ? -11.391 35.469 8.312 1 96.44 124 CYS B N 1
ATOM 2872 C CA . CYS B 1 124 ? -11.18 34.812 9.602 1 96.44 124 CYS B CA 1
ATOM 2873 C C . CYS B 1 124 ? -10.203 35.625 10.461 1 96.44 124 CYS B C 1
ATOM 2875 O O . CYS B 1 124 ? -9.289 36.281 9.93 1 96.44 124 CYS B O 1
ATOM 2877 N N . GLU B 1 125 ? -10.508 35.719 11.672 1 98 125 GLU B N 1
ATOM 2878 C CA . GLU B 1 125 ? -9.492 36.031 12.672 1 98 125 GLU B CA 1
ATOM 2879 C C . GLU B 1 125 ? -8.859 34.781 13.234 1 98 125 GLU B C 1
ATOM 2881 O O . GLU B 1 125 ? -9.539 33.938 13.852 1 98 125 GLU B O 1
ATOM 2886 N N . ILE B 1 126 ? -7.609 34.656 13.039 1 98.56 126 ILE B N 1
ATOM 2887 C CA . ILE B 1 126 ? -6.98 33.375 13.312 1 98.56 126 ILE B CA 1
ATOM 2888 C C . ILE B 1 126 ? -5.992 33.5 14.461 1 98.56 126 ILE B C 1
ATOM 2890 O O . ILE B 1 126 ? -5.16 34.406 14.469 1 98.56 126 ILE B O 1
ATOM 2894 N N . ASP B 1 127 ? -6.102 32.688 15.43 1 98.56 127 ASP B N 1
ATOM 2895 C CA . ASP B 1 127 ? -5.078 32.531 16.453 1 98.56 127 ASP B CA 1
ATOM 2896 C C . ASP B 1 127 ? -4.402 31.156 16.312 1 98.56 127 ASP B C 1
ATOM 2898 O O . ASP B 1 127 ? -5.078 30.141 16.141 1 98.56 127 ASP B O 1
ATOM 2902 N N . LEU B 1 128 ? -3.135 31.156 16.375 1 98.12 128 LEU B N 1
ATOM 2903 C CA . LEU B 1 128 ? -2.361 29.922 16.266 1 98.12 128 LEU B CA 1
ATOM 2904 C C . LEU B 1 128 ? -1.892 29.453 17.641 1 98.12 128 LEU B C 1
ATOM 2906 O O . LEU B 1 128 ? -1.262 30.219 18.375 1 98.12 128 LEU B O 1
ATOM 2910 N N . TYR B 1 129 ? -2.299 28.297 18 1 97.62 129 TYR B N 1
ATOM 2911 C CA . TYR B 1 129 ? -1.799 27.594 19.172 1 97.62 129 TYR B CA 1
ATOM 2912 C C . TYR B 1 129 ? -0.848 26.469 18.766 1 97.62 129 TYR B C 1
ATOM 2914 O O . TYR B 1 129 ? -1.278 25.438 18.234 1 97.62 129 TYR B O 1
ATOM 2922 N N . ALA B 1 130 ? 0.437 26.672 19.062 1 96.69 130 ALA B N 1
ATOM 2923 C CA . ALA B 1 130 ? 1.438 25.719 18.609 1 96.69 130 ALA B CA 1
ATOM 2924 C C . ALA B 1 130 ? 2.182 25.094 19.781 1 96.69 130 ALA B C 1
ATOM 2926 O O . ALA B 1 130 ? 2.811 25.797 20.578 1 96.69 130 ALA B O 1
ATOM 2927 N N . GLY B 1 131 ? 2.076 23.781 19.859 1 95.06 131 GLY B N 1
ATOM 2928 C CA . GLY B 1 131 ? 2.826 23.031 20.859 1 95.06 131 GLY B CA 1
ATOM 2929 C C . GLY B 1 131 ? 4.039 22.328 20.297 1 95.06 131 GLY B C 1
ATOM 2930 O O . GLY B 1 131 ? 3.984 21.797 19.172 1 95.06 131 GLY B O 1
ATOM 2931 N N . PHE B 1 132 ? 5.125 22.406 21.016 1 93.88 132 PHE B N 1
ATOM 2932 C CA . PHE B 1 132 ? 6.355 21.719 20.625 1 93.88 132 PHE B CA 1
ATOM 2933 C C . PHE B 1 132 ? 6.957 20.969 21.812 1 93.88 132 PHE B C 1
ATOM 2935 O O . PHE B 1 132 ? 6.562 21.188 22.969 1 93.88 132 PHE B O 1
ATOM 2942 N N . ARG B 1 133 ? 7.828 20.062 21.516 1 86.31 133 ARG B N 1
ATOM 2943 C CA . ARG B 1 133 ? 8.531 19.375 22.594 1 86.31 133 ARG B CA 1
ATOM 2944 C C . ARG B 1 133 ? 9.617 20.266 23.203 1 86.31 133 ARG B C 1
ATOM 2946 O O . ARG B 1 133 ? 9.633 20.5 24.406 1 86.31 133 ARG B O 1
ATOM 2953 N N . LYS B 1 134 ? 10.531 20.75 22.359 1 83.19 134 LYS B N 1
ATOM 2954 C CA . LYS B 1 134 ? 11.656 21.531 22.844 1 83.19 134 LYS B CA 1
ATOM 2955 C C . LYS B 1 134 ? 11.766 22.859 22.094 1 83.19 134 LYS B C 1
ATOM 2957 O O . LYS B 1 134 ? 11.609 23.922 22.688 1 83.19 134 LYS B O 1
ATOM 2962 N N . ARG B 1 135 ? 11.883 22.75 20.766 1 83.69 135 ARG B N 1
ATOM 2963 C CA . ARG B 1 135 ? 12.117 23.953 19.984 1 83.69 135 ARG B CA 1
ATOM 2964 C C . ARG B 1 135 ? 10.953 24.219 19.031 1 83.69 135 ARG B C 1
ATOM 2966 O O . ARG B 1 135 ? 10.383 23.281 18.469 1 83.69 135 ARG B O 1
ATOM 2973 N N . SER B 1 136 ? 10.656 25.5 19 1 85.06 136 SER B N 1
ATOM 2974 C CA . SER B 1 136 ? 9.648 25.922 18.031 1 85.06 136 SER B CA 1
ATOM 2975 C C . SER B 1 136 ? 10.273 26.188 16.656 1 85.06 136 SER B C 1
ATOM 2977 O O . SER B 1 136 ? 11.461 26.516 16.562 1 85.06 136 SER B O 1
ATOM 2979 N N . TYR B 1 137 ? 9.5 25.922 15.703 1 85.38 137 TYR B N 1
ATOM 2980 C CA . TYR B 1 137 ? 9.977 26.219 14.359 1 85.38 137 TYR B CA 1
ATOM 2981 C C . TYR B 1 137 ? 8.836 26.703 13.469 1 85.38 137 TYR B C 1
ATOM 2983 O O . TYR B 1 137 ? 7.664 26.5 13.781 1 85.38 137 TYR B O 1
ATOM 2991 N N . SER B 1 138 ? 9.117 27.5 12.438 1 83.88 138 SER B N 1
ATOM 2992 C CA . SER B 1 138 ? 8.258 27.938 11.344 1 83.88 138 SER B CA 1
ATOM 2993 C C . SER B 1 138 ? 7.238 28.969 11.828 1 83.88 138 SER B C 1
ATOM 2995 O O . SER B 1 138 ? 6.324 29.328 11.086 1 83.88 138 SER B O 1
ATOM 2997 N N . MET B 1 139 ? 7.391 29.516 13.023 1 86.25 139 MET B N 1
ATOM 2998 C CA . MET B 1 139 ? 6.398 30.422 13.594 1 86.25 139 MET B CA 1
ATOM 2999 C C . MET B 1 139 ? 6.387 31.75 12.852 1 86.25 139 MET B C 1
ATOM 3001 O O . MET B 1 139 ? 5.328 32.344 12.648 1 86.25 139 MET B O 1
ATOM 3005 N N . GLU B 1 140 ? 7.539 32.156 12.469 1 89.12 140 GLU B N 1
ATOM 3006 C CA . GLU B 1 140 ? 7.672 33.469 11.812 1 89.12 140 GLU B CA 1
ATOM 3007 C C . GLU B 1 140 ? 6.875 33.5 10.516 1 89.12 140 GLU B C 1
ATOM 3009 O O . GLU B 1 140 ? 6.332 34.562 10.148 1 89.12 140 GLU B O 1
ATOM 3014 N N . ASN B 1 141 ? 6.77 32.375 9.883 1 92.06 141 ASN B N 1
ATOM 3015 C CA . ASN B 1 141 ? 6.062 32.281 8.609 1 92.06 141 ASN B CA 1
ATOM 3016 C C . ASN B 1 141 ? 4.562 32.5 8.789 1 92.06 141 ASN B C 1
ATOM 3018 O O . ASN B 1 141 ? 3.883 32.938 7.859 1 92.06 141 ASN B O 1
ATOM 3022 N N . PHE B 1 142 ? 4.113 32.281 10.039 1 96 142 PHE B N 1
ATOM 3023 C CA . PHE B 1 142 ? 2.678 32.312 10.297 1 96 142 PHE B CA 1
ATOM 3024 C C . PHE B 1 142 ? 2.248 33.719 10.703 1 96 142 PHE B C 1
ATOM 3026 O O . PHE B 1 142 ? 1.067 34.062 10.625 1 96 142 PHE B O 1
ATOM 3033 N N . LYS B 1 143 ? 3.148 34.562 11.133 1 94.81 143 LYS B N 1
ATOM 3034 C CA . LYS B 1 143 ? 2.854 35.844 11.734 1 94.81 143 LYS B CA 1
ATOM 3035 C C . LYS B 1 143 ? 2.057 36.719 10.781 1 94.81 143 LYS B C 1
ATOM 3037 O O . LYS B 1 143 ? 1.181 37.469 11.211 1 94.81 143 LYS B O 1
ATOM 3042 N N . LYS B 1 144 ? 2.281 36.594 9.531 1 93.88 144 LYS B N 1
ATOM 3043 C CA . LYS B 1 144 ? 1.649 37.438 8.539 1 93.88 144 LYS B CA 1
ATOM 3044 C C . LYS B 1 144 ? 0.194 37.062 8.312 1 93.88 144 LYS B C 1
ATOM 3046 O O . LYS B 1 144 ? -0.594 37.844 7.777 1 93.88 144 LYS B O 1
ATOM 3051 N N . TYR B 1 145 ? -0.169 35.906 8.836 1 96.38 145 TYR B N 1
ATOM 3052 C CA . TYR B 1 145 ? -1.481 35.406 8.453 1 96.38 145 TYR B CA 1
ATOM 3053 C C . TYR B 1 145 ? -2.371 35.219 9.672 1 96.38 145 TYR B C 1
ATOM 3055 O O . TYR B 1 145 ? -3.568 34.938 9.539 1 96.38 145 TYR B O 1
ATOM 3063 N N . VAL B 1 146 ? -1.772 35.375 10.867 1 97.69 146 VAL B N 1
ATOM 3064 C CA . VAL B 1 146 ? -2.551 35.094 12.078 1 97.69 146 VAL B CA 1
ATOM 3065 C C . VAL B 1 146 ? -2.514 36.344 12.992 1 97.69 146 VAL B C 1
ATOM 3067 O O . VAL B 1 146 ? -1.596 37.156 12.906 1 97.69 146 VAL B O 1
ATOM 3070 N N . LYS B 1 147 ? -3.488 36.5 13.797 1 97.56 147 LYS B N 1
ATOM 3071 C CA . LYS B 1 147 ? -3.586 37.625 14.711 1 97.56 147 LYS B CA 1
ATOM 3072 C C . LYS B 1 147 ? -2.689 37.438 15.93 1 97.56 147 LYS B C 1
ATOM 3074 O O . LYS B 1 147 ? -1.947 38.344 16.312 1 97.56 147 LYS B O 1
ATOM 3079 N N . ASN B 1 148 ? -2.762 36.25 16.547 1 96.88 148 ASN B N 1
ATOM 3080 C CA . ASN B 1 148 ? -1.949 35.938 17.703 1 96.88 148 ASN B CA 1
ATOM 3081 C C . ASN B 1 148 ? -1.317 34.531 17.578 1 96.88 148 ASN B C 1
ATOM 3083 O O . ASN B 1 148 ? -1.867 33.656 16.906 1 96.88 148 ASN B O 1
ATOM 3087 N N . ILE B 1 149 ? -0.17 34.406 18.188 1 96.81 149 ILE B N 1
ATOM 3088 C CA . ILE B 1 149 ? 0.515 33.125 18.25 1 96.81 149 ILE B CA 1
ATOM 3089 C C . ILE B 1 149 ? 0.777 32.781 19.719 1 96.81 149 ILE B C 1
ATOM 3091 O O . ILE B 1 149 ? 1.37 33.562 20.453 1 96.81 149 ILE B O 1
ATOM 3095 N N . TYR B 1 150 ? 0.262 31.672 20.078 1 95.62 150 TYR B N 1
ATOM 3096 C CA . TYR B 1 150 ? 0.525 31.109 21.391 1 95.62 150 TYR B CA 1
ATOM 3097 C C . TYR B 1 150 ? 1.387 29.844 21.281 1 95.62 150 TYR B C 1
ATOM 3099 O O . TYR B 1 150 ? 1.066 28.938 20.516 1 95.62 150 TYR B O 1
ATOM 3107 N N . VAL B 1 151 ? 2.502 29.812 22.016 1 95.12 151 VAL B N 1
ATOM 3108 C CA . VAL B 1 151 ? 3.432 28.688 21.938 1 95.12 151 VAL B CA 1
ATOM 3109 C C . VAL B 1 151 ? 3.582 28.047 23.312 1 95.12 151 VAL B C 1
ATOM 3111 O O . VAL B 1 151 ? 3.689 28.734 24.328 1 95.12 151 VAL B O 1
ATOM 3114 N N . ALA B 1 152 ? 3.541 26.75 23.344 1 94.25 152 ALA B N 1
ATOM 3115 C CA . ALA B 1 152 ? 3.854 25.969 24.531 1 94.25 152 ALA B CA 1
ATOM 3116 C C . ALA B 1 152 ? 4.902 24.906 24.219 1 94.25 152 ALA B C 1
ATOM 3118 O O . ALA B 1 152 ? 4.863 24.266 23.172 1 94.25 152 ALA B O 1
ATOM 3119 N N . THR B 1 153 ? 5.875 24.734 25.125 1 93 153 THR B N 1
ATOM 3120 C CA . THR B 1 153 ? 6.875 23.688 25.016 1 93 153 THR B CA 1
ATOM 3121 C C . THR B 1 153 ? 6.883 22.828 26.281 1 93 153 THR B C 1
ATOM 3123 O O . THR B 1 153 ? 6.715 23.328 27.391 1 93 153 THR B O 1
ATOM 3126 N N . GLU B 1 154 ? 7.07 21.594 26.047 1 89.5 154 GLU B N 1
ATOM 3127 C CA . GLU B 1 154 ? 7.105 20.688 27.188 1 89.5 154 GLU B CA 1
ATOM 3128 C C . GLU B 1 154 ? 8.219 21.078 28.156 1 89.5 154 GLU B C 1
ATOM 3130 O O . GLU B 1 154 ? 8.039 21.016 29.375 1 89.5 154 GLU B O 1
ATOM 3135 N N . THR B 1 155 ? 9.344 21.547 27.641 1 86.62 155 THR B N 1
ATOM 3136 C CA . THR B 1 155 ? 10.523 21.875 28.453 1 86.62 155 THR B CA 1
ATOM 3137 C C . THR B 1 155 ? 10.414 23.297 29 1 86.62 155 THR B C 1
ATOM 3139 O O . THR B 1 155 ? 11.109 23.641 29.969 1 86.62 155 THR B O 1
ATOM 3142 N N . GLY B 1 156 ? 9.625 24.141 28.391 1 83.12 156 GLY B N 1
ATOM 3143 C CA . GLY B 1 156 ? 9.477 25.531 28.797 1 83.12 156 GLY B CA 1
ATOM 3144 C C . GLY B 1 156 ? 10.539 26.438 28.219 1 83.12 156 GLY B C 1
ATOM 3145 O O . GLY B 1 156 ? 10.625 27.609 28.594 1 83.12 156 GLY B O 1
ATOM 3146 N N . GLU B 1 157 ? 11.297 25.922 27.391 1 81.94 157 GLU B N 1
ATOM 3147 C CA . GLU B 1 157 ? 12.367 26.719 26.797 1 81.94 157 GLU B CA 1
ATOM 3148 C C . GLU B 1 157 ? 11.805 27.906 26.016 1 81.94 157 GLU B C 1
ATOM 3150 O O . GLU B 1 157 ? 12.375 29 26.031 1 81.94 157 GLU B O 1
ATOM 3155 N N . LYS B 1 158 ? 10.727 27.625 25.312 1 81.69 158 LYS B N 1
ATOM 3156 C CA . LYS B 1 158 ? 10.023 28.672 24.578 1 81.69 158 LYS B CA 1
ATOM 3157 C C . LYS B 1 158 ? 8.531 28.656 24.891 1 81.69 158 LYS B C 1
ATOM 3159 O O . LYS B 1 158 ? 7.918 27.594 24.984 1 81.69 158 LYS B O 1
ATOM 3164 N N . GLY B 1 159 ? 8.008 29.859 25.156 1 85.38 159 GLY B N 1
ATOM 3165 C CA . GLY B 1 159 ? 6.578 29.969 25.422 1 85.38 159 GLY B CA 1
ATOM 3166 C C . GLY B 1 159 ? 6.188 29.453 26.797 1 85.38 159 GLY B C 1
ATOM 3167 O O . GLY B 1 159 ? 6.957 29.578 27.75 1 85.38 159 GLY B O 1
ATOM 3168 N N . GLN B 1 160 ? 5.035 29.031 26.828 1 88.81 160 GLN B N 1
ATOM 3169 C CA . GLN B 1 160 ? 4.512 28.516 28.094 1 88.81 160 GLN B CA 1
ATOM 3170 C C . GLN B 1 160 ? 4.938 27.062 28.297 1 88.81 160 GLN B C 1
ATOM 3172 O O . GLN B 1 160 ? 4.922 26.266 27.359 1 88.81 160 GLN B O 1
ATOM 3177 N N . LYS B 1 161 ? 5.355 26.781 29.531 1 90.06 161 LYS B N 1
ATOM 3178 C CA . LYS B 1 161 ? 5.723 25.406 29.844 1 90.06 161 LYS B CA 1
ATOM 3179 C C . LYS B 1 161 ? 4.488 24.5 29.938 1 90.06 161 LYS B C 1
ATOM 3181 O O . LYS B 1 161 ? 3.486 24.875 30.547 1 90.06 161 LYS B O 1
ATOM 3186 N N . GLY B 1 162 ? 4.562 23.391 29.219 1 90.75 162 GLY B N 1
ATOM 3187 C CA . GLY B 1 162 ? 3.453 22.453 29.266 1 90.75 162 GLY B CA 1
ATOM 3188 C C . GLY B 1 162 ? 2.865 22.156 27.891 1 90.75 162 GLY B C 1
ATOM 3189 O O . GLY B 1 162 ? 3.557 22.266 26.875 1 90.75 162 GLY B O 1
ATOM 3190 N N . TYR B 1 163 ? 1.636 21.672 27.938 1 92.81 163 TYR B N 1
ATOM 3191 C CA . TYR B 1 163 ? 0.954 21.297 26.719 1 92.81 163 TYR B CA 1
ATOM 3192 C C . TYR B 1 163 ? 0.091 22.438 26.188 1 92.81 163 TYR B C 1
ATOM 3194 O O . TYR B 1 163 ? -0.529 23.156 26.969 1 92.81 163 TYR B O 1
ATOM 3202 N N . ILE B 1 164 ? 0.044 22.594 24.906 1 94.12 164 ILE B N 1
ATOM 3203 C CA . ILE B 1 164 ? -0.681 23.688 24.25 1 94.12 164 ILE B CA 1
ATOM 3204 C C . ILE B 1 164 ? -2.162 23.609 24.609 1 94.12 164 ILE B C 1
ATOM 3206 O O . ILE B 1 164 ? -2.855 24.625 24.641 1 94.12 164 ILE B O 1
ATOM 3210 N N . THR B 1 165 ? -2.65 22.359 24.953 1 94.06 165 THR B N 1
ATOM 3211 C CA . THR B 1 165 ? -4.055 22.156 25.297 1 94.06 165 THR B CA 1
ATOM 3212 C C . THR B 1 165 ? -4.395 22.844 26.609 1 94.06 165 THR B C 1
ATOM 3214 O O . THR B 1 165 ? -5.566 23.109 26.891 1 94.06 165 THR B O 1
ATOM 3217 N N . GLU B 1 166 ? -3.412 23.188 27.422 1 92.38 166 GLU B N 1
ATOM 3218 C CA . GLU B 1 166 ? -3.623 23.797 28.719 1 92.38 166 GLU B CA 1
ATOM 3219 C C . GLU B 1 166 ? -3.965 25.281 28.594 1 92.38 166 GLU B C 1
ATOM 3221 O O . GLU B 1 166 ? -4.602 25.859 29.469 1 92.38 166 GLU B O 1
ATOM 3226 N N . ILE B 1 167 ? -3.529 25.844 27.531 1 92.19 167 ILE B N 1
ATOM 3227 C CA . ILE B 1 167 ? -3.764 27.281 27.406 1 92.19 167 ILE B CA 1
ATOM 3228 C C . ILE B 1 167 ? -4.855 27.531 26.359 1 92.19 167 ILE B C 1
ATOM 3230 O O . ILE B 1 167 ? -5.277 28.672 26.172 1 92.19 167 ILE B O 1
ATOM 3234 N N . LEU B 1 168 ? -5.305 26.547 25.672 1 95.38 168 LEU B N 1
ATOM 3235 C CA . LEU B 1 168 ? -6.324 26.656 24.625 1 95.38 168 LEU B CA 1
ATOM 3236 C C . LEU B 1 168 ? -7.684 27 25.234 1 95.38 168 LEU B C 1
ATOM 3238 O O . LEU B 1 168 ? -8.125 26.328 26.172 1 95.38 168 LEU B O 1
ATOM 3242 N N . GLN B 1 169 ? -8.25 28.031 24.797 1 95.38 169 GLN B N 1
ATOM 3243 C CA . GLN B 1 169 ? -9.609 28.422 25.188 1 95.38 169 GLN B CA 1
ATOM 3244 C C . GLN B 1 169 ? -10.562 28.328 24 1 95.38 169 GLN B C 1
ATOM 3246 O O . GLN B 1 169 ? -10.844 29.328 23.344 1 95.38 169 GLN B O 1
ATOM 3251 N N . VAL B 1 170 ? -11.148 27.219 23.828 1 96.88 170 VAL B N 1
ATOM 3252 C CA . VAL B 1 170 ? -11.883 26.938 22.594 1 96.88 170 VAL B CA 1
ATOM 3253 C C . VAL B 1 170 ? -13.164 27.75 22.547 1 96.88 170 VAL B C 1
ATOM 3255 O O . VAL B 1 170 ? -13.688 28.031 21.469 1 96.88 170 VAL B O 1
ATOM 3258 N N . ASN B 1 171 ? -13.695 28.188 23.719 1 96.81 171 ASN B N 1
ATOM 3259 C CA . ASN B 1 171 ? -14.969 28.891 23.781 1 96.81 171 ASN B CA 1
ATOM 3260 C C . ASN B 1 171 ? -14.859 30.297 23.203 1 96.81 171 ASN B C 1
ATOM 3262 O O . ASN B 1 171 ? -15.875 30.969 22.969 1 96.81 171 ASN B O 1
ATOM 3266 N N . LYS B 1 172 ? -13.656 30.719 22.891 1 97.75 172 LYS B N 1
ATOM 3267 C CA . LYS B 1 172 ? -13.43 32.031 22.312 1 97.75 172 LYS B CA 1
ATOM 3268 C C . LYS B 1 172 ? -13.531 31.984 20.781 1 97.75 172 LYS B C 1
ATOM 3270 O O . LYS B 1 172 ? -13.461 33 20.109 1 97.75 172 LYS B O 1
ATOM 3275 N N . TYR B 1 173 ? -13.766 30.797 20.234 1 98.56 173 TYR B N 1
ATOM 3276 C CA . TYR B 1 173 ? -13.648 30.641 18.797 1 98.56 173 TYR B CA 1
ATOM 3277 C C . TYR B 1 173 ? -14.906 30 18.219 1 98.56 173 TYR B C 1
ATOM 3279 O O . TYR B 1 173 ? -15.672 29.344 18.938 1 98.56 173 TYR B O 1
ATOM 3287 N N . ASP B 1 174 ? -15.102 30.234 17 1 98 174 ASP B N 1
ATOM 3288 C CA . ASP B 1 174 ? -16.234 29.656 16.281 1 98 174 ASP B CA 1
ATOM 3289 C C . ASP B 1 174 ? -15.891 28.281 15.727 1 98 174 ASP B C 1
ATOM 3291 O O . ASP B 1 174 ? -16.781 27.453 15.484 1 98 174 ASP B O 1
ATOM 3295 N N . MET B 1 175 ? -14.57 28.109 15.531 1 97.81 175 MET B N 1
ATOM 3296 C CA . MET B 1 175 ? -14.078 26.875 14.922 1 97.81 175 MET B CA 1
ATOM 3297 C C . MET B 1 175 ? -12.641 26.594 15.352 1 97.81 175 MET B C 1
ATOM 3299 O O . MET B 1 175 ? -11.859 27.516 15.578 1 97.81 175 MET B O 1
ATOM 3303 N N . VAL B 1 176 ? -12.367 25.312 15.477 1 98.69 176 VAL B N 1
ATOM 3304 C CA . VAL B 1 176 ? -11.008 24.891 15.797 1 98.69 176 VAL B CA 1
ATOM 3305 C C . VAL B 1 176 ? -10.484 23.969 14.695 1 98.69 176 VAL B C 1
ATOM 3307 O O . VAL B 1 176 ? -11.211 23.109 14.195 1 98.69 176 VAL B O 1
ATOM 3310 N N . LEU B 1 177 ? -9.32 24.172 14.227 1 98.81 177 LEU B N 1
ATOM 3311 C CA . LEU B 1 177 ? -8.57 23.281 13.352 1 98.81 177 LEU B CA 1
ATOM 3312 C C . LEU B 1 177 ? -7.367 22.688 14.078 1 98.81 177 LEU B C 1
ATOM 3314 O O . LEU B 1 177 ? -6.594 23.406 14.703 1 98.81 177 LEU B O 1
ATOM 3318 N N . CYS B 1 178 ? -7.234 21.375 13.953 1 98.56 178 CYS B N 1
ATOM 3319 C CA . CYS B 1 178 ? -6.25 20.75 14.828 1 98.56 178 CYS B CA 1
ATOM 3320 C C . CYS B 1 178 ? -5.469 19.672 14.086 1 98.56 178 CYS B C 1
ATOM 3322 O O . CYS B 1 178 ? -6.035 18.938 13.281 1 98.56 178 CYS B O 1
ATOM 3324 N N . CYS B 1 179 ? -4.199 19.594 14.367 1 98.25 179 CYS B N 1
ATOM 3325 C CA . CYS B 1 179 ? -3.334 18.531 13.859 1 98.25 179 CYS B CA 1
ATOM 3326 C C . CYS B 1 179 ? -2.123 18.328 14.766 1 98.25 179 CYS B C 1
ATOM 3328 O O . CYS B 1 179 ? -1.486 19.312 15.172 1 98.25 179 CYS B O 1
ATOM 3330 N N . GLY B 1 180 ? -1.845 17.156 15.07 1 96.44 180 GLY B N 1
ATOM 3331 C CA . GLY B 1 180 ? -0.707 16.828 15.914 1 96.44 180 GLY B CA 1
ATOM 3332 C C . GLY B 1 180 ? -0.75 15.406 16.453 1 96.44 180 GLY B C 1
ATOM 3333 O O . GLY B 1 180 ? -1.368 14.523 15.836 1 96.44 180 GLY B O 1
ATOM 3334 N N . PRO B 1 181 ? -0.03 15.148 17.5 1 94.38 181 PRO B N 1
ATOM 3335 C CA . PRO B 1 181 ? -0.072 13.812 18.109 1 94.38 181 PRO B CA 1
ATOM 3336 C C . PRO B 1 181 ? -1.487 13.383 18.484 1 94.38 181 PRO B C 1
ATOM 3338 O O . PRO B 1 181 ? -2.314 14.219 18.859 1 94.38 181 PRO B O 1
ATOM 3341 N N . GLU B 1 182 ? -1.673 12.133 18.406 1 91.94 182 GLU B N 1
ATOM 3342 C CA . GLU B 1 182 ? -3.004 11.57 18.594 1 91.94 182 GLU B CA 1
ATOM 3343 C C . GLU B 1 182 ? -3.604 11.992 19.938 1 91.94 182 GLU B C 1
ATOM 3345 O O . GLU B 1 182 ? -4.766 12.391 20 1 91.94 182 GLU B O 1
ATOM 3350 N N . MET B 1 183 ? -2.867 11.938 20.969 1 92.5 183 MET B N 1
ATOM 3351 C CA . MET B 1 183 ? -3.359 12.273 22.297 1 92.5 183 MET B CA 1
ATOM 3352 C C . MET B 1 183 ? -3.789 13.734 22.359 1 92.5 183 MET B C 1
ATOM 3354 O O . MET B 1 183 ? -4.793 14.062 23 1 92.5 183 MET B O 1
ATOM 3358 N N . MET B 1 184 ? -3.057 14.602 21.734 1 94.75 184 MET B N 1
ATOM 3359 C CA . MET B 1 184 ? -3.412 16.016 21.703 1 94.75 184 MET B CA 1
ATOM 3360 C C . MET B 1 184 ? -4.73 16.219 20.953 1 94.75 184 MET B C 1
ATOM 3362 O O . MET B 1 184 ? -5.617 16.922 21.453 1 94.75 184 MET B O 1
ATOM 3366 N N . MET B 1 185 ? -4.867 15.57 19.859 1 95.94 185 MET B N 1
ATOM 3367 C CA . MET B 1 185 ? -6.062 15.734 19.047 1 95.94 185 MET B CA 1
ATOM 3368 C C . MET B 1 185 ? -7.301 15.227 19.781 1 95.94 185 MET B C 1
ATOM 3370 O O . MET B 1 185 ? -8.344 15.883 19.766 1 95.94 185 MET B O 1
ATOM 3374 N N . LYS B 1 186 ? -7.141 14.125 20.438 1 94.62 186 LYS B N 1
ATOM 3375 C CA . LYS B 1 186 ? -8.242 13.578 21.219 1 94.62 186 LYS B CA 1
ATOM 3376 C C . LYS B 1 186 ? -8.68 14.555 22.312 1 94.62 186 LYS B C 1
ATOM 3378 O O . LYS B 1 186 ? -9.875 14.766 22.516 1 94.62 186 LYS B O 1
ATOM 3383 N N . LYS B 1 187 ? -7.715 15.102 22.969 1 95.81 187 LYS B N 1
ATOM 3384 C CA . LYS B 1 187 ? -8 16.047 24.031 1 95.81 187 LYS B CA 1
ATOM 3385 C C . LYS B 1 187 ? -8.703 17.297 23.484 1 95.81 187 LYS B C 1
ATOM 3387 O O . LYS B 1 187 ? -9.68 17.766 24.078 1 95.81 187 LYS B O 1
ATOM 3392 N N . VAL B 1 188 ? -8.25 17.844 22.391 1 97.56 188 VAL B N 1
ATOM 3393 C CA . VAL B 1 188 ? -8.844 19.047 21.812 1 97.56 188 VAL B CA 1
ATOM 3394 C C . VAL B 1 188 ? -10.266 18.75 21.344 1 97.56 188 VAL B C 1
ATOM 3396 O O . VAL B 1 188 ? -11.172 19.562 21.547 1 97.56 188 VAL B O 1
ATOM 3399 N N . ILE B 1 189 ? -10.445 17.562 20.75 1 97 189 ILE B N 1
ATOM 3400 C CA . ILE B 1 189 ? -11.773 17.172 20.297 1 97 189 ILE B CA 1
ATOM 3401 C C . ILE B 1 189 ? -12.727 17.125 21.484 1 97 189 ILE B C 1
ATOM 3403 O O . ILE B 1 189 ? -13.852 17.625 21.422 1 97 189 ILE B O 1
ATOM 3407 N N . LYS B 1 190 ? -12.242 16.516 22.562 1 96.12 190 LYS B N 1
ATOM 3408 C CA . LYS B 1 190 ? -13.062 16.391 23.766 1 96.12 190 LYS B CA 1
ATOM 3409 C C . LYS B 1 190 ? -13.461 17.766 24.297 1 96.12 190 LYS B C 1
ATOM 3411 O O . LYS B 1 190 ? -14.625 18 24.609 1 96.12 190 LYS B O 1
ATOM 3416 N N . ILE B 1 191 ? -12.492 18.656 24.391 1 96.38 191 ILE B N 1
ATOM 3417 C CA . ILE B 1 191 ? -12.75 20 24.891 1 96.38 191 ILE B CA 1
ATOM 3418 C C . ILE B 1 191 ? -13.742 20.719 23.984 1 96.38 191 ILE B C 1
ATOM 3420 O O . ILE B 1 191 ? -14.664 21.375 24.469 1 96.38 191 ILE B O 1
ATOM 3424 N N . CYS B 1 192 ? -13.609 20.594 22.703 1 97.69 192 CYS B N 1
ATOM 3425 C CA . CYS B 1 192 ? -14.5 21.219 21.75 1 97.69 192 CYS B CA 1
ATOM 3426 C C . CYS B 1 192 ? -15.922 20.672 21.875 1 97.69 192 CYS B C 1
ATOM 3428 O O . CYS B 1 192 ? -16.891 21.422 21.797 1 97.69 192 CYS B O 1
ATOM 3430 N N . LYS B 1 193 ? -15.953 19.391 22.047 1 95.69 193 LYS B N 1
ATOM 3431 C CA . LYS B 1 193 ? -17.266 18.75 22.219 1 95.69 193 LYS B CA 1
ATOM 3432 C C . LYS B 1 193 ? -17.969 19.281 23.453 1 95.69 193 LYS B C 1
ATOM 3434 O O . LYS B 1 193 ? -19.156 19.594 23.406 1 95.69 193 LYS B O 1
ATOM 3439 N N . GLU B 1 194 ? -17.266 19.344 24.562 1 95.31 194 GLU B N 1
ATOM 3440 C CA . GLU B 1 194 ? -17.812 19.828 25.812 1 95.31 194 GLU B CA 1
ATOM 3441 C C . GLU B 1 194 ? -18.328 21.266 25.688 1 95.31 194 GLU B C 1
ATOM 3443 O O . GLU B 1 194 ? -19.344 21.625 26.297 1 95.31 194 GLU B O 1
ATOM 3448 N N . GLU B 1 195 ? -17.672 22.016 24.859 1 96.75 195 GLU B N 1
ATOM 3449 C CA . GLU B 1 195 ? -18.031 23.422 24.703 1 96.75 195 GLU B CA 1
ATOM 3450 C C . GLU B 1 195 ? -18.875 23.641 23.469 1 96.75 195 GLU B C 1
ATOM 3452 O O . GLU B 1 195 ? -19.219 24.766 23.125 1 96.75 195 GLU B O 1
ATOM 3457 N N . GLU B 1 196 ? -19.188 22.578 22.75 1 96.88 196 GLU B N 1
ATOM 3458 C CA . GLU B 1 196 ? -20.016 22.594 21.547 1 96.88 196 GLU B CA 1
ATOM 3459 C C . GLU B 1 196 ? -19.406 23.5 20.469 1 96.88 196 GLU B C 1
ATOM 3461 O O . GLU B 1 196 ? -20.109 24.344 19.891 1 96.88 196 GLU B O 1
ATOM 3466 N N . ILE B 1 197 ? -18.109 23.438 20.297 1 97.75 197 ILE B N 1
ATOM 3467 C CA . ILE B 1 197 ? -17.391 24.141 19.25 1 97.75 197 ILE B CA 1
ATOM 3468 C C . ILE B 1 197 ? -17 23.156 18.156 1 97.75 197 ILE B C 1
ATOM 3470 O O . ILE B 1 197 ? -16.406 22.109 18.422 1 97.75 197 ILE B O 1
ATOM 3474 N N . PRO B 1 198 ? -17.375 23.438 16.906 1 98 198 PRO B N 1
ATOM 3475 C CA . PRO B 1 198 ? -16.953 22.531 15.812 1 98 198 PRO B CA 1
ATOM 3476 C C . PRO B 1 198 ? -15.445 22.5 15.617 1 98 198 PRO B C 1
ATOM 3478 O O . PRO B 1 198 ? -14.773 23.531 15.781 1 98 198 PRO B O 1
ATOM 3481 N N . ILE B 1 199 ? -14.984 21.328 15.266 1 98.44 199 ILE B N 1
ATOM 3482 C CA . ILE B 1 199 ? -13.547 21.156 15.102 1 98.44 199 ILE B CA 1
ATOM 3483 C C . ILE B 1 199 ? -13.273 20.266 13.891 1 98.44 199 ILE B C 1
ATOM 3485 O O . ILE B 1 199 ? -13.953 19.266 13.68 1 98.44 199 ILE B O 1
ATOM 3489 N N . TYR B 1 200 ? -12.359 20.703 13.047 1 98.44 200 TYR B N 1
ATOM 3490 C CA . TYR B 1 200 ? -11.758 19.844 12.039 1 98.44 200 TYR B CA 1
ATOM 3491 C C . TYR B 1 200 ? -10.391 19.344 12.492 1 98.44 200 TYR B C 1
ATOM 3493 O O . TYR B 1 200 ? -9.609 20.109 13.07 1 98.44 200 TYR B O 1
ATOM 3501 N N . VAL B 1 201 ? -10.141 18.094 12.227 1 97.81 201 VAL B N 1
ATOM 3502 C CA . VAL B 1 201 ? -8.844 17.516 12.578 1 97.81 201 VAL B CA 1
ATOM 3503 C C . VAL B 1 201 ? -8.203 16.891 11.336 1 97.81 201 VAL B C 1
ATOM 3505 O O . VAL B 1 201 ? -8.891 16.266 10.523 1 97.81 201 VAL B O 1
ATOM 3508 N N . SER B 1 202 ? -6.977 17.141 11.156 1 97.88 202 SER B N 1
ATOM 3509 C CA . SER B 1 202 ? -6.191 16.438 10.148 1 97.88 202 SER B CA 1
ATOM 3510 C C . SER B 1 202 ? -5.512 15.211 10.742 1 97.88 202 SER B C 1
ATOM 3512 O O . SER B 1 202 ? -4.516 15.328 11.453 1 97.88 202 SER B O 1
ATOM 3514 N N . MET B 1 203 ? -5.977 14.016 10.375 1 94.69 203 MET B N 1
ATOM 3515 C CA . MET B 1 203 ? -5.504 12.766 10.961 1 94.69 203 MET B CA 1
ATOM 3516 C C . MET B 1 203 ? -4.242 12.281 10.258 1 94.69 203 MET B C 1
ATOM 3518 O O . MET B 1 203 ? -4.102 12.438 9.039 1 94.69 203 MET B O 1
ATOM 3522 N N . GLU B 1 204 ? -3.4 11.758 11.094 1 86.94 204 GLU B N 1
ATOM 3523 C CA . GLU B 1 204 ? -2.207 11.102 10.57 1 86.94 204 GLU B CA 1
ATOM 3524 C C . GLU B 1 204 ? -2.295 9.586 10.734 1 86.94 204 GLU B C 1
ATOM 3526 O O . GLU B 1 204 ? -2.549 9.086 11.828 1 86.94 204 GLU B O 1
ATOM 3531 N N . LYS B 1 205 ? -2.236 8.875 9.609 1 87.69 205 LYS B N 1
ATOM 3532 C CA . LYS B 1 205 ? -2.18 7.414 9.625 1 87.69 205 LYS B CA 1
ATOM 3533 C C . LYS B 1 205 ? -1.079 6.902 8.695 1 87.69 205 LYS B C 1
ATOM 3535 O O . LYS B 1 205 ? -0.552 7.652 7.875 1 87.69 205 LYS B O 1
ATOM 3540 N N . HIS B 1 206 ? -0.739 5.703 8.953 1 86 206 HIS B N 1
ATOM 3541 C CA . HIS B 1 206 ? 0.17 5.066 8.008 1 86 206 HIS B CA 1
ATOM 3542 C C . HIS B 1 206 ? -0.525 4.785 6.684 1 86 206 HIS B C 1
ATOM 3544 O O . HIS B 1 206 ? -1.347 3.869 6.59 1 86 206 HIS B O 1
ATOM 3550 N N . MET B 1 207 ? -0.212 5.656 5.723 1 92.06 207 MET B N 1
ATOM 3551 C CA . MET B 1 207 ? -0.82 5.516 4.402 1 92.06 207 MET B CA 1
ATOM 3552 C C . MET B 1 207 ? 0.117 4.781 3.447 1 92.06 207 MET B C 1
ATOM 3554 O O . MET B 1 207 ? 1.136 5.328 3.027 1 92.06 207 MET B O 1
ATOM 3558 N N . ALA B 1 208 ? -0.227 3.633 3.096 1 90.25 208 ALA B N 1
ATOM 3559 C CA . ALA B 1 208 ? 0.641 2.822 2.244 1 90.25 208 ALA B CA 1
ATOM 3560 C C . ALA B 1 208 ? 0.438 3.162 0.771 1 90.25 208 ALA B C 1
ATOM 3562 O O . ALA B 1 208 ? 1.374 3.59 0.092 1 90.25 208 ALA B O 1
ATOM 3563 N N . CYS B 1 209 ? -0.843 3.02 0.37 1 92.38 209 CYS B N 1
ATOM 3564 C CA . CYS B 1 209 ? -1.087 3.223 -1.054 1 92.38 209 CYS B CA 1
ATOM 3565 C C . CYS B 1 209 ? -1.444 4.676 -1.344 1 92.38 209 CYS B C 1
ATOM 3567 O O . CYS B 1 209 ? -1.203 5.168 -2.447 1 92.38 209 CYS B O 1
ATOM 3569 N N . GLY B 1 210 ? -2.137 5.293 -0.341 1 93.94 210 GLY B N 1
ATOM 3570 C CA . GLY B 1 210 ? -2.518 6.691 -0.478 1 93.94 210 GLY B CA 1
ATOM 3571 C C . GLY B 1 210 ? -3.764 6.891 -1.32 1 93.94 210 GLY B C 1
ATOM 3572 O O . GLY B 1 210 ? -4.246 8.016 -1.466 1 93.94 210 GLY B O 1
ATOM 3573 N N . VAL B 1 211 ? -4.289 5.758 -1.812 1 93.88 211 VAL B N 1
ATOM 3574 C CA . VAL B 1 211 ? -5.398 5.949 -2.742 1 93.88 211 VAL B CA 1
ATOM 3575 C C . VAL B 1 211 ? -6.605 5.133 -2.281 1 93.88 211 VAL B C 1
ATOM 3577 O O . VAL B 1 211 ? -7.547 4.918 -3.049 1 93.88 211 VAL B O 1
ATOM 3580 N N . GLY B 1 212 ? -6.527 4.59 -1.118 1 92.25 212 GLY B N 1
ATOM 3581 C CA . GLY B 1 212 ? -7.676 3.941 -0.506 1 92.25 212 GLY B CA 1
ATOM 3582 C C . GLY B 1 212 ? -7.781 2.469 -0.855 1 92.25 212 GLY B C 1
ATOM 3583 O O . GLY B 1 212 ? -8.812 1.841 -0.61 1 92.25 212 GLY B O 1
ATOM 3584 N N . ALA B 1 213 ? -6.727 1.903 -1.391 1 90.56 213 ALA B N 1
ATOM 3585 C CA . ALA B 1 213 ? -6.812 0.537 -1.899 1 90.56 213 ALA B CA 1
ATOM 3586 C C . ALA B 1 213 ? -6.367 -0.471 -0.844 1 90.56 213 ALA B C 1
ATOM 3588 O O . ALA B 1 213 ? -6.965 -1.541 -0.707 1 90.56 213 ALA B O 1
ATOM 3589 N N . CYS B 1 214 ? -5.402 -0.146 0.021 1 90.06 214 CYS B N 1
ATOM 3590 C CA . CYS B 1 214 ? -4.73 -1.154 0.834 1 90.06 214 CYS B CA 1
ATOM 3591 C C . CYS B 1 214 ? -5.387 -1.275 2.205 1 90.06 214 CYS B C 1
ATOM 3593 O O . CYS B 1 214 ? -5.098 -2.211 2.953 1 90.06 214 CYS B O 1
ATOM 3595 N N . LEU B 1 2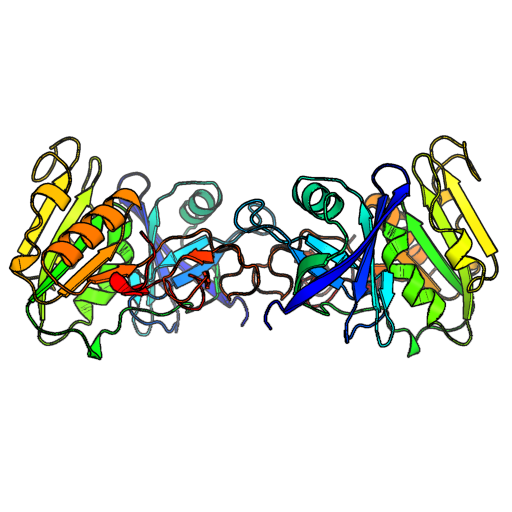15 ? -6.156 -0.242 2.619 1 89.5 215 LEU B N 1
ATOM 3596 C CA . LEU B 1 215 ? -6.91 -0.22 3.869 1 89.5 215 LEU B CA 1
ATOM 3597 C C . LEU B 1 215 ? -5.973 -0.139 5.066 1 89.5 215 LEU B C 1
ATOM 3599 O O . LEU B 1 215 ? -6.367 -0.462 6.191 1 89.5 215 LEU B O 1
ATOM 3603 N N . GLY B 1 216 ? -4.824 0.303 4.785 1 88.5 216 GLY B N 1
ATOM 3604 C CA . GLY B 1 216 ? -3.859 0.431 5.863 1 88.5 216 GLY B CA 1
ATOM 3605 C C . GLY B 1 216 ? -4.09 1.656 6.73 1 88.5 216 GLY B C 1
ATOM 3606 O O . GLY B 1 216 ? -3.566 1.742 7.844 1 88.5 216 GLY B O 1
ATOM 3607 N N . CYS B 1 217 ? -4.945 2.566 6.309 1 92.62 217 CYS B N 1
ATOM 3608 C CA . CYS B 1 217 ? -5.078 3.848 6.996 1 92.62 217 CYS B CA 1
ATOM 3609 C C . CYS B 1 217 ? -6.492 4.027 7.539 1 92.62 217 CYS B C 1
ATOM 3611 O O . CYS B 1 217 ? -6.98 5.152 7.648 1 92.62 217 CYS B O 1
ATOM 3613 N N . ILE B 1 218 ? -7.074 2.977 7.883 1 89.81 218 ILE B N 1
ATOM 3614 C CA . ILE B 1 218 ? -8.469 2.996 8.32 1 89.81 218 ILE B CA 1
ATOM 3615 C C . ILE B 1 218 ? -8.586 3.803 9.609 1 89.81 218 ILE B C 1
ATOM 3617 O O . ILE B 1 218 ? -7.754 3.676 10.508 1 89.81 218 ILE B O 1
ATOM 3621 N N . CYS B 1 219 ? -9.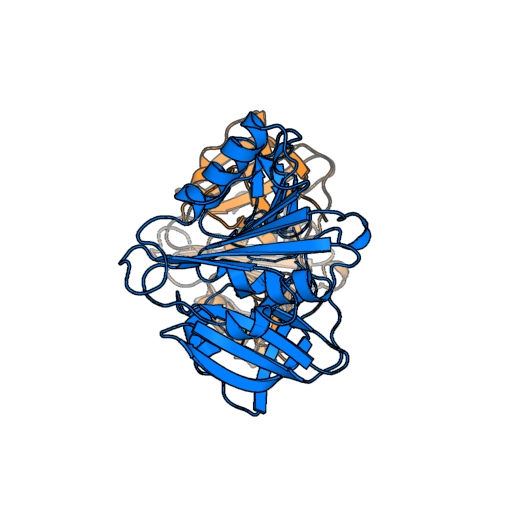57 4.668 9.656 1 90.12 219 CYS B N 1
ATOM 3622 C CA . CYS B 1 219 ? -9.969 5.449 10.828 1 90.12 219 CYS B CA 1
ATOM 3623 C C . CYS B 1 219 ? -11.398 5.125 11.242 1 90.12 219 CYS B C 1
ATOM 3625 O O . CYS B 1 219 ? -12.305 5.137 10.406 1 90.12 219 CYS B O 1
ATOM 3627 N N . LYS B 1 220 ? -11.617 4.824 12.508 1 89.25 220 LYS B N 1
ATOM 3628 C CA . LYS B 1 220 ? -12.945 4.516 13.008 1 89.25 220 LYS B CA 1
ATOM 3629 C C . LYS B 1 220 ? -13.781 5.785 13.18 1 89.25 220 LYS B C 1
ATOM 3631 O O . LYS B 1 220 ? -13.344 6.734 13.836 1 89.25 220 LYS B O 1
ATOM 3636 N N . THR B 1 221 ? -14.961 5.832 12.594 1 92.69 221 THR B N 1
ATOM 3637 C CA . THR B 1 221 ? -15.875 6.961 12.703 1 92.69 221 THR B CA 1
ATOM 3638 C C . THR B 1 221 ? -17.25 6.496 13.164 1 92.69 221 THR B C 1
ATOM 3640 O O . THR B 1 221 ? -17.516 5.293 13.25 1 92.69 221 THR B O 1
ATOM 3643 N N . LYS B 1 222 ? -18.062 7.395 13.438 1 92.81 222 LYS B N 1
ATOM 3644 C CA . LYS B 1 222 ? -19.422 7.082 13.867 1 92.81 222 LYS B CA 1
ATOM 3645 C C . LYS B 1 222 ? -20.219 6.426 12.742 1 92.81 222 LYS B C 1
ATOM 3647 O O . LYS B 1 222 ? -21.141 5.648 13.008 1 92.81 222 LYS B O 1
ATOM 3652 N N . SER B 1 223 ? -19.875 6.688 11.539 1 91.69 223 SER B N 1
ATOM 3653 C CA . SER B 1 223 ? -20.594 6.148 10.383 1 91.69 223 SER B CA 1
ATOM 3654 C C . SER B 1 223 ? -19.875 4.934 9.812 1 91.69 223 SER B C 1
ATOM 3656 O O . SER B 1 223 ? -20.156 4.508 8.688 1 91.69 223 SER B O 1
ATOM 3658 N N . GLY B 1 224 ? -18.875 4.434 10.586 1 89.94 224 GLY B N 1
ATOM 3659 C CA . GLY B 1 224 ? -18.125 3.275 10.125 1 89.94 224 GLY B CA 1
ATOM 3660 C C . GLY B 1 224 ? -16.688 3.59 9.797 1 89.94 224 GLY B C 1
ATOM 3661 O O . GLY B 1 224 ? -16.234 4.73 9.961 1 89.94 224 GLY B O 1
ATOM 3662 N N . ASN B 1 225 ? -15.984 2.615 9.344 1 88.81 225 ASN B N 1
ATOM 3663 C CA . ASN B 1 225 ? -14.578 2.764 8.992 1 88.81 225 ASN B CA 1
ATOM 3664 C C . ASN B 1 225 ? -14.398 3.592 7.719 1 88.81 225 ASN B C 1
ATOM 3666 O O . ASN B 1 225 ? -15.117 3.389 6.738 1 88.81 225 ASN B O 1
ATOM 3670 N N . LYS B 1 226 ? -13.555 4.578 7.82 1 92.81 226 LYS B N 1
ATOM 3671 C CA . LYS B 1 226 ? -13.195 5.391 6.664 1 92.81 226 LYS B CA 1
ATOM 3672 C C . LYS B 1 226 ? -11.695 5.324 6.387 1 92.81 226 LYS B C 1
ATOM 3674 O O . LYS B 1 226 ? -10.906 5.051 7.293 1 92.81 226 LYS B O 1
ATOM 3679 N N . ARG B 1 227 ? -11.312 5.469 5.16 1 93.31 227 ARG B N 1
ATOM 3680 C CA . ARG B 1 227 ? -9.898 5.539 4.797 1 93.31 227 ARG B CA 1
ATOM 3681 C C . ARG B 1 227 ? -9.367 6.965 4.926 1 93.31 227 ARG B C 1
ATOM 3683 O O . ARG B 1 227 ? -9.898 7.887 4.301 1 93.31 227 ARG B O 1
ATOM 3690 N N . THR B 1 228 ? -8.352 7.164 5.691 1 95.5 228 THR B N 1
ATOM 3691 C CA . THR B 1 228 ? -7.797 8.484 5.945 1 95.5 228 THR B CA 1
ATOM 3692 C C . THR B 1 228 ? -7.266 9.109 4.656 1 95.5 228 THR B C 1
ATOM 3694 O O . THR B 1 228 ? -7.391 10.312 4.445 1 95.5 228 THR B O 1
ATOM 3697 N N . CYS B 1 229 ? -6.742 8.266 3.771 1 96.12 229 CYS B N 1
ATOM 3698 C CA . CYS B 1 229 ? -6.113 8.781 2.559 1 96.12 229 CYS B CA 1
ATOM 3699 C C . CYS B 1 229 ? -7.16 9.156 1.518 1 96.12 229 CYS B C 1
ATOM 3701 O O . CYS B 1 229 ? -6.867 9.898 0.579 1 96.12 229 CYS B O 1
ATOM 3703 N N . LYS B 1 230 ? -8.375 8.695 1.673 1 94.94 230 LYS B N 1
ATOM 3704 C CA . LYS B 1 230 ? -9.391 8.898 0.646 1 94.94 230 LYS B CA 1
ATOM 3705 C C . LYS B 1 230 ? -10.516 9.789 1.155 1 94.94 230 LYS B C 1
ATOM 3707 O O . LYS B 1 230 ? -10.852 10.797 0.527 1 94.94 230 LYS B O 1
ATOM 3712 N N . GLU B 1 231 ? -11.078 9.375 2.281 1 95.81 231 GLU B N 1
ATOM 3713 C CA . GLU B 1 231 ? -12.156 10.18 2.854 1 95.81 231 GLU B CA 1
ATOM 3714 C C . GLU B 1 231 ? -11.609 11.289 3.746 1 95.81 231 GLU B C 1
ATOM 3716 O O . GLU B 1 231 ? -12.328 12.219 4.102 1 95.81 231 GLU B O 1
ATOM 3721 N N . GLY B 1 232 ? -10.297 11.211 4.121 1 96.62 232 GLY B N 1
ATOM 3722 C CA . GLY B 1 232 ? -9.586 12.227 4.879 1 96.62 232 GLY B CA 1
ATOM 3723 C C . GLY B 1 232 ? -8.531 12.961 4.066 1 96.62 232 GLY B C 1
ATOM 3724 O O . GLY B 1 232 ? -8.734 13.219 2.879 1 96.62 232 GLY B O 1
ATOM 3725 N N . PRO B 1 233 ? -7.559 13.406 4.887 1 97.44 233 PRO B N 1
ATOM 3726 C CA . PRO B 1 233 ? -7.156 13.242 6.285 1 97.44 233 PRO B CA 1
ATOM 3727 C C . PRO B 1 233 ? -7.922 14.164 7.23 1 97.44 233 PRO B C 1
ATOM 3729 O O . PRO B 1 233 ? -7.801 14.047 8.453 1 97.44 233 PRO B O 1
ATOM 3732 N N . VAL B 1 234 ? -8.664 15.078 6.598 1 98.19 234 VAL B N 1
ATOM 3733 C CA . VAL B 1 234 ? -9.391 16.047 7.414 1 98.19 234 VAL B CA 1
ATOM 3734 C C . VAL B 1 234 ? -10.789 15.516 7.727 1 98.19 234 VAL B C 1
ATOM 3736 O O . VAL B 1 234 ? -11.539 15.148 6.82 1 98.19 234 VAL B O 1
ATOM 3739 N N . PHE B 1 235 ? -11.102 15.445 9.023 1 97.12 235 PHE B N 1
ATOM 3740 C CA . PHE B 1 235 ? -12.398 14.984 9.5 1 97.12 235 PHE B CA 1
ATOM 3741 C C . PHE B 1 235 ? -13 15.992 10.477 1 97.12 235 PHE B C 1
ATOM 3743 O O . PHE B 1 235 ? -12.273 16.688 11.18 1 97.12 235 PHE B O 1
ATOM 3750 N N . LEU B 1 236 ? -14.32 16.016 10.422 1 96.56 236 LEU B N 1
ATOM 3751 C CA . LEU B 1 236 ? -15 16.688 11.523 1 96.56 236 LEU B CA 1
ATOM 3752 C C . LEU B 1 236 ? -14.844 15.906 12.82 1 96.56 236 LEU B C 1
ATOM 3754 O O . LEU B 1 236 ? -15 14.68 12.836 1 96.56 236 LEU B O 1
ATOM 3758 N N . GLY B 1 237 ? -14.508 16.609 13.844 1 94.38 237 GLY B N 1
ATOM 3759 C CA . GLY B 1 237 ? -14.297 15.961 15.125 1 94.38 237 GLY B CA 1
ATOM 3760 C C . GLY B 1 237 ? -15.469 15.094 15.555 1 94.38 237 GLY B C 1
ATOM 3761 O O . GLY B 1 237 ? -15.273 14.016 16.109 1 94.38 237 GLY B O 1
ATOM 3762 N N . ASP B 1 238 ? -16.656 15.492 15.227 1 91.69 238 ASP B N 1
ATOM 3763 C CA . ASP B 1 238 ? -17.859 14.789 15.648 1 91.69 238 ASP B CA 1
ATOM 3764 C C . ASP B 1 238 ? -18.031 13.477 14.898 1 91.69 238 ASP B C 1
ATOM 3766 O O . ASP B 1 238 ? -18.812 12.609 15.312 1 91.69 238 ASP B O 1
ATOM 3770 N N . GLU B 1 239 ? -17.344 13.32 13.836 1 91.88 239 GLU B N 1
ATOM 3771 C CA . GLU B 1 239 ? -17.438 12.094 13.047 1 91.88 239 GLU B CA 1
ATOM 3772 C C . GLU B 1 239 ? -16.562 10.992 13.625 1 91.88 239 GLU B C 1
ATOM 3774 O O . GLU B 1 239 ? -16.781 9.812 13.359 1 91.88 239 GLU B O 1
ATOM 3779 N N . LEU B 1 240 ? -15.531 11.398 14.32 1 90.44 240 LEU B N 1
ATOM 3780 C CA . LEU B 1 240 ? -14.539 10.438 14.789 1 90.44 240 LEU B CA 1
ATOM 3781 C C . LEU B 1 240 ? -15.016 9.742 16.062 1 90.44 240 LEU B C 1
ATOM 3783 O O . LEU B 1 240 ? -15.695 10.352 16.891 1 90.44 240 LEU B O 1
ATOM 3787 N N . GLU B 1 241 ? -14.766 8.453 16.031 1 75.06 241 GLU B N 1
ATOM 3788 C CA . GLU B 1 241 ? -15.141 7.684 17.219 1 75.06 241 GLU B CA 1
ATOM 3789 C C . GLU B 1 241 ? -14.172 7.941 18.359 1 75.06 241 GLU B C 1
ATOM 3791 O O . GLU B 1 241 ? -12.969 8.125 18.141 1 75.06 241 GLU B O 1
ATOM 3796 N N . GLU B 1 242 ? -14.562 8.117 19.562 1 64.5 242 GLU B N 1
ATOM 3797 C CA . GLU B 1 242 ? -13.781 8.367 20.766 1 64.5 242 GLU B CA 1
ATOM 3798 C C . GLU B 1 242 ? -12.906 7.168 21.109 1 64.5 242 GLU B C 1
ATOM 3800 O O . GLU B 1 242 ? -13.242 6.031 20.781 1 64.5 242 GLU B O 1
#

Foldseek 3Di:
DFWDKWWWADWDDQDDQKIKTKTWDADDDDQLFWKFKAQDDPPPQFTDTFGFQDDDRTMTMTIDGRDDDRSVVVNPGDGGRMMIIDDRWFDHDPLVPDEEEEEEEEEDSQCRSCLRSLVRRDNYAYEYQYEYAADDGPVVSCVVRHDYYAYEYCVCNDGHHDGSLVVDDQLVTQEYEYEYDPVVVVSVLVVCVVNVHKYKYQDDFPDGPLDQDPCRQWFQFPVGIDHCSHHHSIDISNGHDD/DFWDKWWWADWDDQDDQKIKTKTWDADDDDQLFWKFKAQDDPPPQFTDTFGFQDDDRTMTMTIDGRDDDRSVVVNPGDGGRMMIIDDRWFDHDPLVPDEEEEEEEEEASQCRSCLRSLVRRDRYAYEYQYEYAADDGPVVSCVVRHDYYAYEYCVCPDGHHDGSLVVDDQLVTQEYEYEYDPVVVVSVLVVCVVNVHKYKYQDDFPDGPLDQDPCRQWFQFPVGIDHCSHHHSIDISNGHDD

Nearest PDB structures (foldseek):
  5jca-assembly1_S  TM=9.055E-01  e=1.945E-21  Pyrococcus furiosus
  4ylf-assembly2_C  TM=8.725E-01  e=1.651E-20  Thermotoga maritima MSB8
  5vj7-assembly1_B  TM=8.620E-01  e=8.061E-17  Pyrococcus furiosus COM1
  8qq5-assembly3_C  TM=8.088E-01  e=6.953E-12  Streptococcus pneumoniae
  8qt7-assembly1_A  TM=7.994E-01  e=4.012E-12  Streptococcus pneumoniae

Secondary structure (DSSP, 8-state):
---EEEEEEEEEEEETTEEEEEEES-----TT-EEEEE--SSSSSS-EEEEEEEE-SSEEEEEEE--SHHHHHHHT--TT-EEEEEEEESB---GGG--EEEEEEEEGGGGTTHHHHHHH--SEEEEEEEEESS---SHHHHTTT-SEEEEEESSSSSSEES-GGGT--GGG-SEEEEES-HHHHHHHHHHHHHTT--EEEE-----SSSSSSS-TTEEEETTEEEETTTT-BEEEGGGB--/---EEEEEEEEEEEETTEEEEEEES-----TT-EEEEE--SSSSSS-EEEEEEEE-SSEEEEEEE--SHHHHHHHT--TT-EEEEEEEESB---GGG--EEEEEEEEGGGGTTHHHHHHH--SEEEEEEEEESS---S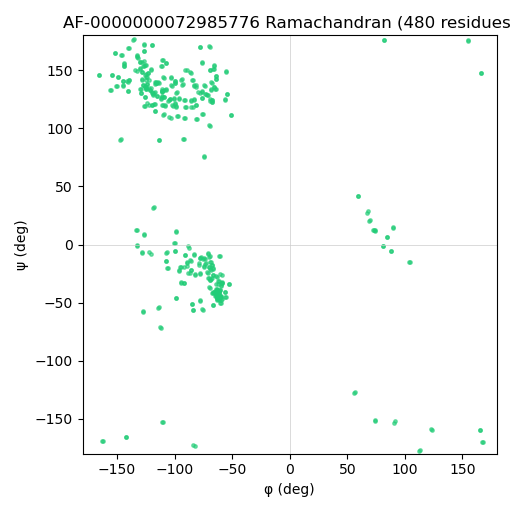HHHHTTT-SEEEEEESSSSSSEES-GGGT--GGG-SEEEEES-HHHHHHHHHHHHHTT--EEEE-----SSSSSSS-TTEEEETTEEEETTTT-BEEEGGGB--

InterPro domains:
  IPR001433 Oxidoreductase FAD/NAD(P)-binding [PF00175] (105-188)
  IPR012165 Cytochrome-c3 hydrogenase, gamma subunit [PIRSF006816] (5-241)
  IPR017927 FAD-binding domain, ferredoxin reductase-type [PS51384] (1-95)
  IPR017938 Riboflavin synthase-like beta-barrel [SSF63380] (3-93)
  IPR019480 Dihydroorotate dehydrogenase, electron transfer subunit, iron-sulphur cluster binding domain [PF10418] (204-240)
  IPR023455 Dihydroorotate dehydrogenase electron transfer subunit [MF_01211] (3-242)
  IPR037117 Dihydroorotate dehydrogenase, electron transfer subunit, Fe-S binding domain superfamily [G3DSA:2.10.240.10] (204-241)
  IPR039261 Ferredoxin-NADP reductase (FNR), nucleotide-binding domain [G3DSA:3.40.50.80] (97-203)
  IPR039261 Ferredoxin-NADP reductase (FNR), nucleotide-binding domain [SSF52343] (88-239)
  IPR050353 Dihydroorotate dehydrogenase B electron transfer subunit [PTHR43513] (4-240)

Solvent-accessible surface area (backbone atoms only — not comparable to full-atom values): 24909 Å² total; per-residue (Å²): 128,68,70,41,82,40,39,29,68,37,55,44,73,78,44,94,56,27,35,40,39,31,31,56,43,83,61,70,76,53,39,42,13,26,31,36,39,40,78,70,83,66,74,63,54,53,40,44,71,45,42,37,19,38,75,46,78,52,35,40,29,33,46,47,60,53,81,48,69,59,40,43,58,59,64,67,46,46,66,70,35,67,35,35,38,35,65,61,29,42,32,37,60,65,48,91,77,48,58,43,35,31,37,37,37,24,28,56,70,32,45,27,30,45,50,34,37,46,68,60,48,52,79,51,50,33,35,38,35,39,19,27,62,58,69,84,71,74,58,76,75,43,57,85,54,33,78,45,79,45,47,13,4,56,74,34,80,43,63,43,65,34,60,40,75,78,74,59,62,64,86,78,31,61,31,35,40,36,22,40,52,67,69,58,47,53,51,50,44,51,54,23,57,77,64,71,31,54,35,40,31,48,60,86,63,64,42,50,32,46,69,52,57,30,58,42,22,63,39,65,28,74,91,42,78,38,38,31,35,50,71,8,26,35,38,51,45,87,45,47,53,131,130,69,71,41,82,42,37,29,68,36,55,44,72,80,45,95,55,27,33,40,38,31,32,56,43,83,63,70,76,54,38,43,12,26,31,38,40,40,76,70,82,66,74,63,53,55,39,45,72,43,41,36,19,39,75,46,78,51,36,40,28,35,46,48,59,53,81,48,70,59,40,44,57,59,67,67,46,45,67,70,36,66,35,35,37,35,65,61,29,41,31,37,60,65,49,91,77,48,58,43,35,32,36,38,37,24,29,56,69,32,43,27,30,44,51,35,36,47,70,60,48,52,79,51,50,31,36,37,37,38,18,25,60,58,69,83,71,74,58,76,77,44,55,87,56,34,77,43,78,45,46,12,4,57,73,34,77,42,63,41,64,34,59,40,76,77,74,59,62,65,84,77,31,61,31,36,38,36,21,39,52,67,70,58,47,53,50,52,44,50,54,23,55,78,64,70,32,54,36,40,33,49,59,85,63,63,41,48,31,46,70,52,56,30,59,42,22,62,40,64,27,73,91,42,78,38,37,31,36,50,72,8,25,34,40,51,44,85,45,47,55,131